Protein AF-0000000075746890 (afdb_homodimer)

Nearest PDB structures (foldseek):
  3nl6-assembly1_B-2  TM=9.144E-01  e=4.764E-14  Nakaseomyces glabratus
  3nl6-assembly1_A-2  TM=9.020E-01  e=4.017E-14  Nakaseomyces glabratus
  3nl2-assembly1_B  TM=8.938E-01  e=5.490E-13  Nakaseomyces glabratus
  3nl2-assembly1_A  TM=8.943E-01  e=8.652E-13  Nakaseomyces glabratus
  3nl2-assembly1_E  TM=8.897E-01  e=8.174E-13  Nakaseomyces glabratus

Solvent-accessible surface area (backbone atoms only — not comparable to full-atom values): 22607 Å² total; per-residue (Å²): 115,42,66,50,68,67,79,45,56,53,37,38,37,51,42,55,93,48,21,83,84,46,53,60,69,60,54,49,50,43,41,44,73,57,66,48,45,29,39,33,49,41,77,88,81,68,48,47,35,60,47,47,56,52,44,46,52,49,43,53,53,26,55,75,70,71,19,47,36,28,24,50,66,44,60,48,60,20,58,72,56,64,38,50,18,35,38,33,50,85,51,33,64,52,54,61,58,48,40,70,71,59,39,92,64,44,20,38,33,34,51,24,68,44,70,68,48,47,53,47,38,57,74,47,62,48,39,27,34,34,44,34,32,35,33,76,65,74,85,53,93,85,61,72,76,53,48,33,65,66,47,45,42,47,41,64,73,72,49,85,62,50,56,31,36,31,35,56,49,35,71,91,50,38,33,60,48,38,63,46,60,42,65,16,38,36,34,38,57,60,46,44,54,37,92,50,42,47,59,47,51,52,51,42,50,51,46,40,53,57,27,56,63,64,73,107,115,40,68,50,68,66,79,45,56,52,35,39,36,51,44,55,92,47,20,83,83,44,54,59,68,58,53,50,51,43,42,45,73,58,65,48,45,30,40,32,49,40,77,88,83,67,49,48,35,60,48,48,56,52,45,48,53,49,44,54,54,26,54,77,68,72,20,46,37,28,25,52,66,43,60,47,60,22,58,72,56,63,39,48,19,37,36,35,49,86,50,33,64,53,56,59,58,48,42,70,71,59,40,93,63,42,20,37,33,35,51,22,67,46,69,70,49,45,53,48,38,56,74,48,61,46,39,28,34,33,43,34,32,35,33,74,65,75,86,52,93,84,62,74,76,53,48,33,66,66,47,44,42,48,41,61,72,71,48,84,62,50,56,30,38,30,35,56,49,35,72,91,51,38,31,58,47,37,63,45,60,43,65,17,37,36,34,39,58,61,46,43,55,37,91,49,43,48,62,46,52,52,50,39,50,50,45,40,53,56,28,56,63,66,74,107

Structure (mmCIF, N/CA/C/O backbone):
data_AF-0000000075746890-model_v1
#
loop_
_entity.id
_entity.type
_entity.pdbx_description
1 polymer 'Thiamine-phosphate synthase'
#
loop_
_atom_site.group_PDB
_atom_site.id
_atom_site.type_symbol
_atom_site.label_atom_id
_atom_site.label_alt_id
_atom_site.label_comp_id
_atom_site.label_asym_id
_atom_site.label_entity_id
_atom_site.label_seq_id
_atom_site.pdbx_PDB_ins_code
_atom_site.Cartn_x
_atom_site.Cartn_y
_atom_site.Cartn_z
_atom_site.occupancy
_atom_site.B_iso_or_equiv
_atom_site.auth_seq_id
_atom_site.auth_comp_id
_atom_site.auth_asym_id
_atom_site.auth_atom_id
_atom_site.pdbx_PDB_model_num
ATOM 1 N N . MET A 1 1 ? -0.716 9.594 24.016 1 64.12 1 MET A N 1
ATOM 2 C CA . MET A 1 1 ? 0.389 10.094 23.203 1 64.12 1 MET A CA 1
ATOM 3 C C . MET A 1 1 ? -0.047 10.297 21.75 1 64.12 1 MET A C 1
ATOM 5 O O . MET A 1 1 ? 0.182 11.359 21.172 1 64.12 1 MET A O 1
ATOM 9 N N . ARG A 1 2 ? -0.841 9.367 21.234 1 81.56 2 ARG A N 1
ATOM 10 C CA . ARG A 1 2 ? -1.211 9.477 19.828 1 81.56 2 ARG A CA 1
ATOM 11 C C . ARG A 1 2 ? -2.238 10.586 19.625 1 81.56 2 ARG A C 1
ATOM 13 O O . ARG A 1 2 ? -2.266 11.219 18.562 1 81.56 2 ARG A O 1
ATOM 20 N N . GLN A 1 3 ? -2.838 11.047 20.703 1 78.44 3 GLN A N 1
ATOM 21 C CA . GLN A 1 3 ? -3.859 12.078 20.531 1 78.44 3 GLN A CA 1
ATOM 22 C C . GLN A 1 3 ? -3.256 13.477 20.625 1 78.44 3 GLN A C 1
ATOM 24 O O . GLN A 1 3 ? -3.947 14.469 20.406 1 78.44 3 GLN A O 1
ATOM 29 N N . ARG A 1 4 ? -1.98 13.469 20.797 1 89.12 4 ARG A N 1
ATOM 30 C CA . ARG A 1 4 ? -1.362 14.781 20.969 1 89.12 4 ARG A CA 1
ATOM 31 C C . ARG A 1 4 ? -0.523 15.156 19.75 1 89.12 4 ARG A C 1
ATOM 33 O O . ARG A 1 4 ? 0.248 16.109 19.797 1 89.12 4 ARG A O 1
ATOM 40 N N . LEU A 1 5 ? -0.763 14.445 18.734 1 94.88 5 LEU A N 1
ATOM 41 C CA . LEU A 1 5 ? 0.028 14.664 17.531 1 94.88 5 LEU A CA 1
ATOM 42 C C . LEU A 1 5 ? -0.206 16.062 16.969 1 94.88 5 LEU A C 1
ATOM 44 O O . LEU A 1 5 ? 0.708 16.672 16.406 1 94.88 5 LEU A O 1
ATOM 48 N N . LEU A 1 6 ? -1.434 16.562 17.234 1 96.25 6 LEU A N 1
ATOM 49 C CA . LEU A 1 6 ? -1.792 17.844 16.641 1 96.25 6 LEU A CA 1
ATOM 50 C C . LEU A 1 6 ? -1.6 18.969 17.656 1 96.25 6 LEU A C 1
ATOM 52 O O . LEU A 1 6 ? -2.113 20.078 17.453 1 96.25 6 LEU A O 1
ATOM 56 N N . ALA A 1 7 ? -0.921 18.688 18.781 1 95.75 7 ALA A N 1
ATOM 57 C CA . ALA A 1 7 ? -0.576 19.75 19.719 1 95.75 7 ALA A CA 1
ATOM 58 C C . ALA A 1 7 ? 0.546 20.625 19.172 1 95.75 7 ALA A C 1
ATOM 60 O O . ALA A 1 7 ? 1.596 20.781 19.797 1 95.75 7 ALA A O 1
ATOM 61 N N . THR A 1 8 ? 0.328 21.156 17.984 1 97.12 8 THR A N 1
ATOM 62 C CA . THR A 1 8 ? 1.211 22.047 17.234 1 97.12 8 THR A CA 1
ATOM 63 C C . THR A 1 8 ? 0.406 22.969 16.328 1 97.12 8 THR A C 1
ATOM 65 O O . THR A 1 8 ? -0.809 22.812 16.188 1 97.12 8 THR A O 1
ATOM 68 N N . ASP A 1 9 ? 1.068 23.953 15.797 1 97.69 9 ASP A N 1
ATOM 69 C CA . ASP A 1 9 ? 0.378 24.969 15 1 97.69 9 ASP A CA 1
ATOM 70 C C . ASP A 1 9 ? 0.407 24.609 13.516 1 97.69 9 ASP A C 1
ATOM 72 O O . ASP A 1 9 ? -0.525 24.922 12.773 1 97.69 9 ASP A O 1
ATOM 76 N N . LEU A 1 10 ? 1.546 23.984 13.102 1 98.75 10 LEU A N 1
ATOM 77 C CA . LEU A 1 10 ? 1.723 23.688 11.688 1 98.75 10 LEU A CA 1
ATOM 78 C C . LEU A 1 10 ? 1.996 22.203 11.461 1 98.75 10 LEU A C 1
ATOM 80 O O . LEU A 1 10 ? 2.754 21.594 12.219 1 98.75 10 LEU A O 1
ATOM 84 N N . TYR A 1 11 ? 1.319 21.641 10.516 1 98.88 11 TYR A N 1
ATOM 85 C CA . TYR A 1 11 ? 1.471 20.297 9.992 1 98.88 11 TYR A CA 1
ATOM 86 C C . TYR A 1 11 ? 1.948 20.328 8.547 1 98.88 11 TYR A C 1
ATOM 88 O O . TYR A 1 11 ? 1.162 20.578 7.633 1 98.88 11 TYR A O 1
ATOM 96 N N . CYS A 1 12 ? 3.227 20.031 8.344 1 98.88 12 CYS A N 1
ATOM 97 C CA . CYS A 1 12 ? 3.766 20.203 6.996 1 98.88 12 CYS A CA 1
ATOM 98 C C . CYS A 1 12 ? 3.824 18.859 6.266 1 98.88 12 CYS A C 1
ATOM 100 O O . CYS A 1 12 ? 4.223 17.844 6.84 1 98.88 12 CYS A O 1
ATOM 102 N N . LEU A 1 13 ? 3.445 18.875 5.043 1 98.62 13 LEU A N 1
ATOM 103 C CA . LEU A 1 13 ? 3.477 17.672 4.211 1 98.62 13 LEU A CA 1
ATOM 104 C C . LEU A 1 13 ? 4.52 17.797 3.105 1 98.62 13 LEU A C 1
ATOM 106 O O . LEU A 1 13 ? 4.699 18.891 2.543 1 98.62 13 LEU A O 1
ATOM 110 N N . THR A 1 14 ? 5.094 16.688 2.766 1 98.5 14 THR A N 1
ATOM 111 C CA . THR A 1 14 ? 6.004 16.656 1.625 1 98.5 14 THR A CA 1
ATOM 112 C C . THR A 1 14 ? 5.23 16.516 0.318 1 98.5 14 THR A C 1
ATOM 114 O O . THR A 1 14 ? 4.082 16.062 0.317 1 98.5 14 THR A O 1
ATOM 117 N N . ALA A 1 15 ? 5.828 16.922 -0.765 1 96.44 15 ALA A N 1
ATOM 118 C CA . ALA A 1 15 ? 5.355 16.781 -2.139 1 96.44 15 ALA A CA 1
ATOM 119 C C . ALA A 1 15 ? 6.508 16.891 -3.131 1 96.44 15 ALA A C 1
ATOM 121 O O . ALA A 1 15 ? 6.781 17.953 -3.668 1 96.44 15 ALA A O 1
ATOM 122 N N . SER A 1 16 ? 7.059 15.742 -3.434 1 95.38 16 SER A N 1
ATOM 123 C CA . SER A 1 16 ? 8.289 15.742 -4.219 1 95.38 16 SER A CA 1
ATOM 124 C C . SER A 1 16 ? 8.086 16.438 -5.562 1 95.38 16 SER A C 1
ATOM 126 O O . SER A 1 16 ? 8.945 17.203 -6.008 1 95.38 16 SER A O 1
ATOM 128 N N . ASP A 1 17 ? 6.961 16.234 -6.16 1 94.5 17 ASP A N 1
ATOM 129 C CA . ASP A 1 17 ? 6.688 16.766 -7.488 1 94.5 17 ASP A CA 1
ATOM 130 C C . ASP A 1 17 ? 6.41 18.266 -7.434 1 94.5 17 ASP A C 1
ATOM 132 O O . ASP A 1 17 ? 6.414 18.938 -8.469 1 94.5 17 ASP A O 1
ATOM 136 N N . LEU A 1 18 ? 6.234 18.828 -6.258 1 95.69 18 LEU A N 1
ATOM 137 C CA . LEU A 1 18 ? 5.914 20.25 -6.066 1 95.69 18 LEU A CA 1
ATOM 138 C C . LEU A 1 18 ? 6.941 20.922 -5.164 1 95.69 18 LEU A C 1
ATOM 140 O O . LEU A 1 18 ? 6.582 21.719 -4.293 1 95.69 18 LEU A O 1
ATOM 144 N N . SER A 1 19 ? 8.164 20.547 -5.289 1 96.88 19 SER A N 1
ATOM 145 C CA . SER A 1 19 ? 9.195 21.062 -4.395 1 96.88 19 SER A CA 1
ATOM 146 C C . SER A 1 19 ? 10.289 21.781 -5.176 1 96.88 19 SER A C 1
ATOM 148 O O . SER A 1 19 ? 11.438 21.844 -4.734 1 96.88 19 SER A O 1
ATOM 150 N N . ARG A 1 20 ? 9.977 22.188 -6.402 1 96.12 20 ARG A N 1
ATOM 151 C CA . ARG A 1 20 ? 10.883 22.984 -7.23 1 96.12 20 ARG A CA 1
ATOM 152 C C . ARG A 1 20 ? 12.188 22.234 -7.48 1 96.12 20 ARG A C 1
ATOM 154 O O . ARG A 1 20 ? 13.266 22.828 -7.434 1 96.12 20 ARG A O 1
ATOM 161 N N . GLY A 1 21 ? 12.141 20.969 -7.625 1 95.81 21 GLY A N 1
ATOM 162 C CA . GLY A 1 21 ? 13.297 20.172 -7.977 1 95.81 21 GLY A CA 1
ATOM 163 C C . GLY A 1 21 ? 14.156 19.797 -6.777 1 95.81 21 GLY A C 1
ATOM 164 O O . GLY A 1 21 ? 15.117 19.031 -6.906 1 95.81 21 GLY A O 1
ATOM 165 N N . ARG A 1 22 ? 13.789 20.25 -5.59 1 97.44 22 ARG A N 1
ATOM 166 C CA . ARG A 1 22 ? 14.547 19.922 -4.387 1 97.44 22 ARG A CA 1
ATOM 167 C C . ARG A 1 22 ? 14.227 18.5 -3.91 1 97.44 22 ARG A C 1
ATOM 169 O O . ARG A 1 22 ? 13.094 18.031 -4.062 1 97.44 22 ARG A O 1
ATOM 176 N N . GLU A 1 23 ? 15.188 17.953 -3.258 1 97 23 GLU A N 1
ATOM 177 C CA . GLU A 1 23 ? 14.977 16.625 -2.67 1 97 23 GLU A CA 1
A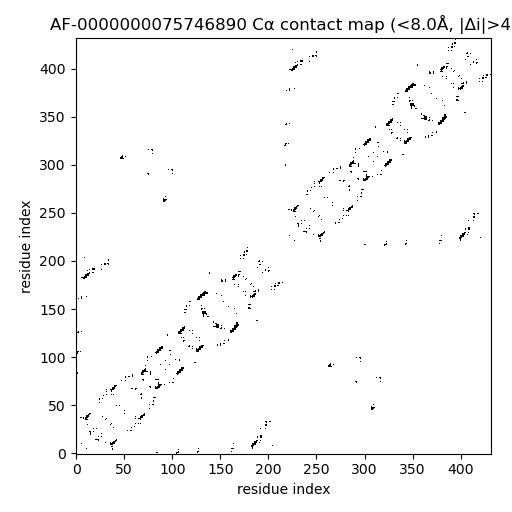TOM 178 C C . GLU A 1 23 ? 14.094 16.719 -1.428 1 97 23 GLU A C 1
ATOM 180 O O . GLU A 1 23 ? 14.195 17.656 -0.648 1 97 23 GLU A O 1
ATOM 185 N N . THR A 1 24 ? 13.344 15.719 -1.219 1 98.25 24 THR A N 1
ATOM 186 C CA . THR A 1 24 ? 12.414 15.672 -0.096 1 98.25 24 THR A CA 1
ATOM 187 C C . THR A 1 24 ? 13.156 15.828 1.228 1 98.25 24 THR A C 1
ATOM 189 O O . THR A 1 24 ? 12.711 16.547 2.115 1 98.25 24 THR A O 1
ATOM 192 N N . VAL A 1 25 ? 14.281 15.18 1.315 1 98.5 25 VAL A N 1
ATOM 193 C CA . VAL A 1 25 ? 15.062 15.195 2.547 1 98.5 25 VAL A CA 1
ATOM 194 C C . VAL A 1 25 ? 15.523 16.625 2.848 1 98.5 25 VAL A C 1
ATOM 196 O O . VAL A 1 25 ? 15.508 17.047 4 1 98.5 25 VAL A O 1
ATOM 199 N N . GLU A 1 26 ? 15.898 17.344 1.841 1 98.19 26 GLU A N 1
ATOM 200 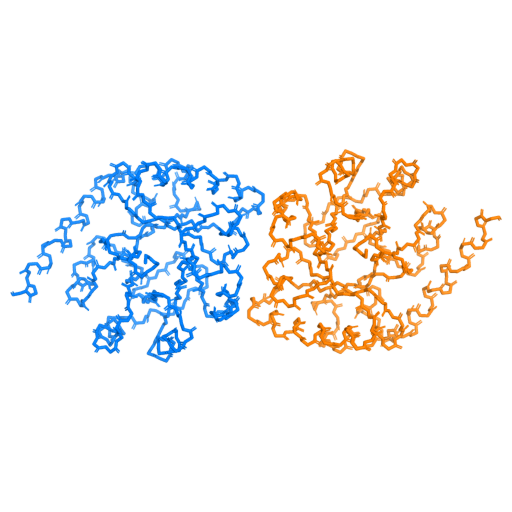C CA . GLU A 1 26 ? 16.344 18.719 1.998 1 98.19 26 GLU A CA 1
ATOM 201 C C . GLU A 1 26 ? 15.203 19.625 2.473 1 98.19 26 GLU A C 1
ATOM 203 O O . GLU A 1 26 ? 15.391 20.469 3.354 1 98.19 26 GLU A O 1
ATOM 208 N N . VAL A 1 27 ? 14.117 19.438 1.922 1 98.69 27 VAL A N 1
ATOM 209 C CA . VAL A 1 27 ? 12.938 20.234 2.26 1 98.69 27 VAL A CA 1
ATOM 210 C C . VAL A 1 27 ? 12.555 20 3.719 1 98.69 27 VAL A C 1
ATOM 212 O O . VAL A 1 27 ? 12.305 20.953 4.461 1 98.69 27 VAL A O 1
ATOM 215 N N . VAL A 1 28 ? 12.562 18.75 4.129 1 98.88 28 VAL A N 1
ATOM 216 C CA . VAL A 1 28 ? 12.188 18.406 5.492 1 98.88 28 VAL A CA 1
ATOM 217 C C . VAL A 1 28 ? 13.227 18.938 6.473 1 98.88 28 VAL A C 1
ATOM 219 O O . VAL A 1 28 ? 12.891 19.391 7.566 1 98.88 28 VAL A O 1
ATOM 222 N N . GLU A 1 29 ? 14.453 18.859 6.047 1 98.75 29 GLU A N 1
ATOM 223 C CA . GLU A 1 29 ? 15.508 19.422 6.879 1 98.75 29 GLU A CA 1
ATOM 224 C C . GLU A 1 29 ? 15.234 20.906 7.176 1 98.75 29 GLU A C 1
ATOM 226 O O . GLU A 1 29 ? 15.383 21.344 8.312 1 98.75 29 GLU A O 1
ATOM 231 N N . GLN A 1 30 ? 14.859 21.594 6.176 1 98.81 30 GLN A N 1
ATOM 232 C CA . GLN A 1 30 ? 14.562 23.016 6.324 1 98.81 30 GLN A CA 1
ATOM 233 C C . GLN A 1 30 ? 13.32 23.234 7.18 1 98.81 30 GLN A C 1
ATOM 235 O O . GLN A 1 30 ? 13.273 24.172 7.988 1 98.81 30 GLN A O 1
ATOM 240 N N . MET A 1 31 ? 12.312 22.391 7.027 1 98.88 31 MET A N 1
ATOM 241 C CA . MET A 1 31 ? 11.117 22.453 7.867 1 98.88 31 MET A CA 1
ATOM 242 C C . MET A 1 31 ? 11.484 22.312 9.344 1 98.88 31 MET A C 1
ATOM 244 O O . MET A 1 31 ? 11.062 23.109 10.172 1 98.88 31 MET A O 1
ATOM 248 N N . LEU A 1 32 ? 12.281 21.312 9.609 1 98.88 32 LEU A N 1
ATOM 249 C CA . LEU A 1 32 ? 12.633 21 10.984 1 98.88 32 LEU A CA 1
ATOM 250 C C . LEU A 1 32 ? 13.492 22.094 11.602 1 98.88 32 LEU A C 1
ATOM 252 O O . LEU A 1 32 ? 13.305 22.453 12.766 1 98.88 32 LEU A O 1
ATOM 256 N N . ALA A 1 33 ? 14.391 22.578 10.805 1 98.69 33 ALA A N 1
ATOM 257 C CA . ALA A 1 33 ? 15.242 23.672 11.266 1 98.69 33 ALA A CA 1
ATOM 258 C C . ALA A 1 33 ? 14.414 24.906 11.617 1 98.69 33 ALA A C 1
ATOM 260 O O . ALA A 1 33 ? 14.789 25.688 12.492 1 98.69 33 ALA A O 1
ATOM 261 N N . ALA A 1 34 ? 13.312 25.031 10.953 1 98.75 34 ALA A N 1
ATOM 262 C CA . ALA A 1 34 ? 12.422 26.172 11.164 1 98.75 34 ALA A CA 1
ATOM 263 C C . ALA A 1 34 ? 11.438 25.891 12.289 1 98.75 34 ALA A C 1
ATOM 265 O O . ALA A 1 34 ? 10.523 26.688 12.531 1 98.75 34 ALA A O 1
ATOM 266 N N . GLY A 1 35 ? 11.562 24.781 12.953 1 98.5 35 GLY A N 1
ATOM 267 C CA . GLY A 1 35 ? 10.805 24.516 14.172 1 98.5 35 GLY A CA 1
ATOM 268 C C . GLY A 1 35 ? 9.531 23.719 13.922 1 98.5 35 GLY A C 1
ATOM 269 O O . GLY A 1 35 ? 8.672 23.625 14.797 1 98.5 35 GLY A O 1
ATOM 270 N N . ILE A 1 36 ? 9.375 23.141 12.781 1 98.81 36 ILE A N 1
ATOM 271 C CA . ILE A 1 36 ? 8.234 22.266 12.523 1 98.81 36 ILE A CA 1
ATOM 272 C C . ILE A 1 36 ? 8.352 21 13.367 1 98.81 36 ILE A C 1
ATOM 274 O O . ILE A 1 36 ? 9.422 20.391 13.438 1 98.81 36 ILE A O 1
ATOM 278 N N . ARG A 1 37 ? 7.203 20.578 13.898 1 98.31 37 ARG A N 1
ATOM 279 C CA . ARG A 1 37 ? 7.254 19.453 14.82 1 98.31 37 ARG A CA 1
ATOM 280 C C . ARG A 1 37 ? 6.332 18.328 14.367 1 98.31 37 ARG A C 1
ATOM 282 O O . ARG A 1 37 ? 6.176 17.328 15.062 1 98.31 37 ARG A O 1
ATOM 289 N N . LEU A 1 38 ? 5.723 18.469 13.266 1 98.75 38 LEU A N 1
ATOM 290 C CA . LEU A 1 38 ? 4.863 17.453 12.664 1 98.75 38 LEU A CA 1
ATOM 291 C C . LEU A 1 38 ? 5 17.453 11.141 1 98.75 38 LEU A C 1
ATOM 293 O O . LEU A 1 38 ? 4.703 18.469 10.492 1 98.75 38 LEU A O 1
ATOM 297 N N . VAL A 1 39 ? 5.461 16.344 10.586 1 98.88 39 VAL A N 1
ATOM 298 C CA . VAL A 1 39 ? 5.711 16.219 9.156 1 98.88 39 VAL A CA 1
ATOM 299 C C . VAL A 1 39 ? 5.02 14.969 8.617 1 98.88 39 VAL A C 1
ATOM 301 O O . VAL A 1 39 ? 5.125 13.891 9.219 1 98.88 39 VAL A O 1
ATOM 304 N N . GLN A 1 40 ? 4.328 15.094 7.582 1 98.88 40 GLN A N 1
ATOM 305 C CA . GLN A 1 40 ? 3.77 13.938 6.883 1 98.88 40 GLN A CA 1
ATOM 306 C C . GLN A 1 40 ? 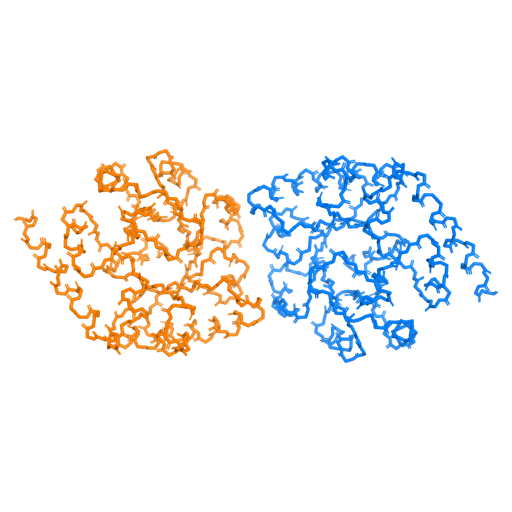4.512 13.672 5.578 1 98.88 40 GLN A C 1
ATOM 308 O O . GLN A 1 40 ? 4.703 14.586 4.77 1 98.88 40 GLN A O 1
ATOM 313 N N . TYR A 1 41 ? 4.961 12.461 5.41 1 98.88 41 TYR A N 1
ATOM 314 C CA . TYR A 1 41 ? 5.512 12 4.141 1 98.88 41 TYR A CA 1
ATOM 315 C C . TYR A 1 41 ? 4.402 11.633 3.164 1 98.88 41 TYR A C 1
ATOM 317 O O . TYR A 1 41 ? 3.65 10.688 3.395 1 98.88 41 TYR A O 1
ATOM 325 N N . ARG A 1 42 ? 4.301 12.367 2.148 1 97.56 42 ARG A N 1
ATOM 326 C CA . ARG A 1 42 ? 3.344 12.133 1.072 1 97.56 42 ARG A CA 1
ATOM 327 C C . ARG A 1 42 ? 4.047 12.047 -0.277 1 97.56 42 ARG A C 1
ATOM 329 O O . ARG A 1 42 ? 4.641 13.016 -0.741 1 97.56 42 ARG A O 1
ATOM 336 N N . GLU A 1 43 ? 4.121 10.906 -0.825 1 91.88 43 GLU A N 1
ATOM 337 C CA . GLU A 1 43 ? 4.789 10.609 -2.088 1 91.88 43 GLU A CA 1
ATOM 338 C C . GLU A 1 43 ? 3.928 9.711 -2.969 1 91.88 43 GLU A C 1
ATOM 340 O O . GLU A 1 43 ? 3.518 8.625 -2.547 1 91.88 43 GLU A O 1
ATOM 345 N N . LYS A 1 44 ? 3.684 10.125 -4.203 1 83.06 44 LYS A N 1
ATOM 346 C CA . LYS A 1 44 ? 2.766 9.359 -5.039 1 83.06 44 LYS A CA 1
ATOM 347 C C . LYS A 1 44 ? 3.473 8.812 -6.273 1 83.06 44 LYS A C 1
ATOM 349 O O . LYS A 1 44 ? 2.895 8.031 -7.035 1 83.06 44 LYS A O 1
ATOM 354 N N . SER A 1 45 ? 4.684 9.156 -6.496 1 86.69 45 SER A N 1
ATOM 355 C CA . SER A 1 45 ? 5.328 8.82 -7.762 1 86.69 45 SER A CA 1
ATOM 356 C C . SER A 1 45 ? 6.445 7.801 -7.566 1 86.69 45 SER A C 1
ATOM 358 O O . SER A 1 45 ? 6.867 7.145 -8.523 1 86.69 45 SER A O 1
ATOM 360 N N . LYS A 1 46 ? 6.961 7.633 -6.418 1 91.94 46 LYS A N 1
ATOM 361 C CA . LYS A 1 46 ? 8.07 6.723 -6.152 1 91.94 46 LYS A CA 1
ATOM 362 C C . LYS A 1 46 ? 7.566 5.32 -5.828 1 91.94 46 LYS A C 1
ATOM 364 O O . LYS A 1 46 ? 6.465 5.156 -5.305 1 91.94 46 LYS A O 1
ATOM 369 N N . LYS A 1 47 ? 8.422 4.363 -6.105 1 93.88 47 LYS A N 1
ATOM 370 C CA . LYS A 1 47 ? 8.141 2.979 -5.738 1 93.88 47 LYS A CA 1
ATOM 371 C C . LYS A 1 47 ? 8.438 2.73 -4.262 1 93.88 47 LYS A C 1
ATOM 373 O O . LYS A 1 47 ? 9.125 3.523 -3.619 1 93.88 47 LYS A O 1
ATOM 378 N N . ALA A 1 48 ? 7.98 1.655 -3.801 1 96.19 48 ALA A N 1
ATOM 379 C CA . ALA A 1 48 ? 7.961 1.389 -2.363 1 96.19 48 ALA A CA 1
ATOM 380 C C . ALA A 1 48 ? 9.375 1.321 -1.799 1 96.19 48 ALA A C 1
ATOM 382 O O . ALA A 1 48 ? 9.633 1.811 -0.697 1 96.19 48 ALA A O 1
ATOM 383 N N . ALA A 1 49 ? 10.305 0.722 -2.51 1 97 49 ALA A N 1
ATOM 384 C CA . ALA A 1 49 ? 11.672 0.61 -2.018 1 97 49 ALA A CA 1
ATOM 385 C C . ALA A 1 49 ? 12.312 1.986 -1.849 1 97 49 ALA A C 1
ATOM 387 O O . ALA A 1 49 ? 13.016 2.236 -0.865 1 97 49 ALA A O 1
ATOM 388 N N . ALA A 1 50 ? 12.094 2.83 -2.816 1 97.06 50 ALA A N 1
ATOM 389 C CA . ALA A 1 50 ? 12.617 4.195 -2.746 1 97.06 50 ALA A CA 1
ATOM 390 C C . ALA A 1 50 ? 11.945 4.98 -1.623 1 97.06 50 ALA A C 1
ATOM 392 O O . ALA A 1 50 ? 12.609 5.734 -0.906 1 97.06 50 ALA A O 1
ATOM 393 N N . GLN A 1 51 ? 10.664 4.809 -1.485 1 98.38 51 GLN A N 1
ATOM 394 C CA . GLN A 1 51 ? 9.945 5.457 -0.391 1 98.38 51 GLN A CA 1
ATOM 395 C C . GLN A 1 51 ? 10.5 5.016 0.962 1 98.38 51 GLN A C 1
ATOM 397 O O . GLN A 1 51 ? 10.672 5.836 1.865 1 98.38 51 GLN A O 1
ATOM 402 N N . TYR A 1 52 ? 10.766 3.793 1.063 1 98.69 52 TYR A N 1
ATOM 403 C CA . TYR A 1 52 ? 11.266 3.229 2.314 1 98.69 52 TYR A CA 1
ATOM 404 C C . TYR A 1 52 ? 12.594 3.857 2.707 1 98.69 52 TYR A C 1
ATOM 406 O O . TYR A 1 52 ? 12.781 4.27 3.855 1 98.69 52 TYR A O 1
ATOM 414 N N . ARG A 1 53 ? 13.477 3.951 1.757 1 98.12 53 ARG A N 1
ATOM 415 C CA . ARG A 1 53 ? 14.781 4.551 2.023 1 98.12 53 ARG A CA 1
ATOM 416 C C . ARG A 1 53 ? 14.641 6.008 2.447 1 98.12 53 ARG A C 1
ATOM 418 O O . ARG A 1 53 ? 15.273 6.445 3.406 1 98.12 53 ARG A O 1
ATOM 425 N N . GLU A 1 54 ? 13.844 6.676 1.794 1 98.06 54 GLU A N 1
ATOM 426 C CA . GLU A 1 54 ? 13.609 8.078 2.121 1 98.06 54 GLU A CA 1
ATOM 427 C C . GLU A 1 54 ? 12.961 8.219 3.496 1 98.06 54 GLU A C 1
ATOM 429 O O . GLU A 1 54 ? 13.359 9.086 4.285 1 98.06 54 GLU A O 1
ATOM 434 N N . CYS A 1 55 ? 12.031 7.379 3.766 1 98.81 55 CYS A N 1
ATOM 435 C CA . CYS A 1 55 ? 11.312 7.453 5.031 1 98.81 55 CYS A CA 1
ATOM 436 C C . CYS A 1 55 ? 12.219 7.074 6.199 1 98.81 55 CYS A C 1
ATOM 438 O O . CYS A 1 55 ? 12.07 7.605 7.301 1 98.81 55 CYS A O 1
ATOM 440 N N . GLN A 1 56 ? 13.125 6.18 5.945 1 98.75 56 GLN A N 1
ATOM 441 C CA . GLN A 1 56 ? 14.086 5.859 6.996 1 98.75 56 GLN A CA 1
ATOM 442 C C . GLN A 1 56 ? 14.906 7.086 7.387 1 98.75 56 GLN A C 1
ATOM 444 O O . GLN A 1 56 ? 15.117 7.344 8.57 1 98.75 56 GLN A O 1
ATOM 449 N N . GLN A 1 57 ? 15.297 7.773 6.395 1 98.62 57 GLN A N 1
ATOM 450 C CA . GLN A 1 57 ? 16.062 8.992 6.641 1 98.62 57 GLN A CA 1
ATOM 451 C C . GLN A 1 57 ? 15.211 10.039 7.359 1 98.62 57 GLN A C 1
ATOM 453 O O . GLN A 1 57 ? 15.656 10.641 8.344 1 98.62 57 GLN A O 1
ATOM 458 N N . LEU A 1 58 ? 14.07 10.219 6.91 1 98.88 58 LEU A N 1
ATOM 459 C CA . LEU A 1 58 ? 13.18 11.227 7.477 1 98.88 58 LEU A CA 1
ATOM 460 C C . LEU A 1 58 ? 12.789 10.859 8.906 1 98.88 58 LEU A C 1
ATOM 462 O O . LEU A 1 58 ? 12.656 11.734 9.758 1 98.88 58 LEU A O 1
ATOM 466 N N . ARG A 1 59 ? 12.57 9.602 9.148 1 98.75 59 ARG A N 1
ATOM 467 C CA . ARG A 1 59 ? 12.25 9.133 10.492 1 98.75 59 ARG A CA 1
ATOM 468 C C . ARG A 1 59 ? 13.359 9.5 11.477 1 98.75 59 ARG A C 1
ATOM 470 O O . ARG A 1 59 ? 13.086 10 12.578 1 98.75 59 ARG A O 1
ATOM 477 N N . LYS A 1 60 ? 14.539 9.234 11.07 1 98.69 60 LYS A N 1
ATOM 478 C CA . LYS A 1 60 ? 15.68 9.586 11.914 1 98.69 60 LYS A CA 1
ATOM 479 C C . LYS A 1 60 ? 15.742 11.094 12.156 1 98.69 60 LYS A C 1
ATOM 481 O O . LYS A 1 60 ? 15.914 11.539 13.289 1 98.69 60 LYS A O 1
ATOM 486 N N . MET A 1 61 ? 15.57 11.867 11.117 1 98.75 61 MET A N 1
ATOM 487 C CA . MET A 1 61 ? 15.641 13.328 11.195 1 98.75 61 MET A CA 1
ATOM 488 C C . MET A 1 61 ? 14.562 13.867 12.125 1 98.75 61 MET A C 1
ATOM 490 O O . MET A 1 61 ? 14.828 14.742 12.961 1 98.75 61 MET A O 1
ATOM 494 N N . THR A 1 62 ? 13.375 13.344 11.984 1 98.75 62 THR A N 1
ATOM 495 C CA . THR A 1 62 ? 12.266 13.844 12.789 1 98.75 62 THR A CA 1
ATOM 496 C C . THR A 1 62 ? 12.438 13.445 14.25 1 98.75 62 THR A C 1
ATOM 498 O O . THR A 1 62 ? 12.156 14.242 15.148 1 98.75 62 THR A O 1
ATOM 501 N N . ARG A 1 63 ? 12.883 12.289 14.5 1 98.19 63 ARG A N 1
ATOM 502 C CA . ARG A 1 63 ? 13.156 11.844 15.867 1 98.19 63 ARG A CA 1
ATOM 503 C C . ARG A 1 63 ? 14.203 12.727 16.531 1 98.19 63 ARG A C 1
ATOM 505 O O . ARG A 1 63 ? 14.023 13.172 17.672 1 98.19 63 ARG A O 1
ATOM 512 N N . ASP A 1 64 ? 15.266 12.977 15.828 1 98.38 64 ASP A N 1
ATOM 513 C CA . ASP A 1 64 ? 16.359 13.805 16.359 1 98.38 64 ASP A CA 1
ATOM 514 C C . ASP A 1 64 ? 15.867 15.219 16.672 1 98.38 64 ASP A C 1
ATOM 516 O O . ASP A 1 64 ? 16.359 15.852 17.609 1 98.38 64 ASP A O 1
ATOM 520 N N . ALA A 1 65 ? 14.93 15.664 15.922 1 98.38 65 ALA A N 1
ATOM 521 C CA . ALA A 1 65 ? 14.422 17.016 16.078 1 98.38 65 ALA A CA 1
ATOM 522 C C . ALA A 1 65 ? 13.273 17.062 17.078 1 98.38 65 ALA A C 1
ATOM 524 O O . ALA A 1 65 ? 12.75 18.141 17.391 1 98.38 65 ALA A O 1
ATOM 525 N N . GLY A 1 66 ? 12.828 15.898 17.547 1 97.81 66 GLY A N 1
ATOM 526 C CA . GLY A 1 66 ? 11.68 15.836 18.438 1 97.81 66 GLY A CA 1
ATOM 527 C C . GLY A 1 66 ? 10.359 16.094 17.734 1 97.81 66 GLY A C 1
ATOM 528 O O . GLY A 1 66 ? 9.422 16.609 18.328 1 97.81 66 GLY A O 1
ATOM 529 N N . ALA A 1 67 ? 10.344 15.797 16.484 1 98.38 67 ALA A N 1
ATOM 530 C CA . ALA A 1 67 ? 9.148 16 15.672 1 98.38 67 ALA A CA 1
ATOM 531 C C . ALA A 1 67 ? 8.43 14.68 15.398 1 98.38 67 ALA A C 1
ATOM 533 O O . ALA A 1 67 ? 9.07 13.625 15.32 1 98.38 67 ALA A O 1
ATOM 534 N N . ALA A 1 68 ? 7.129 14.711 15.258 1 98.56 68 ALA A N 1
ATOM 535 C CA . ALA A 1 68 ? 6.336 13.539 14.875 1 98.56 68 ALA A CA 1
ATOM 536 C C . ALA A 1 68 ? 6.387 13.32 13.367 1 98.56 68 ALA A C 1
ATOM 538 O O . ALA A 1 68 ? 6.453 14.273 12.586 1 98.56 68 ALA A O 1
ATOM 539 N N . PHE A 1 69 ? 6.391 12.094 13.047 1 98.75 69 PHE A N 1
ATOM 540 C CA . PHE A 1 69 ? 6.477 11.672 11.648 1 98.75 69 PHE A CA 1
ATOM 541 C C . PHE A 1 69 ? 5.27 10.836 11.258 1 98.75 69 PHE A C 1
ATOM 543 O O . PHE A 1 69 ? 4.996 9.805 11.883 1 98.75 69 PHE A O 1
ATOM 550 N N . VAL A 1 70 ? 4.5 11.25 10.219 1 98.88 70 VAL A N 1
ATOM 551 C CA . VAL A 1 70 ? 3.293 10.586 9.742 1 98.88 70 VAL A CA 1
ATOM 552 C C . VAL A 1 70 ? 3.49 10.141 8.289 1 98.88 70 VAL A C 1
ATOM 554 O O . VAL A 1 70 ? 4.172 10.812 7.516 1 98.88 70 VAL A O 1
ATOM 557 N N . VAL A 1 71 ? 2.973 9.016 7.914 1 98.88 71 VAL A N 1
ATOM 558 C CA . VAL A 1 71 ? 3.031 8.516 6.543 1 98.88 71 VAL A CA 1
ATOM 559 C C . VAL A 1 71 ? 1.637 8.555 5.922 1 98.88 71 VAL A C 1
ATOM 561 O O . VAL A 1 71 ? 0.663 8.117 6.539 1 98.88 71 VAL A O 1
ATOM 564 N N . ASN A 1 72 ? 1.554 9.086 4.746 1 98.12 72 ASN A N 1
ATOM 565 C CA . ASN A 1 72 ? 0.291 9.172 4.02 1 98.12 72 ASN A CA 1
ATOM 566 C C . ASN A 1 72 ? -0.07 7.848 3.355 1 98.12 72 ASN A C 1
ATOM 568 O O . ASN A 1 72 ? 0.712 7.305 2.572 1 98.12 72 ASN A O 1
ATOM 572 N N . ASP A 1 73 ? -1.265 7.285 3.693 1 96.94 73 ASP A N 1
ATOM 573 C CA . ASP A 1 73 ? -1.982 6.219 3.002 1 96.94 73 ASP A CA 1
ATOM 574 C C . ASP A 1 73 ? -1.339 4.863 3.27 1 96.94 73 ASP A C 1
ATOM 576 O O . ASP A 1 73 ? -2.037 3.875 3.516 1 96.94 73 ASP A O 1
ATOM 580 N N . ASP A 1 74 ? 0.005 4.793 3.26 1 97.94 74 ASP A N 1
ATOM 581 C CA . ASP A 1 74 ? 0.714 3.52 3.182 1 97.94 74 ASP A CA 1
ATOM 582 C C . ASP A 1 74 ? 0.973 2.947 4.574 1 97.94 74 ASP A C 1
ATOM 584 O O . ASP A 1 74 ? 2.027 3.189 5.164 1 97.94 74 ASP A O 1
ATOM 588 N N . VAL A 1 75 ? 0.107 2.043 4.977 1 98.81 75 VAL A N 1
ATOM 589 C CA . VAL A 1 75 ? 0.107 1.49 6.324 1 98.81 75 VAL A CA 1
ATOM 590 C C . VAL A 1 75 ? 1.347 0.621 6.527 1 98.81 75 VAL A C 1
ATOM 592 O O . VAL A 1 75 ? 1.98 0.67 7.586 1 98.81 75 VAL A O 1
ATOM 595 N N . ALA A 1 76 ? 1.712 -0.147 5.566 1 98.81 76 ALA A N 1
ATOM 596 C CA . ALA A 1 76 ? 2.881 -1.018 5.664 1 98.81 76 ALA A CA 1
ATOM 597 C C . ALA A 1 76 ? 4.164 -0.202 5.809 1 98.81 76 ALA A C 1
ATOM 599 O O . ALA A 1 76 ? 5.023 -0.53 6.625 1 98.81 76 ALA A O 1
ATOM 600 N N . LEU A 1 77 ? 4.289 0.84 5.023 1 98.69 77 LEU A N 1
ATOM 601 C CA . LEU A 1 77 ? 5.457 1.712 5.102 1 98.69 77 LEU A CA 1
ATOM 602 C C . LEU A 1 77 ? 5.543 2.389 6.465 1 98.69 77 LEU A C 1
ATOM 604 O O . LEU A 1 77 ? 6.625 2.477 7.051 1 98.69 77 LEU A O 1
ATOM 608 N N . ALA A 1 78 ? 4.383 2.869 6.945 1 98.81 78 ALA A N 1
ATOM 609 C CA . ALA A 1 78 ? 4.348 3.506 8.258 1 98.81 78 ALA A CA 1
ATOM 610 C C . ALA A 1 78 ? 4.875 2.564 9.344 1 98.81 78 ALA A C 1
ATOM 612 O O . ALA A 1 78 ? 5.684 2.963 10.18 1 98.81 78 ALA A O 1
ATOM 613 N N . ARG A 1 79 ? 4.43 1.34 9.266 1 98.75 79 ARG A N 1
ATOM 614 C CA . ARG A 1 79 ? 4.875 0.345 10.242 1 98.75 79 ARG A CA 1
ATOM 615 C C . ARG A 1 79 ? 6.355 0.035 10.07 1 98.75 79 ARG A C 1
ATOM 617 O O . ARG A 1 79 ? 7.09 -0.072 11.055 1 98.75 79 ARG A O 1
ATOM 624 N N . ALA A 1 80 ? 6.746 -0.096 8.867 1 98.75 80 ALA A N 1
ATOM 625 C CA . ALA A 1 80 ? 8.117 -0.507 8.562 1 98.75 80 ALA A CA 1
ATOM 626 C C . ALA A 1 80 ? 9.125 0.488 9.125 1 98.75 80 ALA A C 1
ATOM 628 O O . ALA A 1 80 ? 10.211 0.099 9.57 1 98.75 80 ALA A O 1
ATOM 629 N N . VAL A 1 81 ? 8.758 1.771 9.156 1 98.69 81 VAL A N 1
ATOM 630 C CA . VAL A 1 81 ? 9.742 2.779 9.539 1 98.69 81 VAL A CA 1
ATOM 631 C C . VAL A 1 81 ? 9.477 3.24 10.977 1 98.69 81 VAL A C 1
ATOM 633 O O . VAL A 1 81 ? 10.18 4.109 11.492 1 98.69 81 VAL A O 1
ATOM 636 N N . GLY A 1 82 ? 8.438 2.721 11.555 1 98.25 82 GLY A N 1
ATOM 637 C CA . GLY A 1 82 ? 8.102 3.129 12.906 1 98.25 82 GLY A CA 1
ATOM 638 C C . GLY A 1 82 ? 7.594 4.555 12.992 1 98.25 82 GLY A C 1
ATOM 639 O O . GLY A 1 82 ? 8.031 5.324 13.852 1 98.25 82 GLY A O 1
ATOM 640 N N . ALA A 1 83 ? 6.738 4.918 12.086 1 98.56 83 ALA A N 1
ATOM 641 C CA . ALA A 1 83 ? 6.152 6.258 12.102 1 98.56 83 ALA A CA 1
ATOM 642 C C . ALA A 1 83 ? 5.316 6.473 13.359 1 98.56 83 ALA A C 1
ATOM 644 O O . ALA A 1 83 ? 4.953 5.516 14.039 1 98.56 83 ALA A O 1
ATOM 645 N N . ASP A 1 84 ? 5.004 7.742 13.672 1 98.56 84 ASP A N 1
ATOM 646 C CA . ASP A 1 84 ? 4.168 8.086 14.812 1 98.56 84 ASP A CA 1
ATOM 647 C C . ASP A 1 84 ? 2.686 8.016 14.453 1 98.56 84 ASP A C 1
ATOM 649 O O . ASP A 1 84 ? 1.827 7.945 15.336 1 98.56 84 ASP A O 1
ATOM 653 N N . GLY A 1 85 ? 2.477 8.023 13.141 1 98.62 85 GLY A N 1
ATOM 654 C CA . GLY A 1 85 ? 1.1 7.957 12.68 1 98.62 85 GLY A CA 1
ATOM 655 C C . GLY A 1 85 ? 0.981 7.621 11.203 1 98.62 85 GLY A C 1
ATOM 656 O O . GLY A 1 85 ? 1.982 7.594 10.484 1 98.62 85 GLY A O 1
ATOM 657 N N . VAL A 1 86 ? -0.209 7.316 10.781 1 98.88 86 VAL A N 1
ATOM 658 C CA . VAL A 1 86 ? -0.608 7.156 9.391 1 98.88 86 VAL A CA 1
ATOM 659 C C . VAL A 1 86 ? -1.871 7.969 9.117 1 98.88 86 VAL A C 1
ATOM 661 O O . VAL A 1 86 ? -2.73 8.109 9.992 1 98.88 86 VAL A O 1
ATOM 664 N N . HIS A 1 87 ? -1.915 8.594 7.98 1 98.81 87 HIS A N 1
ATOM 665 C CA . HIS A 1 87 ? -3.074 9.375 7.566 1 98.81 87 HIS A CA 1
ATOM 666 C C . HIS A 1 87 ? -3.756 8.742 6.355 1 98.81 87 HIS A C 1
ATOM 668 O O . HIS A 1 87 ? -3.115 8.516 5.324 1 98.81 87 HIS A O 1
ATOM 674 N N . ILE A 1 88 ? -5.07 8.508 6.5 1 98.62 88 ILE A N 1
ATOM 675 C CA . ILE A 1 88 ? -5.758 7.785 5.434 1 98.62 88 ILE A CA 1
ATOM 676 C C . ILE A 1 88 ? -6.973 8.586 4.973 1 98.62 88 ILE A C 1
ATOM 678 O O . ILE A 1 88 ? -7.379 9.547 5.633 1 98.62 88 ILE A O 1
ATOM 682 N N . GLY A 1 89 ? -7.492 8.203 3.84 1 97.44 89 GLY A N 1
ATOM 683 C CA . GLY A 1 89 ? -8.672 8.836 3.271 1 97.44 89 GLY A CA 1
ATOM 684 C C . GLY A 1 89 ? -9.891 7.926 3.268 1 97.44 89 GLY A C 1
ATOM 685 O O . GLY A 1 89 ? -9.859 6.832 3.836 1 97.44 89 GLY A O 1
ATOM 686 N N . GLN A 1 90 ? -10.93 8.359 2.605 1 97.06 90 GLN A N 1
ATOM 687 C CA . GLN A 1 90 ? -12.242 7.715 2.635 1 97.06 90 GLN A CA 1
ATOM 688 C C . GLN A 1 90 ? -12.227 6.406 1.853 1 97.06 90 GLN A C 1
ATOM 690 O O . GLN A 1 90 ? -13.039 5.512 2.111 1 97.06 90 GLN A O 1
ATOM 695 N N . GLU A 1 91 ? -11.336 6.254 0.984 1 96.06 91 GLU A N 1
ATOM 696 C CA . GLU A 1 91 ? -11.328 5.074 0.124 1 96.06 91 GLU A CA 1
ATOM 697 C C . GLU A 1 91 ? -10.211 4.113 0.515 1 96.06 91 GLU A C 1
ATOM 699 O O . GLU A 1 91 ? -9.945 3.139 -0.192 1 96.06 91 GLU A O 1
ATOM 704 N N . ASP A 1 92 ? -9.5 4.43 1.539 1 97.56 92 ASP A N 1
ATOM 705 C CA . ASP A 1 92 ? -8.445 3.564 2.059 1 97.56 92 ASP A CA 1
ATOM 706 C C . ASP A 1 92 ? -9.016 2.496 2.988 1 97.56 92 ASP A C 1
ATOM 708 O O . ASP A 1 92 ? -10.234 2.359 3.107 1 97.56 92 ASP A O 1
ATOM 712 N N . LEU A 1 93 ? -8.148 1.645 3.59 1 98.5 93 LEU A N 1
ATOM 713 C CA . LEU A 1 93 ? -8.594 0.647 4.559 1 98.5 93 LEU A CA 1
ATOM 714 C C . LEU A 1 93 ? -9.367 1.302 5.695 1 98.5 93 LEU A C 1
ATOM 716 O O . LEU A 1 93 ? -9.008 2.385 6.156 1 98.5 93 LEU A O 1
ATOM 720 N N . PRO A 1 94 ? -10.422 0.646 6.223 1 98.44 94 PRO A N 1
ATOM 721 C CA . PRO A 1 94 ? -11.188 1.207 7.336 1 98.44 94 PRO A CA 1
ATOM 722 C C . PRO A 1 94 ? -10.352 1.392 8.594 1 98.44 94 PRO A C 1
ATOM 724 O O . PRO A 1 94 ? -9.445 0.597 8.867 1 98.44 94 PRO A O 1
ATOM 727 N N . VAL A 1 95 ? -10.711 2.346 9.398 1 98.75 95 VAL A N 1
ATOM 728 C CA . VAL A 1 95 ? -9.953 2.746 10.578 1 98.75 95 VAL A CA 1
ATOM 729 C C . VAL A 1 95 ? -9.773 1.547 11.508 1 98.75 95 VAL A C 1
ATOM 731 O O . VAL A 1 95 ? -8.664 1.291 11.984 1 98.75 95 VAL A O 1
ATOM 734 N N . PRO A 1 96 ? -10.828 0.742 11.75 1 98.75 96 PRO A N 1
ATOM 735 C CA . PRO A 1 96 ? -10.617 -0.394 12.648 1 98.75 96 PRO A CA 1
ATOM 736 C C . PRO A 1 96 ? -9.602 -1.397 12.102 1 98.75 96 PRO A C 1
ATOM 738 O O . PRO A 1 96 ? -8.844 -1.995 12.867 1 98.75 96 PRO A O 1
ATOM 741 N N . VAL A 1 97 ? -9.609 -1.567 10.797 1 98.81 97 VAL A N 1
ATOM 742 C CA . VAL A 1 97 ? -8.656 -2.469 10.156 1 98.81 97 VAL A CA 1
ATOM 743 C C . VAL A 1 97 ? -7.246 -1.904 10.273 1 98.81 97 VAL A C 1
ATOM 745 O O . VAL A 1 97 ? -6.305 -2.631 10.609 1 98.81 97 VAL A O 1
ATOM 748 N N . VAL A 1 98 ? -7.098 -0.637 10.008 1 98.88 98 VAL A N 1
ATOM 749 C CA . VAL A 1 98 ? -5.805 0.022 10.141 1 98.88 98 VAL A CA 1
ATOM 750 C C . VAL A 1 98 ? -5.32 -0.086 11.586 1 98.88 98 VAL A C 1
ATOM 752 O O . VAL A 1 98 ? -4.145 -0.375 11.836 1 98.88 98 VAL A O 1
ATOM 755 N N . ARG A 1 99 ? -6.176 0.163 12.57 1 98.81 99 ARG A N 1
ATOM 756 C CA . ARG A 1 99 ? -5.828 0.058 13.984 1 98.81 99 ARG A CA 1
ATOM 757 C C . ARG A 1 99 ? -5.266 -1.321 14.312 1 98.81 99 ARG A C 1
ATOM 759 O O . ARG A 1 99 ? -4.238 -1.437 14.984 1 98.81 99 ARG A O 1
ATOM 766 N N . ASP A 1 100 ? -5.906 -2.322 13.805 1 98.56 100 ASP A N 1
ATOM 767 C CA . ASP A 1 100 ? -5.426 -3.686 14.023 1 98.56 100 ASP A CA 1
ATOM 768 C C . ASP A 1 100 ? -4.027 -3.873 13.445 1 98.56 100 ASP A C 1
ATOM 770 O O . ASP A 1 100 ? -3.215 -4.613 14.008 1 98.56 100 ASP A O 1
ATOM 774 N N . LEU A 1 101 ? -3.787 -3.219 12.375 1 98.69 101 LEU A N 1
ATOM 775 C CA . LEU A 1 101 ? -2.523 -3.395 11.672 1 98.69 101 LEU A CA 1
ATOM 776 C C . LEU A 1 101 ? -1.399 -2.633 12.367 1 98.69 101 LEU A C 1
ATOM 778 O O . LEU A 1 101 ? -0.269 -3.119 12.438 1 98.69 101 LEU A O 1
ATOM 782 N N . VAL A 1 102 ? -1.694 -1.457 12.906 1 98.38 102 VAL A N 1
ATOM 783 C CA . VAL A 1 102 ? -0.608 -0.583 13.344 1 98.38 102 VAL A CA 1
ATOM 784 C C . VAL A 1 102 ? -0.451 -0.668 14.859 1 98.38 102 VAL A C 1
ATOM 786 O O . VAL A 1 102 ? 0.519 -0.15 15.422 1 98.38 102 VAL A O 1
ATOM 789 N N . GLY A 1 103 ? -1.431 -1.247 15.531 1 97.44 103 GLY A N 1
ATOM 790 C CA . GLY A 1 103 ? -1.354 -1.38 16.969 1 97.44 103 GLY A CA 1
ATOM 791 C C . GLY A 1 103 ? -1.946 -0.196 17.719 1 97.44 103 GLY A C 1
ATOM 792 O O . GLY A 1 103 ? -2.5 0.715 17.094 1 97.44 103 GLY A O 1
ATOM 793 N N . PRO A 1 104 ? -1.828 -0.216 19.047 1 96.75 104 PRO A N 1
ATOM 794 C CA . PRO A 1 104 ? -2.535 0.762 19.875 1 96.75 104 PRO A CA 1
ATOM 795 C C . PRO A 1 104 ? -1.814 2.105 19.938 1 96.75 104 PRO A C 1
ATOM 797 O O . PRO A 1 104 ? -2.408 3.107 20.359 1 96.75 104 PRO A O 1
ATOM 800 N N . ASP A 1 105 ? -0.577 2.158 19.5 1 97.25 105 ASP A N 1
ATOM 801 C CA . ASP A 1 105 ? 0.23 3.332 19.812 1 97.25 105 ASP A CA 1
ATOM 802 C C . ASP A 1 105 ? 0.279 4.301 18.625 1 97.25 105 ASP A C 1
ATOM 804 O O . ASP A 1 105 ? 0.364 5.516 18.812 1 97.25 105 ASP A O 1
ATOM 808 N N . MET A 1 106 ? 0.309 3.838 17.391 1 98.31 106 MET A N 1
ATOM 809 C CA . MET A 1 106 ? 0.411 4.695 16.203 1 98.31 106 MET A CA 1
ATOM 810 C C . MET A 1 106 ? -0.876 5.484 15.992 1 98.31 106 MET A C 1
ATOM 812 O O . MET A 1 106 ? -1.972 4.922 16.062 1 98.31 106 MET A O 1
ATOM 816 N N . ALA A 1 107 ? -0.776 6.773 15.734 1 98.75 107 ALA A N 1
ATOM 817 C CA . ALA A 1 107 ? -1.95 7.613 15.508 1 98.75 107 ALA A CA 1
ATOM 818 C C . ALA A 1 107 ? -2.549 7.355 14.125 1 98.75 107 ALA A C 1
ATOM 820 O O . ALA A 1 107 ? -1.82 7.113 13.164 1 98.75 107 ALA A O 1
ATOM 821 N N . ILE A 1 108 ? -3.857 7.422 14.062 1 98.88 108 ILE A N 1
ATOM 822 C CA . ILE A 1 108 ? -4.57 7.312 12.797 1 98.88 108 ILE A CA 1
ATOM 823 C C . ILE A 1 108 ? -5.352 8.594 12.523 1 98.88 108 ILE A C 1
ATOM 825 O O . ILE A 1 108 ? -6.258 8.953 13.281 1 98.88 108 ILE A O 1
ATOM 829 N N . GLY A 1 109 ? -4.949 9.297 11.5 1 98.75 109 GLY A N 1
ATOM 830 C CA . GLY A 1 109 ? -5.703 10.43 10.992 1 98.75 109 GLY A CA 1
ATOM 831 C C . GLY A 1 109 ? -6.578 10.086 9.805 1 98.75 109 GLY A C 1
ATOM 832 O O . GLY A 1 109 ? -6.215 9.234 8.992 1 98.75 109 GLY A O 1
ATOM 833 N N . VAL A 1 110 ? -7.688 10.781 9.688 1 98.81 110 VAL A N 1
ATOM 834 C CA . VAL A 1 110 ? -8.609 10.5 8.586 1 98.81 110 VAL A CA 1
ATOM 835 C C . VAL A 1 110 ? -9.016 11.797 7.902 1 98.81 110 VAL A C 1
ATOM 837 O O . VAL A 1 110 ? -9.492 12.727 8.562 1 98.81 110 VAL A O 1
ATOM 840 N N . SER A 1 111 ? -8.828 11.852 6.629 1 98.44 111 SER A N 1
ATOM 841 C CA . SER A 1 111 ? -9.344 12.984 5.867 1 98.44 111 SER A CA 1
ATOM 842 C C . SER A 1 111 ? -10.867 12.961 5.816 1 98.44 111 SER A C 1
ATOM 844 O O . SER A 1 111 ? -11.477 11.922 5.543 1 98.44 111 SER A O 1
ATOM 846 N N . THR A 1 112 ? -11.5 14.109 6.047 1 98.69 112 THR A N 1
ATOM 847 C CA . THR A 1 112 ? -12.953 14.211 6.004 1 98.69 112 THR A CA 1
ATOM 848 C C . THR A 1 112 ? -13.383 15.406 5.156 1 98.69 112 THR A C 1
ATOM 850 O O . THR A 1 112 ? -12.695 16.438 5.125 1 98.69 112 THR A O 1
ATOM 853 N N . HIS A 1 113 ? -14.586 15.266 4.551 1 98.19 113 HIS A N 1
ATOM 854 C CA . HIS A 1 113 ? -15.055 16.281 3.611 1 98.19 113 HIS A CA 1
ATOM 855 C C . HIS A 1 113 ? -16.469 16.75 3.967 1 98.19 113 HIS A C 1
ATOM 857 O O . HIS A 1 113 ? -17.109 17.438 3.176 1 98.19 113 HIS A O 1
ATOM 863 N N . GLY A 1 114 ? -16.938 16.375 5.094 1 98.31 114 GLY A N 1
ATOM 864 C CA . GLY A 1 114 ? -18.25 16.781 5.57 1 98.31 114 GLY A CA 1
ATOM 865 C C . GLY A 1 114 ? -18.625 16.172 6.906 1 98.31 114 GLY A C 1
ATOM 866 O O . GLY A 1 114 ? -17.891 15.32 7.43 1 98.31 114 GLY A O 1
ATOM 867 N N . PRO A 1 115 ? -19.734 16.594 7.43 1 98.75 115 PRO A N 1
ATOM 868 C CA . PRO A 1 115 ? -20.125 16.188 8.781 1 98.75 115 PRO A CA 1
ATOM 869 C C . PRO A 1 115 ? -20.281 14.672 8.922 1 98.75 115 PRO A C 1
ATOM 871 O O . PRO A 1 115 ? -19.828 14.102 9.922 1 98.75 115 PRO A O 1
ATOM 874 N N . ASP A 1 116 ? -20.844 14.023 7.953 1 98.62 116 ASP A N 1
ATOM 875 C CA . ASP A 1 116 ? -21.062 12.586 8.039 1 98.62 116 ASP A CA 1
ATOM 876 C C . ASP A 1 116 ? -19.75 11.836 8.148 1 98.62 116 ASP A C 1
ATOM 878 O O . ASP A 1 116 ? -19.625 10.891 8.938 1 98.62 116 ASP A O 1
ATOM 882 N N . GLN A 1 117 ? -18.797 12.25 7.395 1 98.75 117 GLN A N 1
ATOM 883 C CA . GLN A 1 117 ? -17.484 11.609 7.418 1 98.75 117 GLN A CA 1
ATOM 884 C C . GLN A 1 117 ? -16.766 11.875 8.734 1 98.75 117 GLN A C 1
ATOM 886 O O . GLN A 1 117 ? -16.078 11 9.266 1 98.75 117 GLN A O 1
ATOM 891 N N . ALA A 1 118 ? -16.938 13.102 9.242 1 98.81 118 ALA A N 1
ATOM 892 C CA . ALA A 1 118 ? -16.328 13.438 10.531 1 98.81 118 ALA A CA 1
ATOM 893 C C . ALA A 1 118 ? -16.906 12.57 11.641 1 98.81 118 ALA A C 1
ATOM 895 O O . ALA A 1 118 ? -16.156 12.008 12.445 1 98.81 118 ALA A O 1
ATOM 896 N N . LEU A 1 119 ? -18.203 12.461 11.641 1 98.81 119 LEU A N 1
ATOM 897 C CA . LEU A 1 119 ? -18.875 11.656 12.656 1 98.81 119 LEU A CA 1
ATOM 898 C C . LEU A 1 119 ? -18.469 10.188 12.531 1 98.81 119 LEU A C 1
ATOM 900 O O . LEU A 1 119 ? -18.25 9.508 13.539 1 98.81 119 LEU A O 1
ATOM 904 N N . ALA A 1 120 ? -18.344 9.703 11.328 1 98.69 120 ALA A N 1
ATOM 905 C CA . ALA A 1 120 ? -17.922 8.328 11.094 1 98.69 120 ALA A CA 1
ATOM 906 C C . ALA A 1 120 ? -16.5 8.102 11.594 1 98.69 120 ALA A C 1
ATOM 908 O O . ALA A 1 120 ? -16.203 7.047 12.164 1 98.69 120 ALA A O 1
ATOM 909 N N . ALA A 1 121 ? -15.617 9.047 11.328 1 98.62 121 ALA A N 1
ATOM 910 C CA . ALA A 1 121 ? -14.234 8.93 11.789 1 98.62 121 ALA A CA 1
ATOM 911 C C . ALA A 1 121 ? -14.164 8.82 13.305 1 98.62 121 ALA A C 1
ATOM 913 O O . ALA A 1 121 ? -13.383 8.031 13.844 1 98.62 121 ALA A O 1
ATOM 914 N N . VAL A 1 122 ? -14.961 9.633 13.984 1 98.31 122 VAL A N 1
ATOM 915 C CA . VAL A 1 122 ? -15.039 9.578 15.438 1 98.31 122 VAL A CA 1
ATOM 916 C C . VAL A 1 122 ? -15.508 8.188 15.875 1 98.31 122 VAL A C 1
ATOM 918 O O . VAL A 1 122 ? -14.875 7.551 16.719 1 98.31 122 VAL A O 1
ATOM 921 N N . ALA A 1 123 ? -16.594 7.773 15.266 1 98.5 123 ALA A N 1
ATOM 922 C CA . ALA A 1 123 ? -17.188 6.492 15.625 1 98.5 123 ALA A CA 1
ATOM 923 C C . ALA A 1 123 ? -16.219 5.34 15.359 1 98.5 123 ALA A C 1
ATOM 925 O O . ALA A 1 123 ? -16.203 4.355 16.109 1 98.5 123 ALA A O 1
ATOM 926 N N . ASP A 1 124 ? -15.414 5.469 14.383 1 98.38 124 ASP A N 1
ATOM 927 C CA . ASP A 1 124 ? -14.523 4.402 13.945 1 98.38 124 ASP A CA 1
ATOM 928 C C . ASP A 1 124 ? -13.234 4.391 14.766 1 98.38 124 ASP A C 1
ATOM 930 O O . ASP A 1 124 ? -12.43 3.463 14.656 1 98.38 124 ASP A O 1
ATOM 934 N N . GLY A 1 125 ? -12.984 5.461 15.5 1 98 125 GLY A N 1
ATOM 935 C CA . GLY A 1 125 ? -11.867 5.449 16.422 1 98 125 GLY A CA 1
ATOM 936 C C . GLY A 1 125 ? -10.641 6.168 15.891 1 98 125 GLY A C 1
ATOM 937 O O . GLY A 1 125 ? -9.516 5.871 16.297 1 98 125 GLY A O 1
ATOM 938 N N . ALA A 1 126 ? -10.797 7.078 14.992 1 98.44 126 ALA A N 1
ATOM 939 C CA . ALA A 1 126 ? -9.688 7.91 14.539 1 98.44 126 ALA A CA 1
ATOM 940 C C . ALA A 1 126 ? -9.086 8.695 15.703 1 98.44 126 ALA A C 1
ATOM 942 O O . ALA A 1 126 ? -9.766 8.984 16.688 1 98.44 126 ALA A O 1
ATOM 943 N N . ASP A 1 127 ? -7.812 9.031 15.57 1 98.69 127 ASP A N 1
ATOM 944 C CA . ASP A 1 127 ? -7.152 9.828 16.609 1 98.69 127 ASP A CA 1
ATOM 945 C C . ASP A 1 127 ? -7.238 11.32 16.281 1 98.69 127 ASP A C 1
ATOM 947 O O . ASP A 1 127 ? -7.176 12.156 17.188 1 98.69 127 ASP A O 1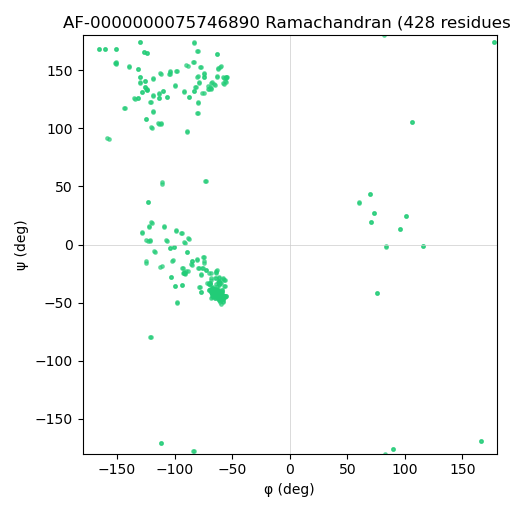
ATOM 951 N N . TYR A 1 128 ? -7.375 11.625 15.047 1 98.69 128 TYR A N 1
ATOM 952 C CA . TYR A 1 128 ? -7.629 12.984 14.594 1 98.69 128 TYR A CA 1
ATOM 953 C C . TYR A 1 128 ? -8.219 12.992 13.188 1 98.69 128 TYR A C 1
ATOM 955 O O . TYR A 1 128 ? -8.25 11.953 12.516 1 98.69 128 TYR A O 1
ATOM 963 N N . ILE A 1 129 ? -8.727 14.164 12.742 1 98.69 129 ILE A N 1
ATOM 964 C CA . ILE A 1 129 ? -9.289 14.219 11.391 1 98.69 129 ILE A CA 1
ATOM 965 C C . ILE A 1 129 ? -8.688 15.406 10.641 1 98.69 129 ILE A C 1
ATOM 967 O O . ILE A 1 129 ? -8.328 16.422 11.242 1 98.69 129 ILE A O 1
ATOM 971 N N . GLY A 1 130 ? -8.477 15.203 9.359 1 98.62 130 GLY A N 1
ATOM 972 C CA . GLY A 1 130 ? -8.25 16.312 8.453 1 98.62 130 GLY A CA 1
ATOM 973 C C . GLY A 1 130 ? -9.539 16.953 7.965 1 98.62 130 GLY A C 1
ATOM 974 O O . GLY A 1 130 ? -10.469 16.25 7.559 1 98.62 130 GLY A O 1
ATOM 975 N N . VAL A 1 131 ? -9.602 18.172 8.016 1 98.81 131 VAL A N 1
ATOM 976 C CA . VAL A 1 131 ? -10.789 18.938 7.652 1 98.81 131 VAL A CA 1
ATOM 977 C C . VAL A 1 131 ? -10.523 19.734 6.375 1 98.81 131 VAL A C 1
ATOM 979 O O . VAL A 1 131 ? -9.828 20.75 6.398 1 98.81 131 VAL A O 1
ATOM 982 N N . GLY A 1 132 ? -11.109 19.203 5.262 1 97.81 132 GLY A N 1
ATOM 983 C CA . GLY A 1 132 ? -10.875 19.891 4.004 1 97.81 132 GLY A CA 1
ATOM 984 C C . GLY A 1 132 ? -11.273 19.062 2.791 1 97.81 132 GLY A C 1
ATOM 985 O O . GLY A 1 132 ? -11.977 18.062 2.92 1 97.81 132 GLY A O 1
ATOM 986 N N . PRO A 1 133 ? -10.867 19.578 1.662 1 98.06 133 PRO A N 1
ATOM 987 C CA . PRO A 1 133 ? -10.141 20.828 1.419 1 98.06 133 PRO A CA 1
ATOM 988 C C . PRO A 1 133 ? -10.992 22.062 1.659 1 98.06 133 PRO A C 1
ATOM 990 O O . PRO A 1 133 ? -12.125 22.141 1.166 1 98.06 133 PRO A O 1
ATOM 993 N N . LEU A 1 134 ? -10.398 23.047 2.336 1 98.56 134 LEU A N 1
ATOM 994 C CA . LEU A 1 134 ? -11.172 24.234 2.668 1 98.56 134 LEU A CA 1
ATOM 995 C C . LEU A 1 134 ? -11.32 25.141 1.451 1 98.56 134 LEU A C 1
ATOM 997 O O . LEU A 1 134 ? -12.367 25.766 1.259 1 98.56 134 LEU A O 1
ATOM 1001 N N . PHE A 1 135 ? -10.273 25.281 0.689 1 98.19 135 PHE A N 1
ATOM 1002 C CA . PHE A 1 135 ? -10.219 26.109 -0.51 1 98.19 135 PHE A CA 1
ATOM 1003 C C . PHE A 1 135 ? -9.789 25.281 -1.718 1 98.19 135 PHE A C 1
ATOM 1005 O O . PHE A 1 135 ? -9.344 24.141 -1.571 1 98.19 135 PHE A O 1
ATOM 1012 N N . ALA A 1 136 ? -10.031 25.875 -2.873 1 94.94 136 ALA A N 1
ATOM 1013 C CA . ALA A 1 136 ? -9.609 25.203 -4.094 1 94.94 136 ALA A CA 1
ATOM 1014 C C . ALA A 1 136 ? -8.109 24.906 -4.07 1 94.94 136 ALA A C 1
ATOM 1016 O O . ALA A 1 136 ? -7.32 25.75 -3.617 1 94.94 136 ALA A O 1
ATOM 1017 N N . THR A 1 137 ? -7.766 23.688 -4.531 1 92.31 137 THR A N 1
ATOM 1018 C CA . THR A 1 137 ? -6.367 23.281 -4.551 1 92.31 137 THR A CA 1
ATOM 1019 C C . THR A 1 137 ? -6.109 22.281 -5.68 1 92.31 137 THR A C 1
ATOM 1021 O O . THR A 1 137 ? -7.039 21.641 -6.164 1 92.31 137 THR A O 1
ATOM 1024 N N . GLN A 1 138 ? -4.875 22.234 -6.062 1 86.5 138 GLN A N 1
ATOM 1025 C CA . GLN A 1 138 ? -4.477 21.297 -7.098 1 86.5 138 GLN A CA 1
ATOM 1026 C C . GLN A 1 138 ? -3.381 20.359 -6.594 1 86.5 138 GLN A C 1
ATOM 1028 O O . GLN A 1 138 ? -2.723 19.672 -7.383 1 86.5 138 GLN A O 1
ATOM 1033 N N . THR A 1 139 ? -3.264 20.375 -5.34 1 87.25 139 THR A N 1
ATOM 1034 C CA . THR A 1 139 ? -2.172 19.609 -4.742 1 87.25 139 THR A CA 1
ATOM 1035 C C . THR A 1 139 ? -2.387 18.109 -4.945 1 87.25 139 THR A C 1
ATOM 1037 O O . THR A 1 139 ? -1.462 17.391 -5.332 1 87.25 139 THR A O 1
ATOM 1040 N N . LYS A 1 140 ? -3.602 17.562 -4.832 1 84 140 LYS A N 1
ATOM 1041 C CA . LYS A 1 140 ? -3.885 16.141 -5.016 1 84 140 LYS A CA 1
ATOM 1042 C C . LYS A 1 140 ? -4.559 15.883 -6.359 1 84 140 LYS A C 1
ATOM 1044 O O . LYS A 1 140 ? -5.32 16.719 -6.852 1 84 140 LYS A O 1
ATOM 1049 N N . LYS A 1 141 ? -4.305 14.789 -6.965 1 76.69 141 LYS A N 1
ATOM 1050 C CA . LYS A 1 141 ? -4.879 14.453 -8.266 1 76.69 141 LYS A CA 1
ATOM 1051 C C . LYS A 1 141 ? -6.375 14.18 -8.148 1 76.69 141 LYS A C 1
ATOM 1053 O O . LYS A 1 141 ? -7.145 14.539 -9.047 1 76.69 141 LYS A O 1
ATOM 1058 N N . ASP A 1 142 ? -6.895 13.602 -7.062 1 79.12 142 ASP A N 1
ATOM 1059 C CA . ASP A 1 142 ? -8.305 13.25 -6.898 1 79.12 142 ASP A CA 1
ATOM 1060 C C . ASP A 1 142 ? -8.969 14.141 -5.852 1 79.12 142 ASP A C 1
ATOM 1062 O O . ASP A 1 142 ? -9.695 13.656 -4.984 1 79.12 142 ASP A O 1
ATOM 1066 N N . VAL A 1 143 ? -8.773 15.422 -6.145 1 77.62 143 VAL A N 1
ATOM 1067 C CA . VAL A 1 143 ? -9.289 16.359 -5.152 1 77.62 143 VAL A CA 1
ATOM 1068 C C . VAL A 1 143 ? -10.781 16.562 -5.371 1 77.62 143 VAL A C 1
ATOM 1070 O O . VAL A 1 143 ? -11.234 16.719 -6.508 1 77.62 143 VAL A O 1
ATOM 1073 N N . CYS A 1 144 ? -11.445 16.531 -4.27 1 84.75 144 CYS A N 1
ATOM 1074 C CA . CYS A 1 144 ? -12.867 16.859 -4.316 1 84.75 144 CYS A CA 1
ATOM 1075 C C . CYS A 1 144 ? -13.086 18.359 -4.281 1 84.75 144 CYS A C 1
ATOM 1077 O O . CYS A 1 144 ? -12.141 19.125 -4.098 1 84.75 144 CYS A O 1
ATOM 1079 N N . ALA A 1 145 ? -14.344 18.812 -4.449 1 92.44 145 ALA A N 1
ATOM 1080 C CA . ALA A 1 145 ? -14.695 20.219 -4.371 1 92.44 145 ALA A CA 1
ATOM 1081 C C . ALA A 1 145 ? -14.43 20.781 -2.975 1 92.44 145 ALA A C 1
ATOM 1083 O O . ALA A 1 145 ? -14.617 20.078 -1.974 1 92.44 145 ALA A O 1
ATOM 1084 N N . PRO A 1 146 ? -14.016 22.016 -2.951 1 97.06 146 PRO A N 1
ATOM 1085 C CA . PRO A 1 146 ? -13.805 22.594 -1.627 1 97.06 146 PRO A CA 1
ATOM 1086 C C . PRO A 1 146 ? -15.047 22.531 -0.744 1 97.06 146 PRO A C 1
ATOM 1088 O O . PRO A 1 146 ? -16.172 22.703 -1.232 1 97.06 146 PRO A O 1
ATOM 1091 N N . VAL A 1 147 ? -14.82 22.25 0.484 1 97.19 147 VAL A N 1
ATOM 1092 C CA . VAL A 1 147 ? -15.93 22.094 1.424 1 97.19 147 VAL A CA 1
ATOM 1093 C C . VAL A 1 147 ? -16.203 23.438 2.119 1 97.19 147 VAL A C 1
ATOM 1095 O O . VAL A 1 147 ? -17.25 23.609 2.736 1 97.19 147 VAL A O 1
ATOM 1098 N N . GLY A 1 148 ? -15.195 24.375 2.105 1 97.06 148 GLY A N 1
ATOM 1099 C CA . GLY A 1 148 ? -15.406 25.719 2.615 1 97.06 148 GLY A CA 1
ATOM 1100 C C . GLY A 1 148 ? -15.25 25.812 4.121 1 97.06 148 GLY A C 1
ATOM 1101 O O . GLY A 1 148 ? -15.008 24.812 4.793 1 97.06 148 GLY A O 1
ATOM 1102 N N . LEU A 1 149 ? -15.445 27.031 4.586 1 98.44 149 LEU A N 1
ATOM 1103 C CA . LEU A 1 149 ? -15.242 27.328 6.004 1 98.44 149 LEU A CA 1
ATOM 1104 C C . LEU A 1 149 ? -16.453 26.875 6.82 1 98.44 149 LEU A C 1
ATOM 1106 O O . LEU A 1 149 ? -16.359 26.703 8.039 1 98.44 149 LEU A O 1
ATOM 1110 N N . ALA A 1 150 ? -17.562 26.703 6.168 1 98.19 150 ALA A N 1
ATOM 1111 C CA . ALA A 1 150 ? -18.75 26.234 6.875 1 98.19 150 ALA A CA 1
ATOM 1112 C C . ALA A 1 150 ? -18.516 24.875 7.52 1 98.19 150 ALA A C 1
ATOM 1114 O O . ALA A 1 150 ? -18.969 24.625 8.641 1 98.19 150 ALA A O 1
ATOM 1115 N N . TYR A 1 151 ? -17.859 24.016 6.855 1 98.56 151 TYR A N 1
ATOM 1116 C CA . TYR A 1 151 ? -17.547 22.703 7.41 1 98.56 151 TYR A CA 1
ATOM 1117 C C . TYR A 1 151 ? -16.562 22.812 8.57 1 98.56 151 TYR A C 1
ATOM 1119 O O . TYR A 1 151 ? -16.703 22.109 9.57 1 98.56 151 TYR A O 1
ATOM 1127 N N . LEU A 1 152 ? -15.625 23.672 8.422 1 98.75 152 LEU A N 1
ATOM 1128 C CA . LEU A 1 152 ? -14.688 23.922 9.516 1 98.75 152 LEU A CA 1
ATOM 1129 C C . LEU A 1 152 ? -15.422 24.391 10.766 1 98.75 152 LEU A C 1
ATOM 1131 O O . LEU A 1 152 ? -15.156 23.906 11.867 1 98.75 152 LEU A O 1
ATOM 1135 N N . ASP A 1 153 ? -16.312 25.312 10.539 1 98.62 153 ASP A N 1
ATOM 1136 C CA . ASP A 1 153 ? -17.109 25.812 11.648 1 98.62 153 ASP A CA 1
ATOM 1137 C C . ASP A 1 153 ? -17.875 24.672 12.328 1 98.62 153 ASP A C 1
ATOM 1139 O O . ASP A 1 153 ? -17.938 24.609 13.555 1 98.62 153 ASP A O 1
ATOM 1143 N N . TRP A 1 154 ? -18.438 23.875 11.477 1 98.75 154 TRP A N 1
ATOM 1144 C CA . TRP A 1 154 ? -19.219 22.766 12.008 1 98.75 154 TRP A CA 1
ATOM 1145 C C . TRP A 1 154 ? -18.344 21.828 12.836 1 98.75 154 TRP A C 1
ATOM 1147 O O . TRP A 1 154 ? -18.719 21.422 13.938 1 98.75 154 TRP A O 1
ATOM 1157 N N . VAL A 1 155 ? -17.219 21.5 12.375 1 98.81 155 VAL A N 1
ATOM 1158 C CA . VAL A 1 155 ? -16.297 20.609 13.062 1 98.81 155 VAL A CA 1
ATOM 1159 C C . VAL A 1 155 ? -15.883 21.219 14.398 1 98.81 155 VAL A C 1
ATOM 1161 O O . VAL A 1 155 ? -15.898 20.531 15.43 1 98.81 155 VAL A O 1
ATOM 1164 N N . ALA A 1 156 ? -15.516 22.484 14.352 1 98.19 156 ALA A N 1
ATOM 1165 C CA . ALA A 1 156 ? -15.07 23.172 15.562 1 98.19 156 ALA A CA 1
ATOM 1166 C C . ALA A 1 156 ? -16.156 23.125 16.641 1 98.19 156 ALA A C 1
ATOM 1168 O O . ALA A 1 156 ? -15.852 23.078 17.828 1 98.19 156 ALA A O 1
ATOM 1169 N N . ALA A 1 157 ? -17.344 23.078 16.188 1 98.12 157 ALA A N 1
ATOM 1170 C CA . ALA A 1 157 ? -18.469 23.172 17.125 1 98.12 157 ALA A CA 1
ATOM 1171 C C . ALA A 1 157 ? -18.906 21.781 17.578 1 98.12 157 ALA A C 1
ATOM 1173 O O . ALA A 1 157 ? -19.484 21.625 18.656 1 98.12 157 ALA A O 1
ATOM 1174 N N . HIS A 1 158 ? -18.641 20.734 16.797 1 98.25 158 HIS A N 1
ATOM 1175 C CA . HIS A 1 158 ? -19.375 19.5 17.031 1 98.25 158 HIS A CA 1
ATOM 1176 C C . HIS A 1 158 ? -18.438 18.328 17.266 1 98.25 158 HIS A C 1
ATOM 1178 O O . HIS A 1 158 ? -18.859 17.266 17.719 1 98.25 158 HIS A O 1
ATOM 1184 N N . ILE A 1 159 ? -17.188 18.453 16.938 1 98 159 ILE A N 1
ATOM 1185 C CA . ILE A 1 159 ? -16.266 17.328 17 1 98 159 ILE A CA 1
ATOM 1186 C C . ILE A 1 159 ? -15.219 17.578 18.094 1 98 159 ILE A C 1
ATOM 1188 O O . ILE A 1 159 ? -14.531 18.609 18.078 1 98 159 ILE A O 1
ATOM 1192 N N . ASP A 1 160 ? -15.008 16.672 18.938 1 95.94 160 ASP A N 1
ATOM 1193 C CA . ASP A 1 160 ? -14.062 16.812 20.047 1 95.94 160 ASP A CA 1
ATOM 1194 C C . ASP A 1 160 ? -12.672 16.328 19.656 1 95.94 160 ASP A C 1
ATOM 1196 O O . ASP A 1 160 ? -11.68 16.719 20.266 1 95.94 160 ASP A O 1
ATOM 1200 N N . LEU A 1 161 ? -12.602 15.414 18.656 1 96.56 161 LEU A N 1
ATOM 1201 C CA . LEU A 1 161 ? -11.297 14.945 18.203 1 96.56 161 LEU A CA 1
ATOM 1202 C C . LEU A 1 161 ? -10.438 16.109 17.734 1 96.56 161 LEU A C 1
ATOM 1204 O O . LEU A 1 161 ? -10.938 17.047 17.109 1 96.56 161 LEU A O 1
ATOM 1208 N N . PRO A 1 162 ? -9.133 15.953 18.031 1 98.19 162 PRO A N 1
ATOM 1209 C CA . PRO A 1 162 ? -8.25 16.922 17.391 1 98.19 162 PRO A CA 1
ATOM 1210 C C . PRO A 1 162 ? -8.422 16.938 15.867 1 98.19 162 PRO A C 1
ATOM 1212 O O . PRO A 1 162 ? -8.688 15.906 15.25 1 98.19 162 PRO A O 1
ATOM 1215 N N . PHE A 1 163 ? -8.297 18.156 15.289 1 98.5 163 PHE A N 1
ATOM 1216 C CA . PHE A 1 163 ? -8.414 18.234 13.836 1 98.5 163 PHE A CA 1
ATOM 1217 C C . PHE A 1 163 ? -7.395 19.203 13.258 1 98.5 163 PHE A C 1
ATOM 1219 O O . PHE A 1 163 ? -6.91 20.094 13.961 1 98.5 163 PHE A O 1
ATOM 1226 N N . VAL A 1 164 ? -7.047 18.938 12.055 1 98.88 164 VAL A N 1
ATOM 1227 C CA . VAL A 1 164 ? -6.168 19.812 11.289 1 98.88 164 VAL A CA 1
ATOM 1228 C C . VAL A 1 164 ? -6.902 20.328 10.055 1 98.88 164 VAL A C 1
ATOM 1230 O O . VAL A 1 164 ? -7.562 19.562 9.352 1 98.88 164 VAL A O 1
ATOM 1233 N N . ALA A 1 165 ? -6.871 21.641 9.883 1 98.81 165 ALA A N 1
ATOM 1234 C CA . ALA A 1 165 ? -7.441 22.234 8.68 1 98.81 165 ALA A CA 1
ATOM 1235 C C . ALA A 1 165 ? -6.488 22.094 7.496 1 98.81 165 ALA A C 1
ATOM 1237 O O . ALA A 1 165 ? -5.273 22.266 7.641 1 98.81 165 ALA A O 1
ATOM 1238 N N . ILE A 1 166 ? -7.043 21.797 6.363 1 98.44 166 ILE A N 1
ATOM 1239 C CA . ILE A 1 166 ? -6.16 21.531 5.234 1 98.44 166 ILE A CA 1
ATOM 1240 C C . ILE A 1 166 ? -6.859 21.906 3.93 1 98.44 166 ILE A C 1
ATOM 1242 O O . ILE A 1 166 ? -8.094 21.938 3.867 1 98.44 166 ILE A O 1
ATOM 1246 N N . GLY A 1 167 ? -6.066 22.172 2.965 1 98 167 GLY A N 1
ATOM 1247 C CA . GLY A 1 167 ? -6.559 22.312 1.604 1 98 167 GLY A CA 1
ATOM 1248 C C . GLY A 1 167 ? -6.582 23.766 1.141 1 98 167 GLY A C 1
ATOM 1249 O O . GLY A 1 167 ? -7.473 24.531 1.521 1 98 167 GLY A O 1
ATOM 1250 N N . GLY A 1 168 ? -5.668 24.078 0.328 1 97.69 168 GLY A N 1
ATOM 1251 C CA . GLY A 1 168 ? -5.621 25.391 -0.298 1 97.69 168 GLY A CA 1
ATOM 1252 C C . GLY A 1 168 ? -5.258 26.5 0.67 1 97.69 168 GLY A C 1
ATOM 1253 O O . GLY A 1 168 ? -5.559 27.672 0.423 1 97.69 168 GLY A O 1
ATOM 1254 N N . ILE A 1 169 ? -4.691 26.219 1.734 1 98.44 169 ILE A N 1
ATOM 1255 C CA . ILE A 1 169 ? -4.344 27.203 2.754 1 98.44 169 ILE A CA 1
ATOM 1256 C C . ILE A 1 169 ? -2.973 27.797 2.449 1 98.44 169 ILE A C 1
ATOM 1258 O O . ILE A 1 169 ? -2.012 27.062 2.199 1 98.44 169 ILE A O 1
ATOM 1262 N N . LYS A 1 170 ? -2.936 29.062 2.408 1 97.94 170 LYS A N 1
ATOM 1263 C CA . LYS A 1 170 ? -1.746 29.875 2.164 1 97.94 170 LYS A CA 1
ATOM 1264 C C . LYS A 1 170 ? -1.61 30.969 3.211 1 97.94 170 LYS A C 1
ATOM 1266 O O . LYS A 1 170 ? -2.477 31.125 4.074 1 97.94 170 LYS A O 1
ATOM 1271 N N . GLU A 1 171 ? -0.518 31.625 3.088 1 97.62 171 GLU A N 1
ATOM 1272 C CA . GLU A 1 171 ? -0.293 32.719 4.031 1 97.62 171 GLU A CA 1
ATOM 1273 C C . GLU A 1 171 ? -1.435 33.75 3.986 1 97.62 171 GLU A C 1
ATOM 1275 O O . GLU A 1 171 ? -1.876 34.219 5.027 1 97.62 171 GLU A O 1
ATOM 1280 N N . HIS A 1 172 ? -1.98 34 2.842 1 97.62 172 HIS A N 1
ATOM 1281 C CA . HIS A 1 172 ? -2.932 35.094 2.67 1 97.62 172 HIS A CA 1
ATOM 1282 C C . HIS A 1 172 ? -4.293 34.719 3.256 1 97.62 172 HIS A C 1
ATOM 1284 O O . HIS A 1 172 ? -5.113 35.594 3.52 1 97.62 172 HIS A O 1
ATOM 1290 N N . ASN A 1 173 ? -4.578 33.406 3.438 1 98.31 173 ASN A N 1
ATOM 1291 C CA . ASN A 1 173 ? -5.91 33.062 3.912 1 98.31 173 ASN A CA 1
ATOM 1292 C C . ASN A 1 173 ? -5.852 32.281 5.23 1 98.31 173 ASN A C 1
ATOM 1294 O O . ASN A 1 173 ? -6.887 31.906 5.785 1 98.31 173 ASN A O 1
ATOM 1298 N N . VAL A 1 174 ? -4.668 32.094 5.793 1 98.69 174 VAL A N 1
ATOM 1299 C CA . VAL A 1 174 ? -4.492 31.266 6.98 1 98.69 174 VAL A CA 1
ATOM 1300 C C . VAL A 1 174 ? -5.129 31.953 8.188 1 98.69 174 VAL A C 1
ATOM 1302 O O . VAL A 1 174 ? -5.66 31.281 9.078 1 98.69 174 VAL A O 1
ATOM 1305 N N . ALA A 1 175 ? -5.098 33.25 8.227 1 98.38 175 ALA A N 1
ATOM 1306 C CA . ALA A 1 175 ? -5.699 34 9.336 1 98.38 175 ALA A CA 1
ATOM 1307 C C . ALA A 1 175 ? -7.188 33.656 9.461 1 98.38 175 ALA A C 1
ATOM 1309 O O . ALA A 1 175 ? -7.703 33.5 10.57 1 98.38 175 ALA A O 1
ATOM 1310 N N . GLU A 1 176 ? -7.82 33.625 8.336 1 97.94 176 GLU A N 1
ATOM 1311 C CA . GLU A 1 176 ? -9.242 33.312 8.312 1 97.94 176 GLU A CA 1
ATOM 1312 C C . GLU A 1 176 ? -9.492 31.906 8.852 1 97.94 176 GLU A C 1
ATOM 1314 O O . GLU A 1 176 ? -10.445 31.688 9.609 1 97.94 176 GLU A O 1
ATOM 1319 N N . VAL A 1 177 ? -8.695 31 8.492 1 98.62 177 VAL A N 1
ATOM 1320 C CA . VAL A 1 177 ? -8.812 29.609 8.922 1 98.62 177 VAL A CA 1
ATOM 1321 C C . VAL A 1 177 ? -8.695 29.516 10.445 1 98.62 177 VAL A C 1
ATOM 1323 O O . VAL A 1 177 ? -9.477 28.828 11.094 1 98.62 177 VAL A O 1
ATOM 1326 N N . VAL A 1 178 ? -7.77 30.281 10.992 1 98.19 178 VAL A N 1
ATOM 1327 C CA . VAL A 1 178 ? -7.551 30.312 12.43 1 98.19 178 VAL A CA 1
ATOM 1328 C C . VAL A 1 178 ? -8.758 30.938 13.125 1 98.19 178 VAL A C 1
ATOM 1330 O O . VAL A 1 178 ? -9.227 30.438 14.148 1 98.19 178 VAL A O 1
ATOM 1333 N N . ARG A 1 179 ? -9.273 31.969 12.555 1 97.44 179 ARG A N 1
ATOM 1334 C CA . ARG A 1 179 ? -10.422 32.656 13.141 1 97.44 179 ARG A CA 1
ATOM 1335 C C . ARG A 1 179 ? -11.648 31.75 13.18 1 97.44 179 ARG A C 1
ATOM 1337 O O . ARG A 1 179 ? -12.523 31.922 14.031 1 97.44 179 ARG A O 1
ATOM 1344 N N . HIS A 1 180 ? -11.602 30.797 12.305 1 97.19 180 HIS A N 1
ATOM 1345 C CA . HIS A 1 180 ? -12.727 29.875 12.242 1 97.19 180 HIS A CA 1
ATOM 1346 C C . HIS A 1 180 ? -12.469 28.625 13.086 1 97.19 180 HIS A C 1
ATOM 1348 O O . HIS A 1 180 ? -13.164 27.625 12.945 1 97.19 180 HIS A O 1
ATOM 1354 N N . GLY A 1 181 ? -11.453 28.641 13.844 1 96 181 GLY A N 1
ATOM 1355 C CA . GLY A 1 181 ? -11.359 27.656 14.914 1 96 181 GLY A CA 1
ATOM 1356 C C . GLY A 1 181 ? -10.203 26.703 14.734 1 96 181 GLY A C 1
ATOM 1357 O O . GLY A 1 181 ? -9.945 25.859 15.602 1 96 181 GLY A O 1
ATOM 1358 N N . ALA A 1 182 ? -9.469 26.812 13.703 1 97.75 182 ALA A N 1
ATOM 1359 C CA . ALA A 1 182 ? -8.352 25.906 13.492 1 97.75 182 ALA A CA 1
ATOM 1360 C C . ALA A 1 182 ? -7.18 26.234 14.406 1 97.75 182 ALA A C 1
ATOM 1362 O O . ALA A 1 182 ? -6.766 27.406 14.492 1 97.75 182 ALA A O 1
ATOM 1363 N N . ARG A 1 183 ? -6.695 25.266 15.055 1 96.38 183 ARG A N 1
ATOM 1364 C CA . ARG A 1 183 ? -5.516 25.438 15.898 1 96.38 183 ARG A CA 1
ATOM 1365 C C . ARG A 1 183 ? -4.27 24.891 15.227 1 96.38 183 ARG A C 1
ATOM 1367 O O . ARG A 1 183 ? -3.148 25.297 15.547 1 96.38 183 ARG A O 1
ATOM 1374 N N . CYS A 1 184 ? -4.43 23.938 14.391 1 98.44 184 CYS A N 1
ATOM 1375 C CA . CYS A 1 184 ? -3.393 23.344 13.547 1 98.44 184 CYS A CA 1
ATOM 1376 C C . CYS A 1 184 ? -3.781 23.406 12.078 1 98.44 184 CYS A C 1
ATOM 1378 O O . CYS A 1 184 ? -4.926 23.125 11.719 1 98.44 184 CYS A O 1
ATOM 1380 N N . VAL A 1 185 ? -2.84 23.844 11.25 1 98.81 185 VAL A N 1
ATOM 1381 C CA . VAL A 1 185 ? -3.111 23.969 9.82 1 98.81 185 VAL A CA 1
ATOM 1382 C C . VAL A 1 185 ? -2.062 23.188 9.031 1 98.81 185 VAL A C 1
ATOM 1384 O O . VAL A 1 185 ? -0.876 23.219 9.367 1 98.81 185 VAL A O 1
ATOM 1387 N N . ALA A 1 186 ? -2.523 22.438 8.039 1 98.81 186 ALA A N 1
ATOM 1388 C CA . ALA A 1 186 ? -1.631 21.672 7.172 1 98.81 186 ALA A CA 1
ATOM 1389 C C . ALA A 1 186 ? -1.235 22.484 5.941 1 98.81 186 ALA A C 1
ATOM 1391 O O . ALA A 1 186 ? -2.09 23.078 5.285 1 98.81 186 ALA A O 1
ATOM 1392 N N . LEU A 1 187 ? 0.005 22.5 5.672 1 98.69 187 LEU A N 1
ATOM 1393 C CA . LEU A 1 187 ? 0.532 23.203 4.512 1 98.69 187 LEU A CA 1
ATOM 1394 C C . LEU A 1 187 ? 1.376 22.281 3.643 1 98.69 187 LEU A C 1
ATOM 1396 O O . LEU A 1 187 ? 2.123 21.438 4.16 1 98.69 187 LEU A O 1
ATOM 1400 N N . VAL A 1 188 ? 1.25 22.422 2.34 1 98.12 188 VAL A N 1
ATOM 1401 C CA . VAL A 1 188 ? 2.025 21.641 1.386 1 98.12 188 VAL A CA 1
ATOM 1402 C C . VAL A 1 188 ? 2.85 22.562 0.497 1 98.12 188 VAL A C 1
ATOM 1404 O O . VAL A 1 188 ? 3.955 22.969 0.867 1 98.12 188 VAL A O 1
ATOM 1407 N N . THR A 1 189 ? 2.197 23.156 -0.52 1 97.56 189 THR A N 1
ATOM 1408 C CA . THR A 1 189 ? 2.953 23.891 -1.534 1 97.56 189 THR A CA 1
ATOM 1409 C C . THR A 1 189 ? 3.387 25.25 -1.011 1 97.56 189 THR A C 1
ATOM 1411 O O . THR A 1 189 ? 4.371 25.828 -1.486 1 97.56 189 THR A O 1
ATOM 1414 N N . GLU A 1 190 ? 2.611 25.781 -0.024 1 98.06 190 GLU A N 1
ATOM 1415 C CA . GLU A 1 190 ? 3.049 27.031 0.586 1 98.06 190 GLU A CA 1
ATOM 1416 C C . GLU A 1 190 ? 4.461 26.906 1.153 1 98.06 190 GLU A C 1
ATOM 1418 O O . GLU A 1 190 ? 5.227 27.875 1.148 1 98.06 190 GLU A O 1
ATOM 1423 N N . ILE A 1 191 ? 4.781 25.719 1.58 1 98.56 191 ILE A N 1
ATOM 1424 C CA . ILE A 1 191 ? 6.082 25.469 2.189 1 98.56 191 ILE A CA 1
ATOM 1425 C C . ILE A 1 191 ? 7.031 24.875 1.152 1 98.56 191 ILE A C 1
ATOM 1427 O O . ILE A 1 191 ? 8.133 25.391 0.94 1 98.56 191 ILE A O 1
ATOM 1431 N N . THR A 1 192 ? 6.66 23.859 0.405 1 98.12 192 THR A N 1
ATOM 1432 C CA . THR A 1 192 ? 7.551 23.109 -0.472 1 98.12 192 THR A CA 1
ATOM 1433 C C . THR A 1 192 ? 7.977 23.953 -1.666 1 98.12 192 THR A C 1
ATOM 1435 O O . THR A 1 192 ? 9.055 23.734 -2.232 1 98.12 192 THR A O 1
ATOM 1438 N N . GLN A 1 193 ? 7.172 24.938 -2.004 1 97.69 193 GLN A N 1
ATOM 1439 C CA . GLN A 1 193 ? 7.504 25.766 -3.156 1 97.69 193 GLN A CA 1
ATOM 1440 C C . GLN A 1 193 ? 8.125 27.094 -2.723 1 97.69 193 GLN A C 1
ATOM 1442 O O . GLN A 1 193 ? 8.5 27.906 -3.561 1 97.69 193 GLN A O 1
ATOM 1447 N N . ALA A 1 194 ? 8.227 27.297 -1.46 1 98.19 194 ALA A N 1
ATOM 1448 C CA . ALA A 1 194 ? 8.812 28.531 -0.958 1 98.19 194 ALA A CA 1
ATOM 1449 C C . ALA A 1 194 ? 10.289 28.625 -1.333 1 98.19 194 ALA A C 1
ATOM 1451 O O . ALA A 1 194 ? 11.016 27.641 -1.271 1 98.19 194 ALA A O 1
ATOM 1452 N N . GLU A 1 195 ? 10.688 29.781 -1.735 1 97.12 195 GLU A N 1
ATOM 1453 C CA . GLU A 1 195 ? 12.117 30.016 -1.946 1 97.12 195 GLU A CA 1
ATOM 1454 C C . GLU A 1 195 ? 12.891 29.922 -0.634 1 97.12 195 GLU A C 1
ATOM 1456 O O . GLU A 1 195 ? 13.961 29.312 -0.577 1 97.12 195 GLU A O 1
ATOM 1461 N N . ASP A 1 196 ? 12.328 30.516 0.337 1 98.38 196 ASP A N 1
ATOM 1462 C CA . ASP A 1 196 ? 12.867 30.469 1.694 1 98.38 196 ASP A CA 1
ATOM 1463 C C . ASP A 1 196 ? 11.859 29.859 2.666 1 98.38 196 ASP A C 1
ATOM 1465 O O . ASP A 1 196 ? 11.008 30.562 3.215 1 98.38 196 ASP A O 1
ATOM 1469 N N . ILE A 1 197 ? 12.062 28.609 2.986 1 98.75 197 ILE A N 1
ATOM 1470 C CA . ILE A 1 197 ? 11.117 27.844 3.787 1 98.75 197 ILE A CA 1
ATOM 1471 C C . ILE A 1 197 ? 11.055 28.406 5.203 1 98.75 197 ILE A C 1
ATOM 1473 O O . ILE A 1 197 ? 9.969 28.625 5.75 1 98.75 197 ILE A O 1
ATOM 1477 N N . ALA A 1 198 ? 12.172 28.688 5.754 1 98.62 198 ALA A N 1
ATOM 1478 C CA . ALA A 1 198 ? 12.227 29.219 7.117 1 98.62 198 ALA A CA 1
ATOM 1479 C C . ALA A 1 198 ? 11.469 30.531 7.23 1 98.62 198 ALA A C 1
ATOM 1481 O O . ALA A 1 198 ? 10.695 30.734 8.172 1 98.62 198 ALA A O 1
ATOM 1482 N N . ALA A 1 199 ? 11.703 31.406 6.277 1 98.69 199 ALA A N 1
ATOM 1483 C CA . ALA A 1 199 ? 11.031 32.688 6.289 1 98.69 199 ALA A CA 1
ATOM 1484 C C . ALA A 1 199 ? 9.523 32.531 6.113 1 98.69 199 ALA A C 1
ATOM 1486 O O . ALA A 1 199 ? 8.742 33.25 6.742 1 98.69 199 ALA A O 1
ATOM 1487 N N . THR A 1 200 ? 9.141 31.672 5.23 1 98.75 200 THR A N 1
ATOM 1488 C CA . THR A 1 200 ? 7.723 31.438 4.98 1 98.75 200 THR A CA 1
ATOM 1489 C C . THR A 1 200 ? 7.039 30.891 6.23 1 98.75 200 THR A C 1
ATOM 1491 O O . THR A 1 200 ? 5.953 31.344 6.598 1 98.75 200 THR A O 1
ATOM 1494 N N . ILE A 1 201 ? 7.641 29.953 6.914 1 98.81 201 ILE A N 1
ATOM 1495 C CA . ILE A 1 201 ? 7.094 29.375 8.133 1 98.81 201 ILE A CA 1
ATOM 1496 C C . ILE A 1 201 ? 6.941 30.453 9.195 1 98.81 201 ILE A C 1
ATOM 1498 O O . ILE A 1 201 ? 5.902 30.547 9.852 1 98.81 201 ILE A O 1
ATOM 1502 N N . ALA A 1 202 ? 7.938 31.266 9.328 1 98.69 202 ALA A N 1
ATOM 1503 C CA . ALA A 1 202 ? 7.887 32.344 10.305 1 98.69 202 ALA A CA 1
ATOM 1504 C C . ALA A 1 202 ? 6.746 33.312 10 1 98.69 202 ALA A C 1
ATOM 1506 O O . ALA A 1 202 ? 6.031 33.75 10.906 1 98.69 202 ALA A O 1
ATOM 1507 N N . SER A 1 203 ? 6.629 33.625 8.734 1 98.62 203 SER A N 1
ATOM 1508 C CA . SER A 1 203 ? 5.59 34.562 8.312 1 98.62 203 SER A CA 1
ATOM 1509 C C . SER A 1 203 ? 4.199 34 8.562 1 98.62 203 SER A C 1
ATOM 1511 O O . SER A 1 203 ? 3.318 34.688 9.07 1 98.62 203 SER A O 1
ATOM 1513 N N . VAL A 1 204 ? 3.984 32.781 8.242 1 98.75 204 VAL A N 1
ATOM 1514 C CA . VAL A 1 204 ? 2.699 32.094 8.445 1 98.75 204 VAL A CA 1
ATOM 1515 C C . VAL A 1 204 ? 2.371 32.062 9.93 1 98.75 204 VAL A C 1
ATOM 1517 O O . VAL A 1 204 ? 1.24 32.344 10.336 1 98.75 204 VAL A O 1
ATOM 1520 N N . ARG A 1 205 ? 3.33 31.75 10.781 1 98.5 205 ARG A N 1
ATOM 1521 C CA . ARG A 1 205 ? 3.127 31.672 12.227 1 98.5 205 ARG A CA 1
ATOM 1522 C C . ARG A 1 205 ? 2.74 33.031 12.789 1 98.5 205 ARG A C 1
ATOM 1524 O O . ARG A 1 205 ? 1.893 33.125 13.68 1 98.5 205 ARG A O 1
ATOM 1531 N N . GLN A 1 206 ? 3.422 34 12.25 1 98 206 GLN A N 1
ATOM 1532 C CA . GLN A 1 206 ? 3.098 35.344 12.695 1 98 206 GLN A CA 1
ATOM 1533 C C . GLN A 1 206 ? 1.656 35.719 12.352 1 98 206 GLN A C 1
ATOM 1535 O O . GLN A 1 206 ? 0.944 36.312 13.172 1 98 206 GLN A O 1
ATOM 1540 N N . THR A 1 207 ? 1.31 35.375 11.125 1 98.06 207 THR A N 1
ATOM 1541 C CA . THR A 1 207 ? -0.055 35.656 10.688 1 98.06 207 THR A CA 1
ATOM 1542 C C . THR A 1 207 ? -1.062 34.875 11.547 1 98.06 207 THR A C 1
ATOM 1544 O O . THR A 1 207 ? -2.096 35.438 11.93 1 98.06 207 THR A O 1
ATOM 1547 N N . MET A 1 208 ? -0.751 33.688 11.891 1 98.12 208 MET A N 1
ATOM 1548 C CA . MET A 1 208 ? -1.63 32.844 12.727 1 98.12 208 MET A CA 1
ATOM 1549 C C . MET A 1 208 ? -1.729 33.438 14.133 1 98.12 208 MET A C 1
ATOM 1551 O O . MET A 1 208 ? -2.816 33.469 14.711 1 98.12 208 MET A O 1
ATOM 1555 N N . ALA A 1 209 ? -0.61 33.844 14.68 1 96.19 209 ALA A N 1
ATOM 1556 C CA . ALA A 1 209 ? -0.575 34.375 16.031 1 96.19 209 ALA A CA 1
ATOM 1557 C C . ALA A 1 209 ? -1.41 35.656 16.125 1 96.19 209 ALA A C 1
ATOM 1559 O O . ALA A 1 209 ? -2.117 35.875 17.109 1 96.19 209 ALA A O 1
ATOM 1560 N N . ALA A 1 210 ? -1.306 36.406 15.133 1 95.19 210 ALA A N 1
ATOM 1561 C CA . ALA A 1 210 ? -2.064 37.656 15.109 1 95.19 210 ALA A CA 1
ATOM 1562 C C . ALA A 1 210 ? -3.564 37.406 15.039 1 95.19 210 ALA A C 1
ATOM 1564 O O . ALA A 1 210 ? -4.363 38.156 15.609 1 95.19 210 ALA A O 1
ATOM 1565 N N . ALA A 1 211 ? -3.914 36.406 14.32 1 94.88 211 ALA A N 1
ATOM 1566 C CA . ALA A 1 211 ? -5.32 36.062 14.148 1 94.88 211 ALA A CA 1
ATOM 1567 C C . ALA A 1 211 ? -5.906 35.469 15.438 1 94.88 211 ALA A C 1
ATOM 1569 O O . ALA A 1 211 ? -7.09 35.688 15.727 1 94.88 211 ALA A O 1
ATOM 1570 N N . LYS A 1 212 ? -5.184 34.75 16.234 1 88.56 212 LYS A N 1
ATOM 1571 C CA . LYS A 1 212 ? -5.625 34.188 17.5 1 88.56 212 LYS A CA 1
ATOM 1572 C C . LYS A 1 212 ? -5.941 35.281 18.531 1 88.56 212 LYS A C 1
ATOM 1574 O O . LYS A 1 212 ? -6.855 35.125 19.344 1 88.56 212 LYS A O 1
ATOM 1579 N N . GLY A 1 213 ? -5.098 36.281 18.562 1 78.44 213 GLY A N 1
ATOM 1580 C CA . GLY A 1 213 ? -5.289 37.375 19.484 1 78.44 213 GLY A CA 1
ATOM 1581 C C . GLY A 1 213 ? -6.57 38.156 19.219 1 78.44 213 GLY A C 1
ATOM 1582 O O . GLY A 1 213 ? -7.121 38.781 20.141 1 78.44 213 GLY A O 1
ATOM 1583 N N . GLN A 1 214 ? -7.043 38.094 18.125 1 70.19 214 GLN A N 1
ATOM 1584 C CA . GLN A 1 214 ? -8.25 38.844 17.781 1 70.19 214 GLN A CA 1
ATOM 1585 C C . GLN A 1 214 ? -9.5 38.031 18.109 1 70.19 214 GLN A C 1
ATOM 1587 O O . GLN A 1 214 ? -10.609 38.562 18.141 1 70.19 214 GLN A O 1
ATOM 1592 N N . ARG A 1 215 ? -9.531 36.75 18.219 1 62.44 215 ARG A N 1
ATOM 1593 C CA . ARG A 1 215 ? -10.672 35.906 18.578 1 62.44 215 ARG A CA 1
ATOM 1594 C C . ARG A 1 215 ? -11.055 36.125 20.047 1 62.44 215 ARG A C 1
ATOM 1596 O O . ARG A 1 215 ? -12.203 35.906 20.422 1 62.44 215 ARG A O 1
ATOM 1603 N N . GLY A 1 216 ? -10.141 36.469 21.031 1 45.44 216 GLY A N 1
ATOM 1604 C CA . GLY A 1 216 ? -10.445 36.719 22.438 1 45.44 216 GLY A CA 1
ATOM 1605 C C . GLY A 1 216 ? -10.922 38.156 22.688 1 45.44 216 GLY A C 1
ATOM 1606 O O . GLY A 1 216 ? -10.688 39.031 21.891 1 45.44 216 GLY A O 1
ATOM 1607 N N . MET B 1 1 ? 5.105 -24.703 6.453 1 62.34 1 MET B N 1
ATOM 1608 C CA . MET B 1 1 ? 3.826 -24.469 5.793 1 62.34 1 MET B CA 1
ATOM 1609 C C . MET B 1 1 ? 3.971 -23.438 4.68 1 62.34 1 MET B C 1
ATOM 1611 O O . MET B 1 1 ? 3.531 -23.672 3.551 1 62.34 1 MET B O 1
ATOM 1615 N N . ARG B 1 2 ? 4.746 -22.406 4.945 1 79.94 2 ARG B N 1
ATOM 1616 C CA . ARG B 1 2 ? 4.832 -21.359 3.947 1 79.94 2 ARG B CA 1
ATOM 1617 C C . ARG B 1 2 ? 5.676 -21.797 2.756 1 79.94 2 ARG B C 1
ATOM 1619 O O . ARG B 1 2 ? 5.43 -21.375 1.624 1 79.94 2 ARG B O 1
ATOM 1626 N N . GLN B 1 3 ? 6.426 -22.844 2.93 1 77.25 3 GLN B N 1
ATOM 1627 C CA . GLN B 1 3 ? 7.285 -23.25 1.825 1 77.25 3 GLN B CA 1
ATOM 1628 C C . GLN B 1 3 ? 6.574 -24.25 0.919 1 77.25 3 GLN B C 1
ATOM 1630 O O . GLN B 1 3 ? 7.098 -24.641 -0.13 1 77.25 3 GLN B O 1
ATOM 1635 N N . ARG B 1 4 ? 5.375 -24.516 1.283 1 88.5 4 ARG B N 1
ATOM 1636 C CA . ARG B 1 4 ? 4.672 -25.516 0.488 1 88.5 4 ARG B CA 1
ATOM 1637 C C . ARG B 1 4 ? 3.564 -24.875 -0.342 1 88.5 4 ARG B C 1
ATOM 1639 O O . ARG B 1 4 ? 2.715 -25.578 -0.897 1 88.5 4 ARG B O 1
ATOM 1646 N N . LEU B 1 5 ? 3.668 -23.641 -0.441 1 94.62 5 LEU B N 1
ATOM 1647 C CA . LEU B 1 5 ? 2.623 -22.906 -1.147 1 94.62 5 LEU B CA 1
ATOM 1648 C C . LEU B 1 5 ? 2.58 -23.297 -2.619 1 94.62 5 LEU B C 1
ATOM 1650 O O . LEU B 1 5 ? 1.508 -23.328 -3.227 1 94.62 5 LEU B O 1
ATOM 1654 N N . LEU B 1 6 ? 3.771 -23.688 -3.119 1 96 6 LEU B N 1
ATOM 1655 C CA . LEU B 1 6 ? 3.854 -23.984 -4.543 1 96 6 LEU B CA 1
ATOM 1656 C C . LEU B 1 6 ? 3.766 -25.484 -4.793 1 96 6 LEU B C 1
ATOM 1658 O O . LEU B 1 6 ? 4.098 -25.969 -5.879 1 96 6 LEU B O 1
ATOM 1662 N N . ALA B 1 7 ? 3.387 -26.281 -3.76 1 95.56 7 ALA B N 1
ATOM 1663 C CA . ALA B 1 7 ? 3.146 -27.703 -3.959 1 95.56 7 ALA B CA 1
ATOM 1664 C C . ALA B 1 7 ? 1.845 -27.938 -4.719 1 95.56 7 ALA B C 1
ATOM 1666 O O . ALA B 1 7 ? 0.95 -28.625 -4.234 1 95.56 7 ALA B O 1
ATOM 1667 N N . THR B 1 8 ? 1.745 -27.312 -5.875 1 97 8 THR B N 1
ATOM 1668 C CA . THR B 1 8 ? 0.634 -27.375 -6.82 1 97 8 THR B CA 1
ATOM 1669 C C . THR B 1 8 ? 1.122 -27.156 -8.25 1 97 8 THR B C 1
ATOM 1671 O O . THR B 1 8 ? 2.291 -26.828 -8.461 1 97 8 THR B O 1
ATOM 1674 N N . ASP B 1 9 ? 0.26 -27.422 -9.188 1 97.69 9 ASP B N 1
ATOM 1675 C CA . ASP B 1 9 ? 0.653 -27.344 -10.594 1 97.69 9 ASP B CA 1
ATOM 1676 C C . ASP B 1 9 ? 0.341 -25.969 -11.18 1 97.69 9 ASP B C 1
ATOM 1678 O O . ASP B 1 9 ? 1.053 -25.484 -12.07 1 97.69 9 ASP B O 1
ATOM 1682 N N . LEU B 1 10 ? -0.794 -25.391 -10.695 1 98.75 10 LEU B N 1
ATOM 1683 C CA . LEU B 1 10 ? -1.242 -24.125 -11.273 1 98.75 10 LEU B CA 1
ATOM 1684 C C . LEU B 1 10 ? -1.396 -23.062 -10.195 1 98.75 10 LEU B C 1
ATOM 1686 O O . LEU B 1 10 ? -1.904 -23.344 -9.102 1 98.75 10 LEU B O 1
ATOM 1690 N N . TYR B 1 11 ? -0.884 -21.906 -10.453 1 98.88 11 TYR B N 1
ATOM 1691 C CA . TYR B 1 11 ? -1.003 -20.672 -9.688 1 98.88 11 TYR B CA 1
ATOM 1692 C C . TYR B 1 11 ? -1.783 -19.625 -10.461 1 98.88 11 TYR B C 1
ATOM 1694 O O . TYR B 1 11 ? -1.246 -18.984 -11.375 1 98.88 11 TYR B O 1
ATOM 1702 N N . CYS B 1 12 ? -3.035 -19.406 -10.086 1 98.81 12 CYS B N 1
ATOM 1703 C CA . CYS B 1 12 ? -3.867 -18.531 -10.891 1 98.81 12 CYS B CA 1
ATOM 1704 C C . CYS B 1 12 ? -3.941 -17.141 -10.281 1 98.81 12 CYS B C 1
ATOM 1706 O O . CYS B 1 12 ? -4.109 -17 -9.07 1 98.81 12 CYS B O 1
ATOM 1708 N N . LEU B 1 13 ? -3.832 -16.156 -11.086 1 98.62 13 LEU B N 1
ATOM 1709 C CA . LEU B 1 13 ? -3.918 -14.773 -10.648 1 98.62 13 LEU B CA 1
ATOM 1710 C C . LEU B 1 13 ? -5.184 -14.109 -11.18 1 98.62 13 LEU B C 1
ATOM 1712 O O . LEU B 1 13 ? -5.594 -14.359 -12.312 1 98.62 13 LEU B O 1
ATOM 1716 N N . THR B 1 14 ? -5.703 -13.211 -10.391 1 98.5 14 THR B N 1
ATOM 1717 C CA . THR B 1 14 ? -6.828 -12.406 -10.852 1 98.5 14 THR B CA 1
ATOM 1718 C C . THR B 1 14 ? -6.344 -11.211 -11.672 1 98.5 14 THR B C 1
ATOM 1720 O O . THR B 1 14 ? -5.184 -10.812 -11.57 1 98.5 14 THR B O 1
ATOM 1723 N N . ALA B 1 15 ? -7.199 -10.703 -12.508 1 96.38 15 ALA B N 1
ATOM 1724 C CA . ALA B 1 15 ? -7.02 -9.5 -13.312 1 96.38 15 ALA B CA 1
ATOM 1725 C C . ALA B 1 15 ? -8.367 -8.906 -13.727 1 96.38 15 ALA B C 1
ATOM 1727 O O . ALA B 1 15 ? -8.859 -9.18 -14.828 1 96.38 15 ALA B O 1
ATOM 1728 N N . SER B 1 16 ? -8.844 -8.023 -12.898 1 95.31 16 SER B N 1
ATOM 1729 C CA . SER B 1 16 ? -10.203 -7.539 -13.102 1 95.31 16 SER B CA 1
ATOM 1730 C C . SER B 1 16 ? -10.375 -6.902 -14.477 1 95.31 16 SER B C 1
ATOM 1732 O O . SER B 1 16 ? -11.383 -7.129 -15.148 1 95.31 16 SER B O 1
ATOM 1734 N N . ASP B 1 17 ? -9.391 -6.188 -14.906 1 94.38 17 ASP B N 1
ATOM 1735 C CA . ASP B 1 17 ? -9.477 -5.457 -16.172 1 94.38 17 ASP B CA 1
ATOM 1736 C C . ASP B 1 17 ? -9.352 -6.402 -17.359 1 94.38 17 ASP B C 1
ATOM 1738 O O . ASP B 1 17 ? -9.656 -6.02 -18.5 1 94.38 17 ASP B O 1
ATOM 1742 N N . LEU B 1 18 ? -8.984 -7.648 -17.141 1 95.62 18 LEU B N 1
ATOM 1743 C CA . LEU B 1 18 ? -8.773 -8.633 -18.203 1 95.62 18 LEU B CA 1
ATOM 1744 C C . LEU B 1 18 ? -9.656 -9.859 -17.969 1 95.62 18 LEU B C 1
ATOM 1746 O O . LEU B 1 18 ? -9.211 -10.992 -18.172 1 95.62 18 LEU B O 1
ATOM 1750 N N . SER B 1 19 ? -10.812 -9.664 -17.484 1 96.88 19 SER B N 1
ATOM 1751 C CA . SER B 1 19 ? -11.68 -10.789 -17.125 1 96.88 19 SER B CA 1
ATOM 1752 C C . SER B 1 19 ? -12.984 -10.742 -17.922 1 96.88 19 SER B C 1
ATOM 1754 O O . SER B 1 19 ? -14.016 -11.234 -17.453 1 96.88 19 SER B O 1
ATOM 1756 N N . ARG B 1 20 ? -12.992 -10.008 -19.016 1 96.12 20 ARG B N 1
ATOM 1757 C CA . ARG B 1 20 ? -14.133 -9.945 -19.922 1 96.12 20 ARG B CA 1
ATOM 1758 C C . ARG B 1 20 ? -15.367 -9.422 -19.219 1 96.12 20 ARG B C 1
ATOM 1760 O O . ARG B 1 20 ? -16.469 -9.938 -19.406 1 96.12 20 ARG B O 1
ATOM 1767 N N . GLY B 1 21 ? -15.219 -8.516 -18.344 1 95.88 21 GLY B N 1
ATOM 1768 C CA . GLY B 1 21 ? -16.328 -7.859 -17.672 1 95.88 21 GLY B CA 1
ATOM 1769 C C . GLY B 1 21 ? -16.859 -8.648 -16.484 1 95.88 21 GLY B C 1
ATOM 1770 O O . GLY B 1 21 ? -17.75 -8.18 -15.766 1 95.88 21 GLY B O 1
ATOM 1771 N N . ARG B 1 22 ? -16.312 -9.828 -16.203 1 97.44 22 ARG B N 1
ATOM 1772 C CA . ARG B 1 22 ? -16.75 -10.633 -15.078 1 97.44 22 ARG B CA 1
ATOM 1773 C C . ARG B 1 22 ? -16.188 -10.094 -13.766 1 97.44 22 ARG B C 1
ATOM 1775 O O . ARG B 1 22 ? -15.078 -9.562 -13.734 1 97.44 22 ARG B O 1
ATOM 1782 N N . GLU B 1 23 ? -16.922 -10.359 -12.742 1 97 23 GLU B N 1
ATOM 1783 C CA . GLU B 1 23 ? -16.453 -9.984 -11.414 1 97 23 GLU B CA 1
ATOM 1784 C C . GLU B 1 23 ? -15.336 -10.906 -10.938 1 97 23 GLU B C 1
ATOM 1786 O O . GLU B 1 23 ? -15.375 -12.117 -11.195 1 97 23 GLU B O 1
ATOM 1791 N N . THR B 1 24 ? -14.461 -10.383 -10.211 1 98.19 24 THR B N 1
ATOM 1792 C CA . THR B 1 24 ? -13.312 -11.133 -9.711 1 98.19 24 THR B CA 1
ATOM 1793 C C . THR B 1 24 ? -13.773 -12.336 -8.883 1 98.19 24 THR B C 1
ATOM 1795 O O . THR B 1 24 ? -13.227 -13.43 -9.023 1 98.19 24 THR B O 1
ATOM 1798 N N . VAL B 1 25 ? -14.773 -12.125 -8.086 1 98.5 25 VAL B N 1
ATOM 1799 C CA . VAL B 1 25 ? -15.273 -13.172 -7.199 1 98.5 25 VAL B CA 1
ATOM 1800 C C . VAL B 1 25 ? -15.805 -14.336 -8.031 1 98.5 25 VAL B C 1
ATOM 1802 O O . VAL B 1 25 ? -15.586 -15.5 -7.691 1 98.5 25 VAL B O 1
ATOM 1805 N N . GLU B 1 26 ? -16.469 -14.031 -9.102 1 98.19 26 GLU B N 1
ATOM 1806 C CA . GLU B 1 26 ? -17 -15.055 -9.992 1 98.19 26 GLU B CA 1
ATOM 1807 C C . GLU B 1 26 ? -15.891 -15.859 -10.648 1 98.19 26 GLU B C 1
ATOM 1809 O O . GLU B 1 26 ? -15.969 -17.094 -10.742 1 98.19 26 GLU B O 1
ATOM 1814 N N . VAL B 1 27 ? -14.938 -15.203 -11.07 1 98.69 27 VAL B N 1
ATOM 1815 C CA . VAL B 1 27 ? -13.805 -15.844 -11.75 1 98.69 27 VAL B CA 1
ATOM 1816 C C . VAL B 1 27 ? -13.094 -16.781 -10.781 1 98.69 27 VAL B C 1
ATOM 1818 O O . VAL B 1 27 ? -12.789 -17.922 -11.141 1 98.69 27 VAL B O 1
ATOM 1821 N N . VAL B 1 28 ? -12.875 -16.328 -9.57 1 98.88 28 VAL B N 1
ATOM 1822 C CA . VAL B 1 28 ? -12.172 -17.141 -8.578 1 98.88 28 VAL B CA 1
ATOM 1823 C C . VAL B 1 28 ? -13.031 -18.344 -8.188 1 98.88 28 VAL B C 1
ATOM 1825 O O . VAL B 1 28 ? -12.516 -19.438 -7.973 1 98.88 28 VAL B O 1
ATOM 1828 N N . GLU B 1 29 ? -14.305 -18.094 -8.117 1 98.75 29 GLU B N 1
ATOM 1829 C CA . GLU B 1 29 ? -15.211 -19.203 -7.84 1 98.75 29 GLU B CA 1
ATOM 1830 C C . GLU B 1 29 ? -15.039 -20.312 -8.867 1 98.75 29 GLU B C 1
ATOM 1832 O O . GLU B 1 29 ? -14.977 -21.5 -8.508 1 98.75 29 GLU B O 1
ATOM 1837 N N . GLN B 1 30 ? -14.969 -19.938 -10.078 1 98.81 30 GLN B N 1
ATOM 1838 C CA . GLN B 1 30 ? -14.797 -20.906 -11.156 1 98.81 30 GLN B CA 1
ATOM 1839 C C . GLN B 1 30 ? -13.43 -21.578 -11.094 1 98.81 30 GLN B C 1
ATOM 1841 O O . GLN B 1 30 ? -13.305 -22.781 -11.352 1 98.81 30 GLN B O 1
ATOM 1846 N N . MET B 1 31 ? -12.391 -20.828 -10.742 1 98.88 31 MET B N 1
ATOM 1847 C CA . MET B 1 31 ? -11.055 -21.391 -10.547 1 98.88 31 MET B CA 1
ATOM 1848 C C . MET B 1 31 ? -11.078 -22.484 -9.492 1 98.88 31 MET B C 1
ATOM 1850 O O . MET B 1 31 ? -10.57 -23.578 -9.719 1 98.88 31 MET B O 1
ATOM 1854 N N . LEU B 1 32 ? -11.68 -22.156 -8.391 1 98.88 32 LEU B N 1
ATOM 1855 C CA . LEU B 1 32 ? -11.695 -23.062 -7.25 1 98.88 32 LEU B CA 1
ATOM 1856 C C . LEU B 1 32 ? -12.508 -24.312 -7.555 1 98.88 32 LEU B C 1
ATOM 1858 O O . LEU B 1 32 ? -12.109 -25.422 -7.195 1 98.88 32 LEU B O 1
ATOM 1862 N N . ALA B 1 33 ? -13.609 -24.078 -8.203 1 98.62 33 ALA B N 1
ATOM 1863 C CA . ALA B 1 33 ? -14.445 -25.219 -8.594 1 98.62 33 ALA B CA 1
ATOM 1864 C C . ALA B 1 33 ? -13.703 -26.156 -9.531 1 98.62 33 ALA B C 1
ATOM 1866 O O . ALA B 1 33 ? -13.961 -27.375 -9.539 1 98.62 33 ALA B O 1
ATOM 1867 N N . ALA B 1 34 ? -12.789 -25.609 -10.25 1 98.75 34 ALA B N 1
ATOM 1868 C CA . ALA B 1 34 ? -12.008 -26.406 -11.203 1 98.75 34 ALA B CA 1
ATOM 1869 C C . ALA B 1 34 ? -10.773 -27 -10.539 1 98.75 34 ALA B C 1
ATOM 1871 O O . ALA B 1 34 ? -9.922 -27.594 -11.203 1 98.75 34 ALA B O 1
ATOM 1872 N N . GLY B 1 35 ? -10.633 -26.828 -9.25 1 98.5 35 GLY B N 1
ATOM 1873 C CA . GLY B 1 35 ? -9.609 -27.531 -8.492 1 98.5 35 GLY B CA 1
ATOM 1874 C C . GLY B 1 35 ? -8.352 -26.703 -8.297 1 98.5 35 GLY B C 1
ATOM 1875 O O . GLY B 1 35 ? -7.316 -27.25 -7.883 1 98.5 35 GLY B O 1
ATOM 1876 N N . ILE B 1 36 ? -8.375 -25.438 -8.547 1 98.81 36 ILE B N 1
ATOM 1877 C CA . ILE B 1 36 ? -7.234 -24.578 -8.273 1 98.81 36 ILE B CA 1
ATOM 1878 C C . ILE B 1 36 ? -7.031 -24.453 -6.762 1 98.81 36 ILE B C 1
ATOM 1880 O O . ILE B 1 36 ? -7.992 -24.25 -6.016 1 98.81 36 ILE B O 1
ATOM 1884 N N . ARG B 1 37 ? -5.762 -24.5 -6.379 1 98.31 37 ARG B N 1
ATOM 1885 C CA . ARG B 1 37 ? -5.492 -24.531 -4.945 1 98.31 37 ARG B CA 1
ATOM 1886 C C . ARG B 1 37 ? -4.578 -23.375 -4.539 1 98.31 37 ARG B C 1
ATOM 1888 O O . ARG B 1 37 ? -4.172 -23.281 -3.379 1 98.31 37 ARG B O 1
ATOM 1895 N N . LEU B 1 38 ? -4.23 -22.547 -5.426 1 98.75 38 LEU B N 1
ATOM 1896 C CA . LEU B 1 38 ? -3.418 -21.359 -5.18 1 98.75 38 LEU B CA 1
ATOM 1897 C C . LEU B 1 38 ? -3.879 -20.188 -6.051 1 98.75 38 LEU B C 1
ATOM 1899 O O . LEU B 1 38 ? -3.832 -20.281 -7.281 1 98.75 38 LEU B O 1
ATOM 1903 N N . VAL B 1 39 ? -4.336 -19.109 -5.414 1 98.88 39 VAL B N 1
ATOM 1904 C CA . VAL B 1 39 ? -4.875 -17.953 -6.105 1 98.88 39 VAL B CA 1
ATOM 1905 C C . VAL B 1 39 ? -4.188 -16.688 -5.598 1 98.88 39 VAL B C 1
ATOM 1907 O O . VAL B 1 39 ? -4.051 -16.484 -4.387 1 98.88 39 VAL B O 1
ATOM 1910 N N . GLN B 1 40 ? -3.752 -15.883 -6.457 1 98.88 40 GLN B N 1
ATOM 1911 C CA . GLN B 1 40 ? -3.238 -14.562 -6.098 1 98.88 40 GLN B CA 1
ATOM 1912 C C . GLN B 1 40 ? -4.215 -13.461 -6.504 1 98.88 40 GLN B C 1
ATOM 1914 O O . GLN B 1 40 ? -4.668 -13.422 -7.648 1 98.88 40 GLN B O 1
ATOM 1919 N N . TYR B 1 41 ? -4.559 -12.625 -5.562 1 98.88 41 TYR B N 1
ATOM 1920 C CA . TYR B 1 41 ? -5.32 -11.414 -5.832 1 98.88 41 TYR B CA 1
ATOM 1921 C C . TYR B 1 41 ? -4.414 -10.305 -6.363 1 98.88 41 TYR B C 1
ATOM 1923 O O . TYR B 1 41 ? -3.533 -9.82 -5.648 1 98.88 41 TYR B O 1
ATOM 1931 N N . ARG B 1 42 ? -4.613 -9.961 -7.555 1 97.5 42 ARG B N 1
ATOM 1932 C CA . ARG B 1 42 ? -3.891 -8.883 -8.211 1 97.5 42 ARG B CA 1
ATOM 1933 C C . ARG B 1 42 ? -4.855 -7.852 -8.789 1 97.5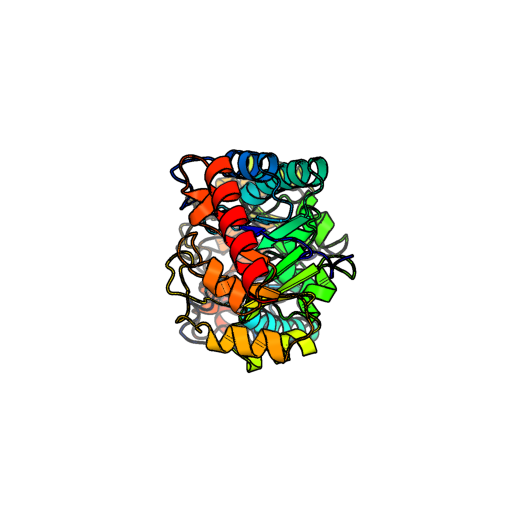 42 ARG B C 1
ATOM 1935 O O . ARG B 1 42 ? -5.637 -8.164 -9.695 1 97.5 42 ARG B O 1
ATOM 1942 N N . GLU B 1 43 ? -4.941 -6.723 -8.211 1 91.75 43 GLU B N 1
ATOM 1943 C CA . GLU B 1 43 ? -5.836 -5.629 -8.578 1 91.75 43 GLU B CA 1
ATOM 1944 C C . GLU B 1 43 ? -5.102 -4.293 -8.586 1 91.75 43 GLU B C 1
ATOM 1946 O O . GLU B 1 43 ? -4.516 -3.898 -7.57 1 91.75 43 GLU B O 1
ATOM 1951 N N . LYS B 1 44 ? -5.156 -3.576 -9.695 1 82.69 44 LYS B N 1
ATOM 1952 C CA . LYS B 1 44 ? -4.371 -2.348 -9.781 1 82.69 44 LYS B CA 1
ATOM 1953 C C . LYS B 1 44 ? -5.273 -1.128 -9.93 1 82.69 44 LYS B C 1
ATOM 1955 O O . LYS B 1 44 ? -4.801 0.01 -9.883 1 82.69 44 LYS B O 1
ATOM 1960 N N . SER B 1 45 ? -6.527 -1.309 -10.086 1 86.5 45 SER B N 1
ATOM 1961 C CA . SER B 1 45 ? -7.395 -0.191 -10.445 1 86.5 45 SER B CA 1
ATOM 1962 C C . SER B 1 45 ? -8.328 0.172 -9.297 1 86.5 45 SER B C 1
ATOM 1964 O O . SER B 1 45 ? -8.891 1.271 -9.266 1 86.5 45 SER B O 1
ATOM 1966 N N . LYS B 1 46 ? -8.547 -0.661 -8.359 1 91.88 46 LYS B N 1
ATOM 1967 C CA . LYS B 1 46 ? -9.477 -0.416 -7.258 1 91.88 46 LYS B CA 1
ATOM 1968 C C . LYS B 1 46 ? -8.766 0.259 -6.086 1 91.88 46 LYS B C 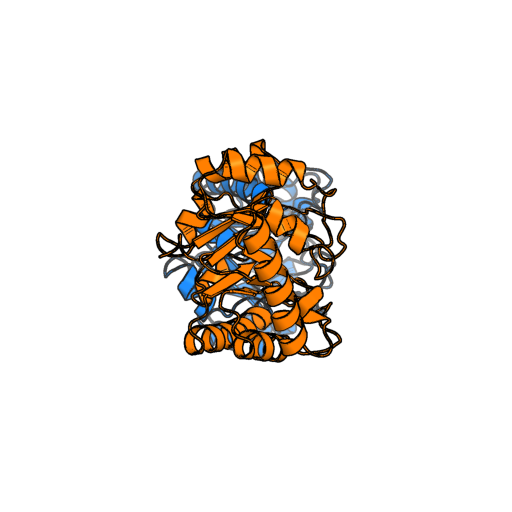1
ATOM 1970 O O . LYS B 1 46 ? -7.562 0.076 -5.891 1 91.88 46 LYS B O 1
ATOM 1975 N N . LYS B 1 47 ? -9.562 0.978 -5.316 1 93.88 47 LYS B N 1
ATOM 1976 C CA . LYS B 1 47 ? -9.055 1.58 -4.086 1 93.88 47 LYS B CA 1
ATOM 1977 C C . LYS B 1 47 ? -9 0.557 -2.955 1 93.88 47 LYS B C 1
ATOM 1979 O O . LYS B 1 47 ? -9.617 -0.508 -3.045 1 93.88 47 LYS B O 1
ATOM 1984 N N . ALA B 1 48 ? -8.336 0.911 -1.952 1 96.19 48 ALA B N 1
ATOM 1985 C CA . ALA B 1 48 ? -7.984 -0.038 -0.899 1 96.19 48 ALA B CA 1
ATOM 1986 C C . ALA B 1 48 ? -9.234 -0.586 -0.212 1 96.19 48 ALA B C 1
ATOM 1988 O O . ALA B 1 48 ? -9.297 -1.774 0.11 1 96.19 48 ALA B O 1
ATOM 1989 N N . ALA B 1 49 ? -10.227 0.237 0.037 1 96.94 49 ALA B N 1
ATOM 1990 C CA . ALA B 1 49 ? -11.438 -0.22 0.71 1 96.94 49 ALA B CA 1
ATOM 1991 C C . ALA B 1 49 ? -12.164 -1.271 -0.124 1 96.94 49 ALA B C 1
ATOM 1993 O O . ALA B 1 49 ? -12.656 -2.266 0.413 1 96.94 49 ALA B O 1
ATOM 1994 N N . ALA B 1 50 ? -12.25 -1.014 -1.396 1 97 50 ALA B N 1
ATOM 1995 C CA . ALA B 1 50 ? -12.883 -1.968 -2.303 1 97 50 ALA B CA 1
ATOM 1996 C C . ALA B 1 50 ? -12.078 -3.258 -2.396 1 97 50 ALA B C 1
ATOM 1998 O O . ALA B 1 50 ? -12.641 -4.352 -2.42 1 97 50 ALA B O 1
ATOM 1999 N N . GLN B 1 51 ? -10.781 -3.125 -2.463 1 98.31 51 GLN B N 1
ATOM 2000 C CA . GLN B 1 51 ? -9.922 -4.301 -2.473 1 98.31 51 GLN B CA 1
ATOM 2001 C C . GLN B 1 51 ? -10.117 -5.141 -1.212 1 98.31 51 GLN B C 1
ATOM 2003 O O . GLN B 1 51 ? -10.18 -6.367 -1.279 1 98.31 51 GLN B O 1
ATOM 2008 N N . TYR B 1 52 ? -10.227 -4.488 -0.138 1 98.69 52 TYR B N 1
ATOM 2009 C CA . TYR B 1 52 ? -10.375 -5.164 1.146 1 98.69 52 TYR B CA 1
ATOM 2010 C C . TYR B 1 52 ? -11.648 -6 1.177 1 98.69 52 TYR B C 1
ATOM 2012 O O . TYR B 1 52 ? -11.625 -7.168 1.58 1 98.69 52 TYR B O 1
ATOM 2020 N N . ARG B 1 53 ? -12.727 -5.41 0.729 1 98.06 53 ARG B N 1
ATOM 2021 C CA . ARG B 1 53 ? -14 -6.129 0.702 1 98.06 53 ARG B CA 1
ATOM 2022 C C . ARG B 1 53 ? -13.922 -7.344 -0.214 1 98.06 53 ARG B C 1
ATOM 2024 O O . ARG B 1 53 ? -14.375 -8.43 0.148 1 98.06 53 ARG B O 1
ATOM 2031 N N . GLU B 1 54 ? -13.359 -7.168 -1.292 1 98.06 54 GLU B N 1
ATOM 2032 C CA . GLU B 1 54 ? -13.211 -8.266 -2.244 1 98.06 54 GLU B CA 1
ATOM 2033 C C . GLU B 1 54 ? -12.297 -9.359 -1.686 1 98.06 54 GLU B C 1
ATOM 2035 O O . GLU B 1 54 ? -12.602 -10.547 -1.806 1 98.06 54 GLU B O 1
ATOM 2040 N N . CYS B 1 55 ? -11.25 -8.945 -1.066 1 98.81 55 CYS B N 1
ATOM 2041 C CA . CYS B 1 55 ? -10.281 -9.898 -0.531 1 98.81 55 CYS B CA 1
ATOM 2042 C C . CYS B 1 55 ? -10.875 -10.672 0.646 1 98.81 55 CYS B C 1
ATOM 2044 O O . CYS B 1 55 ? -10.547 -11.844 0.854 1 98.81 55 CYS B O 1
ATOM 2046 N N . GLN B 1 56 ? -11.711 -10.016 1.396 1 98.75 56 GLN B N 1
ATOM 2047 C CA . GLN B 1 56 ? -12.383 -10.734 2.473 1 98.75 56 GLN B CA 1
ATOM 2048 C C . GLN B 1 56 ? -13.219 -11.883 1.926 1 98.75 56 GLN B C 1
ATOM 2050 O O . GLN B 1 56 ? -13.203 -12.984 2.473 1 98.75 56 GLN B O 1
ATOM 2055 N N . GLN B 1 57 ? -13.891 -11.578 0.884 1 98.62 57 GLN B N 1
ATOM 2056 C CA . GLN B 1 57 ? -14.703 -12.609 0.246 1 98.62 57 GLN B CA 1
ATOM 2057 C C . GLN B 1 57 ? -13.836 -13.727 -0.324 1 98.62 57 GLN B C 1
ATOM 2059 O O . GLN B 1 57 ? -14.117 -14.906 -0.114 1 98.62 57 GLN B O 1
ATOM 2064 N N . LEU B 1 58 ? -12.844 -13.367 -0.975 1 98.88 58 LEU B N 1
ATOM 2065 C CA . LEU B 1 58 ? -11.961 -14.336 -1.61 1 98.88 58 LEU B CA 1
ATOM 2066 C C . LEU B 1 58 ? -11.242 -15.18 -0.566 1 98.88 58 LEU B C 1
ATOM 2068 O O . LEU B 1 58 ? -11.016 -16.375 -0.772 1 98.88 58 LEU B O 1
ATOM 2072 N N . ARG B 1 59 ? -10.836 -14.57 0.51 1 98.75 59 ARG B N 1
ATOM 2073 C CA . ARG B 1 59 ? -10.188 -15.297 1.598 1 98.75 59 ARG B CA 1
ATOM 2074 C C . ARG B 1 59 ? -11.086 -16.406 2.137 1 98.75 59 ARG B C 1
ATOM 2076 O O . ARG B 1 59 ? -10.641 -17.531 2.342 1 98.75 59 ARG B O 1
ATOM 2083 N N . LYS B 1 60 ? -12.305 -16.031 2.355 1 98.69 60 LYS B N 1
ATOM 2084 C CA . LYS B 1 60 ? -13.273 -17.031 2.822 1 98.69 60 LYS B CA 1
ATOM 2085 C C . LYS B 1 60 ? -13.43 -18.156 1.807 1 98.69 60 LYS B C 1
ATOM 2087 O O . LYS B 1 60 ? -13.406 -19.344 2.172 1 98.69 60 LYS B O 1
ATOM 2092 N N . MET B 1 61 ? -13.578 -17.828 0.555 1 98.75 61 MET B N 1
ATOM 2093 C CA . MET B 1 61 ? -13.781 -18.797 -0.513 1 98.75 61 MET B CA 1
ATOM 2094 C C . MET B 1 61 ? -12.586 -19.75 -0.62 1 98.75 61 MET B C 1
ATOM 2096 O O . MET B 1 61 ? -12.766 -20.953 -0.743 1 98.75 61 MET B O 1
ATOM 2100 N N . THR B 1 62 ? -11.406 -19.172 -0.553 1 98.75 62 THR B N 1
ATOM 2101 C CA . THR B 1 62 ? -10.203 -20 -0.706 1 98.75 62 THR B CA 1
ATOM 2102 C C . THR B 1 62 ? -10.016 -20.906 0.503 1 98.75 62 THR B C 1
ATOM 2104 O O . THR B 1 62 ? -9.633 -22.078 0.356 1 98.75 62 THR B O 1
ATOM 2107 N N . ARG B 1 63 ? -10.273 -20.422 1.657 1 98.19 63 ARG B N 1
ATOM 2108 C CA . ARG B 1 63 ? -10.195 -21.25 2.863 1 98.19 63 ARG B CA 1
ATOM 2109 C C . ARG B 1 63 ? -11.164 -22.422 2.795 1 98.19 63 ARG B C 1
ATOM 2111 O O . ARG B 1 63 ? -10.789 -23.562 3.082 1 98.19 63 ARG B O 1
ATOM 2118 N N . ASP B 1 64 ? -12.375 -22.141 2.41 1 98.38 64 ASP B N 1
ATOM 2119 C CA . ASP B 1 64 ? -13.406 -23.172 2.312 1 98.38 64 ASP B CA 1
ATOM 2120 C C . ASP B 1 64 ? -13.016 -24.234 1.294 1 98.38 64 ASP B C 1
ATOM 2122 O O . ASP B 1 64 ? -13.352 -25.422 1.457 1 98.38 64 ASP B O 1
ATOM 2126 N N . ALA B 1 65 ? -12.312 -23.844 0.308 1 98.38 65 ALA B N 1
ATOM 2127 C CA . ALA B 1 65 ? -11.922 -24.75 -0.766 1 98.38 65 ALA B CA 1
ATOM 2128 C C . ALA B 1 65 ? -10.594 -25.438 -0.452 1 98.38 65 ALA B C 1
ATOM 2130 O O . ALA B 1 65 ? -10.125 -26.281 -1.218 1 98.38 65 ALA B O 1
ATOM 2131 N N . GLY B 1 66 ? -9.938 -25.031 0.636 1 97.81 66 GLY B N 1
ATOM 2132 C CA . GLY B 1 66 ? -8.625 -25.562 0.962 1 97.81 66 GLY B CA 1
ATOM 2133 C C . GLY B 1 66 ? -7.523 -25.031 0.058 1 97.81 66 GLY B C 1
ATOM 2134 O O . GLY B 1 66 ? -6.531 -25.734 -0.191 1 97.81 66 GLY B O 1
ATOM 2135 N N . ALA B 1 67 ? -7.75 -23.875 -0.451 1 98.38 67 ALA B N 1
ATOM 2136 C CA . ALA B 1 67 ? -6.781 -23.25 -1.349 1 98.38 67 ALA B CA 1
ATOM 2137 C C . ALA B 1 67 ? -6.008 -22.141 -0.637 1 98.38 67 ALA B C 1
ATOM 2139 O O . ALA B 1 67 ? -6.531 -21.5 0.279 1 98.38 67 ALA B O 1
ATOM 2140 N N . ALA B 1 68 ? -4.773 -21.922 -1.017 1 98.56 68 ALA B N 1
ATOM 2141 C CA . ALA B 1 68 ? -3.965 -20.812 -0.508 1 98.56 68 ALA B CA 1
ATOM 2142 C C . ALA B 1 68 ? -4.316 -19.5 -1.215 1 98.56 68 ALA B C 1
ATOM 2144 O O . ALA B 1 68 ? -4.652 -19.5 -2.402 1 98.56 68 ALA B O 1
ATOM 2145 N N . PHE B 1 69 ? -4.254 -18.484 -0.457 1 98.75 69 PHE B N 1
ATOM 2146 C CA . PHE B 1 69 ? -4.598 -17.156 -0.936 1 98.75 69 PHE B CA 1
ATOM 2147 C C . PHE B 1 69 ? -3.422 -16.203 -0.775 1 98.75 69 PHE B C 1
ATOM 2149 O O . PHE B 1 69 ? -2.912 -16.016 0.333 1 98.75 69 PHE B O 1
ATOM 2156 N N . VAL B 1 70 ? -2.943 -15.57 -1.883 1 98.88 70 VAL B N 1
ATOM 2157 C CA . VAL B 1 70 ? -1.807 -14.656 -1.91 1 98.88 70 VAL B CA 1
ATOM 2158 C C . VAL B 1 70 ? -2.266 -13.273 -2.375 1 98.88 70 VAL B C 1
ATOM 2160 O O . VAL B 1 70 ? -3.166 -13.164 -3.209 1 98.88 70 VAL B O 1
ATOM 2163 N N . VAL B 1 71 ? -1.735 -12.234 -1.83 1 98.88 71 VAL B N 1
ATOM 2164 C CA . VAL B 1 71 ? -2.037 -10.867 -2.244 1 98.88 71 VAL B CA 1
ATOM 2165 C C . VAL B 1 71 ? -0.821 -10.258 -2.939 1 98.88 71 VAL B C 1
ATOM 2167 O O . VAL B 1 71 ? 0.304 -10.367 -2.447 1 98.88 71 VAL B O 1
ATOM 2170 N N . ASN B 1 72 ? -1.048 -9.664 -4.062 1 98.12 72 ASN B N 1
ATOM 2171 C CA . ASN B 1 72 ? 0.011 -9.023 -4.832 1 98.12 72 ASN B CA 1
ATOM 2172 C C . ASN B 1 72 ? 0.358 -7.645 -4.273 1 98.12 72 ASN B C 1
ATOM 2174 O O . ASN B 1 72 ? -0.512 -6.781 -4.152 1 98.12 72 ASN B O 1
ATOM 2178 N N . ASP B 1 73 ? 1.648 -7.434 -3.889 1 96.94 73 ASP B N 1
ATOM 2179 C CA . ASP B 1 73 ? 2.309 -6.156 -3.623 1 96.94 73 ASP B CA 1
ATOM 2180 C C . ASP B 1 73 ? 1.884 -5.59 -2.271 1 96.94 73 ASP B C 1
ATOM 2182 O O . ASP B 1 73 ? 2.717 -5.09 -1.513 1 96.94 73 ASP B O 1
ATOM 2186 N N . ASP B 1 74 ? 0.583 -5.688 -1.933 1 97.94 74 ASP B N 1
ATOM 2187 C CA . ASP B 1 74 ? 0.011 -4.91 -0.837 1 97.94 74 ASP B CA 1
ATOM 2188 C C . ASP B 1 74 ? 0.121 -5.66 0.487 1 97.94 74 ASP B C 1
ATOM 2190 O O . ASP B 1 74 ? -0.801 -6.383 0.876 1 97.94 74 ASP B O 1
ATOM 2194 N N . VAL B 1 75 ? 1.147 -5.32 1.23 1 98.81 75 VAL B N 1
ATOM 2195 C CA . VAL B 1 75 ? 1.498 -6.027 2.457 1 98.81 75 VAL B CA 1
ATOM 2196 C C . VAL B 1 75 ? 0.431 -5.777 3.521 1 98.81 75 VAL B C 1
ATOM 2198 O O . VAL B 1 75 ? 0.038 -6.699 4.242 1 98.81 75 VAL B O 1
ATOM 2201 N N . ALA B 1 76 ? -0.052 -4.586 3.633 1 98.81 76 ALA B N 1
ATOM 2202 C CA . ALA B 1 76 ? -1.073 -4.246 4.621 1 98.81 76 ALA B CA 1
ATOM 2203 C C . ALA B 1 76 ? -2.373 -5 4.348 1 98.81 76 ALA B C 1
ATOM 2205 O O . ALA B 1 76 ? -2.998 -5.527 5.27 1 98.81 76 ALA B O 1
ATOM 2206 N N . LEU B 1 77 ? -2.773 -5.051 3.104 1 98.69 77 LEU B N 1
ATOM 2207 C CA . LEU B 1 77 ? -3.982 -5.77 2.723 1 98.69 77 LEU B CA 1
ATOM 2208 C C . LEU B 1 77 ? -3.844 -7.262 3.02 1 98.69 77 LEU B C 1
ATOM 2210 O O . LEU B 1 77 ? -4.773 -7.887 3.533 1 98.69 77 LEU B O 1
ATOM 2214 N N . ALA B 1 78 ? -2.664 -7.82 2.68 1 98.81 78 ALA B N 1
ATOM 2215 C CA . ALA B 1 78 ? -2.414 -9.234 2.953 1 98.81 78 ALA B CA 1
ATOM 2216 C C . ALA B 1 78 ? -2.588 -9.539 4.438 1 98.81 78 ALA B C 1
ATOM 2218 O O . ALA B 1 78 ? -3.236 -10.523 4.801 1 98.81 78 ALA B O 1
ATOM 2219 N N . ARG B 1 79 ? -2.043 -8.688 5.254 1 98.75 79 ARG B N 1
ATOM 2220 C CA . ARG B 1 79 ? -2.156 -8.867 6.695 1 98.75 79 ARG B CA 1
ATOM 2221 C C . ARG B 1 79 ? -3.602 -8.703 7.156 1 98.75 79 ARG B C 1
ATOM 2223 O O . ARG B 1 79 ? -4.09 -9.477 7.98 1 98.75 79 ARG B O 1
ATOM 2230 N N . ALA B 1 80 ? -4.227 -7.723 6.633 1 98.75 80 ALA B N 1
ATOM 2231 C CA . ALA B 1 80 ? -5.578 -7.375 7.066 1 98.75 80 ALA B CA 1
ATOM 2232 C C . ALA B 1 80 ? -6.543 -8.539 6.844 1 98.75 80 ALA B C 1
ATOM 2234 O O . ALA B 1 80 ? -7.457 -8.758 7.641 1 98.75 80 ALA B O 1
ATOM 2235 N N . VAL B 1 81 ? -6.312 -9.32 5.781 1 98.69 81 VAL B N 1
ATOM 2236 C CA . VAL B 1 81 ? -7.285 -10.352 5.438 1 98.69 81 VAL B CA 1
ATOM 2237 C C . VAL B 1 81 ? -6.766 -11.719 5.867 1 98.69 81 VAL B C 1
ATOM 2239 O O . VAL B 1 81 ? -7.426 -12.734 5.652 1 98.69 81 VAL B O 1
ATOM 2242 N N . GLY B 1 82 ? -5.582 -11.727 6.387 1 98.25 82 GLY B N 1
ATOM 2243 C CA . GLY B 1 82 ? -5.008 -13 6.797 1 98.25 82 GLY B CA 1
ATOM 2244 C C . GLY B 1 82 ? -4.648 -13.898 5.629 1 98.25 82 GLY B C 1
ATOM 2245 O O . GLY B 1 82 ? -4.98 -15.086 5.625 1 98.25 82 GLY B O 1
ATOM 2246 N N . ALA B 1 83 ? -4.051 -13.328 4.625 1 98.5 83 ALA B N 1
ATOM 2247 C CA . ALA B 1 83 ? -3.621 -14.109 3.467 1 98.5 83 ALA B CA 1
ATOM 2248 C C . ALA B 1 83 ? -2.561 -15.133 3.859 1 98.5 83 ALA B C 1
ATOM 2250 O O . ALA B 1 83 ? -1.959 -15.039 4.93 1 98.5 83 ALA B O 1
ATOM 2251 N N . ASP B 1 84 ? -2.32 -16.125 2.99 1 98.56 84 ASP B N 1
ATOM 2252 C CA . ASP B 1 84 ? -1.296 -17.141 3.221 1 98.56 84 ASP B CA 1
ATOM 2253 C C . ASP B 1 84 ? 0.071 -16.656 2.74 1 98.56 84 ASP B C 1
ATOM 2255 O O . ASP B 1 84 ? 1.102 -17.219 3.125 1 98.56 84 ASP B O 1
ATOM 2259 N N . GLY B 1 85 ? -0.01 -15.625 1.918 1 98.62 85 GLY B N 1
ATOM 2260 C CA . GLY B 1 85 ? 1.234 -15.078 1.398 1 98.62 85 GLY B CA 1
ATOM 2261 C C . GLY B 1 85 ? 1.067 -13.711 0.764 1 98.62 85 GLY B C 1
ATOM 2262 O O . GLY B 1 85 ? -0.057 -13.242 0.577 1 98.62 85 GLY B O 1
ATOM 2263 N N . VAL B 1 86 ? 2.162 -13.078 0.498 1 98.81 86 VAL B N 1
ATOM 2264 C CA . VAL B 1 86 ? 2.266 -11.852 -0.288 1 98.81 86 VAL B CA 1
ATOM 2265 C C . VAL B 1 86 ? 3.346 -12.008 -1.354 1 98.81 86 VAL B C 1
ATOM 2267 O O . VAL B 1 86 ? 4.355 -12.68 -1.128 1 98.81 86 VAL B O 1
ATOM 2270 N N . HIS B 1 87 ? 3.074 -11.516 -2.521 1 98.81 87 HIS B N 1
ATOM 2271 C CA . HIS B 1 87 ? 4.027 -11.555 -3.625 1 98.81 87 HIS B CA 1
ATOM 2272 C C . HIS B 1 87 ? 4.492 -10.148 -3.996 1 98.81 87 HIS B C 1
ATOM 2274 O O . HIS B 1 87 ? 3.672 -9.273 -4.277 1 98.81 87 HIS B O 1
ATOM 2280 N N . ILE B 1 88 ? 5.824 -9.969 -4.008 1 98.62 88 ILE B N 1
ATOM 2281 C CA . ILE B 1 88 ? 6.336 -8.625 -4.227 1 98.62 88 ILE B CA 1
ATOM 2282 C C . ILE B 1 88 ? 7.332 -8.633 -5.383 1 98.62 88 ILE B C 1
ATOM 2284 O O . ILE B 1 88 ? 7.77 -9.695 -5.828 1 98.62 88 ILE B O 1
ATOM 2288 N N . GLY B 1 89 ? 7.637 -7.457 -5.867 1 97.44 89 GLY B N 1
ATOM 2289 C CA . GLY B 1 89 ? 8.594 -7.281 -6.945 1 97.44 89 GLY B CA 1
ATOM 2290 C C . GLY B 1 89 ? 9.875 -6.59 -6.504 1 97.44 89 GLY B C 1
ATOM 2291 O O . GLY B 1 89 ? 10.078 -6.367 -5.309 1 97.44 89 GLY B O 1
ATOM 2292 N N . GLN B 1 90 ? 10.695 -6.23 -7.465 1 97.12 90 GLN B N 1
ATOM 2293 C CA . GLN B 1 90 ? 12.039 -5.715 -7.227 1 97.12 90 GLN B CA 1
ATOM 2294 C C . GLN B 1 90 ? 11.992 -4.297 -6.668 1 97.12 90 GLN B C 1
ATOM 2296 O O . GLN B 1 90 ? 12.93 -3.859 -5.992 1 97.12 90 GLN B O 1
ATOM 2301 N N . GLU B 1 91 ? 10.953 -3.623 -6.867 1 96.12 91 GLU B N 1
ATOM 2302 C CA . GLU B 1 91 ? 10.891 -2.223 -6.457 1 96.12 91 GLU B CA 1
ATOM 2303 C C . GLU B 1 91 ? 9.984 -2.047 -5.242 1 96.12 91 GLU B C 1
ATOM 2305 O O . GLU B 1 91 ? 9.68 -0.92 -4.844 1 96.12 91 GLU B O 1
ATOM 2310 N N . ASP B 1 92 ? 9.484 -3.119 -4.73 1 97.56 92 ASP B N 1
ATOM 2311 C CA . ASP B 1 92 ? 8.664 -3.098 -3.523 1 97.56 92 ASP B CA 1
ATOM 2312 C C . ASP B 1 92 ? 9.539 -3.098 -2.268 1 97.56 92 ASP B C 1
ATOM 2314 O O . ASP B 1 92 ? 10.758 -2.98 -2.355 1 97.56 92 ASP B O 1
ATOM 2318 N N . LEU B 1 93 ? 8.906 -3.127 -1.062 1 98.5 93 LEU B N 1
ATOM 2319 C CA . LEU B 1 93 ? 9.656 -3.213 0.189 1 98.5 93 LEU B CA 1
ATOM 2320 C C . LEU B 1 93 ? 10.586 -4.418 0.182 1 98.5 93 LEU B C 1
ATOM 2322 O O . LEU B 1 93 ? 10.227 -5.488 -0.31 1 98.5 93 LEU B O 1
ATOM 2326 N N . PRO B 1 94 ? 11.797 -4.312 0.782 1 98.5 94 PRO B N 1
ATOM 2327 C CA . PRO B 1 94 ? 12.727 -5.441 0.839 1 98.5 94 PRO B CA 1
ATOM 2328 C C . PRO B 1 94 ? 12.164 -6.629 1.62 1 98.5 94 PRO B C 1
ATOM 2330 O O . PRO B 1 94 ? 11.422 -6.438 2.59 1 98.5 94 PRO B O 1
ATOM 2333 N N . VAL B 1 95 ? 12.586 -7.805 1.276 1 98.75 95 VAL B N 1
ATOM 2334 C CA . VAL B 1 95 ? 12.062 -9.047 1.825 1 98.75 95 VAL B CA 1
ATOM 2335 C C . VAL B 1 95 ? 12.211 -9.047 3.346 1 98.75 95 VAL B C 1
ATOM 2337 O O . VAL B 1 95 ? 11.266 -9.375 4.066 1 98.75 95 VAL B O 1
ATOM 2340 N N . PRO B 1 96 ? 13.375 -8.617 3.889 1 98.75 96 PRO B N 1
ATOM 2341 C CA . PRO B 1 96 ? 13.477 -8.641 5.348 1 98.75 96 PRO B CA 1
ATOM 2342 C C . PRO B 1 96 ? 12.484 -7.695 6.023 1 98.75 96 PRO B C 1
ATOM 2344 O O . PRO B 1 96 ? 11.977 -8 7.105 1 98.75 96 PRO B O 1
ATOM 2347 N N . VAL B 1 97 ? 12.219 -6.582 5.383 1 98.81 97 VAL B N 1
ATOM 2348 C CA . VAL B 1 97 ? 11.25 -5.621 5.91 1 98.81 97 VAL B CA 1
ATOM 2349 C C . VAL B 1 97 ? 9.844 -6.215 5.848 1 98.81 97 VAL B C 1
ATOM 2351 O O . VAL B 1 97 ? 9.078 -6.125 6.809 1 98.81 97 VAL B O 1
ATOM 2354 N N . VAL B 1 98 ? 9.516 -6.801 4.73 1 98.88 98 VAL B N 1
ATOM 2355 C CA . VAL B 1 98 ? 8.219 -7.453 4.578 1 98.88 98 VAL B CA 1
ATOM 2356 C C . VAL B 1 98 ? 8.07 -8.555 5.621 1 98.88 98 VAL B C 1
ATOM 2358 O O . VAL B 1 98 ? 7.016 -8.695 6.246 1 98.88 98 VAL B O 1
ATOM 2361 N N . ARG B 1 99 ? 9.086 -9.391 5.832 1 98.81 99 ARG B N 1
ATOM 2362 C CA . ARG B 1 99 ? 9.062 -10.461 6.824 1 98.81 99 ARG B CA 1
ATOM 2363 C C . ARG B 1 99 ? 8.734 -9.922 8.211 1 98.81 99 ARG B C 1
ATOM 2365 O O . ARG B 1 99 ? 7.891 -10.477 8.914 1 98.81 99 ARG B O 1
ATOM 2372 N N . ASP B 1 100 ? 9.352 -8.836 8.547 1 98.56 100 ASP B N 1
ATOM 2373 C CA . ASP B 1 100 ? 9.078 -8.211 9.836 1 98.56 100 ASP B CA 1
ATOM 2374 C C . ASP B 1 100 ? 7.617 -7.793 9.945 1 98.56 100 ASP B C 1
ATOM 2376 O O . ASP B 1 100 ? 7.027 -7.848 11.031 1 98.56 100 ASP B O 1
ATOM 2380 N N . LEU B 1 101 ? 7.078 -7.406 8.859 1 98.69 101 LEU B N 1
ATOM 2381 C CA . LEU B 1 101 ? 5.715 -6.883 8.852 1 98.69 101 LEU B CA 1
ATOM 2382 C C . LEU B 1 101 ? 4.699 -8.016 8.914 1 98.69 101 LEU B C 1
ATOM 2384 O O . LEU B 1 101 ? 3.67 -7.898 9.586 1 98.69 101 LEU B O 1
ATOM 2388 N N . VAL B 1 102 ? 4.98 -9.133 8.258 1 98.38 102 VAL B N 1
ATOM 2389 C CA . VAL B 1 102 ? 3.928 -10.125 8.062 1 98.38 102 VAL B CA 1
ATOM 2390 C C . VAL B 1 102 ? 4.109 -11.273 9.062 1 98.38 102 VAL B C 1
ATOM 2392 O O . VAL B 1 102 ? 3.23 -12.125 9.203 1 98.38 102 VAL B O 1
ATOM 2395 N N . GLY B 1 103 ? 5.27 -11.328 9.688 1 97.44 103 GLY B N 1
ATOM 2396 C CA . GLY B 1 103 ? 5.52 -12.383 10.664 1 97.44 103 GLY B CA 1
ATOM 2397 C C . GLY B 1 103 ? 6.125 -13.633 10.047 1 97.44 103 GLY B C 1
ATOM 2398 O O . GLY B 1 103 ? 6.422 -13.656 8.852 1 97.44 103 GLY B O 1
ATOM 2399 N N . PRO B 1 104 ? 6.305 -14.656 10.875 1 96.75 104 PRO B N 1
ATOM 2400 C CA . PRO B 1 104 ? 7.059 -15.836 10.445 1 96.75 104 PRO B CA 1
ATOM 2401 C C . PRO B 1 104 ? 6.227 -16.797 9.602 1 96.75 104 PRO B C 1
ATOM 2403 O O . PRO B 1 104 ? 6.777 -17.672 8.93 1 96.75 104 PRO B O 1
ATOM 2406 N N . ASP B 1 105 ? 4.926 -16.609 9.57 1 97.25 105 ASP B N 1
ATOM 2407 C CA . ASP B 1 105 ? 4.078 -17.672 9.023 1 97.25 105 ASP B CA 1
ATOM 2408 C C . ASP B 1 105 ? 3.676 -17.359 7.586 1 97.25 105 ASP B C 1
ATOM 2410 O O . ASP B 1 105 ? 3.492 -18.266 6.777 1 97.25 105 ASP B O 1
ATOM 2414 N N . MET B 1 106 ? 3.441 -16.109 7.215 1 98.31 106 MET B N 1
ATOM 2415 C CA . MET B 1 106 ? 2.998 -15.734 5.875 1 98.31 106 MET B CA 1
ATOM 2416 C C . MET B 1 106 ? 4.121 -15.922 4.859 1 98.31 106 MET B C 1
ATOM 2418 O O . MET B 1 106 ? 5.258 -15.508 5.102 1 98.31 106 MET B O 1
ATOM 2422 N N . ALA B 1 107 ? 3.838 -16.531 3.725 1 98.75 107 ALA B N 1
ATOM 2423 C CA . ALA B 1 107 ? 4.84 -16.75 2.686 1 98.75 107 ALA B CA 1
ATOM 2424 C C . ALA B 1 107 ? 5.152 -15.453 1.938 1 98.75 107 ALA B C 1
ATOM 2426 O O . ALA B 1 107 ? 4.258 -14.633 1.704 1 98.75 107 ALA B O 1
ATOM 2427 N N . ILE B 1 108 ? 6.398 -15.305 1.571 1 98.88 108 ILE B N 1
ATOM 2428 C CA . ILE B 1 108 ? 6.828 -14.172 0.755 1 98.88 108 ILE B CA 1
ATOM 2429 C C . ILE B 1 108 ? 7.395 -14.68 -0.57 1 98.88 108 ILE B C 1
ATOM 2431 O O . ILE B 1 108 ? 8.398 -15.391 -0.592 1 98.88 108 ILE B O 1
ATOM 2435 N N . GLY B 1 109 ? 6.715 -14.352 -1.634 1 98.75 109 GLY B N 1
ATOM 2436 C CA . GLY B 1 109 ? 7.219 -14.586 -2.979 1 98.75 109 GLY B CA 1
ATOM 2437 C C . GLY B 1 109 ? 7.844 -13.352 -3.605 1 98.75 109 GLY B C 1
ATOM 2438 O O . GLY B 1 109 ? 7.406 -12.227 -3.348 1 98.75 109 GLY B O 1
ATOM 2439 N N . VAL B 1 110 ? 8.828 -13.578 -4.453 1 98.81 110 VAL B N 1
ATOM 2440 C CA . VAL B 1 110 ? 9.508 -12.453 -5.078 1 98.81 110 VAL B CA 1
ATOM 2441 C C . VAL B 1 110 ? 9.625 -12.688 -6.582 1 98.81 110 VAL B C 1
ATOM 2443 O O . VAL B 1 110 ? 10.133 -13.719 -7.02 1 98.81 110 VAL B O 1
ATOM 2446 N N . SER B 1 111 ? 9.164 -11.742 -7.34 1 98.44 111 SER B N 1
ATOM 2447 C CA . SER B 1 111 ? 9.383 -11.797 -8.781 1 98.44 111 SER B CA 1
ATOM 2448 C C . SER B 1 111 ? 10.859 -11.594 -9.125 1 98.44 111 SER B C 1
ATOM 2450 O O . SER B 1 111 ? 11.5 -10.672 -8.602 1 98.44 111 SER B O 1
ATOM 2452 N N . THR B 1 112 ? 11.391 -12.422 -10.008 1 98.62 112 THR B N 1
ATOM 2453 C CA . THR B 1 112 ? 12.781 -12.297 -10.43 1 98.62 112 THR B CA 1
ATOM 2454 C C . THR B 1 112 ? 12.891 -12.344 -11.945 1 98.62 112 THR B C 1
ATOM 2456 O O . THR B 1 112 ? 12.109 -13.023 -12.617 1 98.62 112 THR B O 1
ATOM 2459 N N . HIS B 1 113 ? 13.945 -11.656 -12.461 1 98.25 113 HIS B N 1
ATOM 2460 C CA . HIS B 1 113 ? 14.094 -11.5 -13.898 1 98.25 113 HIS B CA 1
ATOM 2461 C C . HIS B 1 113 ? 15.484 -11.922 -14.359 1 98.25 113 HIS B C 1
ATOM 2463 O O . HIS B 1 113 ? 15.875 -11.672 -15.5 1 98.25 113 HIS B O 1
ATOM 2469 N N . GLY B 1 114 ? 16.234 -12.516 -13.508 1 98.31 114 GLY B N 1
ATOM 2470 C CA . GLY B 1 114 ? 17.562 -13 -13.82 1 98.31 114 GLY B CA 1
ATOM 2471 C C . GLY B 1 114 ? 18.266 -13.617 -12.625 1 98.31 114 GLY B C 1
ATOM 2472 O O . GLY B 1 114 ? 17.766 -13.578 -11.508 1 98.31 114 GLY B O 1
ATOM 2473 N N . PRO B 1 115 ? 19.422 -14.172 -12.891 1 98.75 115 PRO B N 1
ATOM 2474 C CA . PRO B 1 115 ? 20.141 -14.922 -11.859 1 98.75 115 PRO B CA 1
ATOM 2475 C C . PRO B 1 115 ? 20.469 -14.078 -10.633 1 98.75 115 PRO B C 1
ATOM 2477 O O . PRO B 1 115 ? 20.297 -14.539 -9.5 1 98.75 115 PRO B O 1
ATOM 2480 N N . ASP B 1 116 ? 20.891 -12.859 -10.828 1 98.62 116 ASP B N 1
ATOM 2481 C CA . ASP B 1 116 ? 21.266 -12 -9.703 1 98.62 116 ASP B CA 1
ATOM 2482 C C . ASP B 1 116 ? 20.078 -11.766 -8.773 1 98.62 116 ASP B C 1
ATOM 2484 O O . ASP B 1 116 ? 20.234 -11.797 -7.547 1 98.62 116 ASP B O 1
ATOM 2488 N N . GLN B 1 117 ? 18.969 -11.539 -9.344 1 98.75 117 GLN B N 1
ATOM 2489 C CA . GLN B 1 117 ? 17.766 -11.297 -8.547 1 98.75 117 GLN B CA 1
ATOM 2490 C C . GLN B 1 117 ? 17.328 -12.562 -7.82 1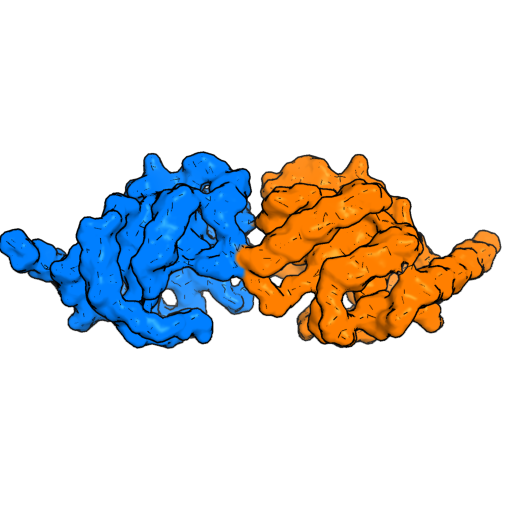 98.75 117 GLN B C 1
ATOM 2492 O O . GLN B 1 117 ? 16.859 -12.5 -6.68 1 98.75 117 GLN B O 1
ATOM 2497 N N . ALA B 1 118 ? 17.453 -13.695 -8.5 1 98.81 118 ALA B N 1
ATOM 2498 C CA . ALA B 1 118 ? 17.125 -14.969 -7.871 1 98.81 118 ALA B CA 1
ATOM 2499 C C . ALA B 1 118 ? 18 -15.234 -6.656 1 98.81 118 ALA B C 1
ATOM 2501 O O . ALA B 1 118 ? 17.516 -15.586 -5.586 1 98.81 118 ALA B O 1
ATOM 2502 N N . LEU B 1 119 ? 19.281 -15.031 -6.867 1 98.81 119 LEU B N 1
ATOM 2503 C CA . LEU B 1 119 ? 20.219 -15.25 -5.777 1 98.81 119 LEU B CA 1
ATOM 2504 C C . LEU B 1 119 ? 19.969 -14.281 -4.629 1 98.81 119 LEU B C 1
ATOM 2506 O O . LEU B 1 119 ? 20.047 -14.664 -3.459 1 98.81 119 LEU B O 1
ATOM 2510 N N . ALA B 1 120 ? 19.641 -13.062 -4.938 1 98.69 120 ALA B N 1
ATOM 2511 C CA . ALA B 1 120 ? 19.328 -12.07 -3.916 1 98.69 120 ALA B CA 1
ATOM 2512 C C . ALA B 1 120 ? 18.078 -12.469 -3.133 1 98.69 120 ALA B C 1
ATOM 2514 O O . ALA B 1 120 ? 18.016 -12.289 -1.914 1 98.69 120 ALA B O 1
ATOM 2515 N N . ALA B 1 121 ? 17.062 -12.945 -3.842 1 98.62 121 ALA B N 1
ATOM 2516 C CA . ALA B 1 121 ? 15.836 -13.367 -3.188 1 98.62 121 ALA B CA 1
ATOM 2517 C C . ALA B 1 121 ? 16.109 -14.492 -2.186 1 98.62 121 ALA B C 1
ATOM 2519 O O . ALA B 1 121 ? 15.539 -14.5 -1.088 1 98.62 121 ALA B O 1
ATOM 2520 N N . VAL B 1 122 ? 16.938 -15.438 -2.582 1 98.31 122 VAL B N 1
ATOM 2521 C CA . VAL B 1 122 ? 17.328 -16.516 -1.69 1 98.31 122 VAL B CA 1
ATOM 2522 C C . VAL B 1 122 ? 18.031 -15.953 -0.458 1 98.31 122 VAL B C 1
ATOM 2524 O O . VAL B 1 122 ? 17.656 -16.266 0.675 1 98.31 122 VAL B O 1
ATOM 2527 N N . ALA B 1 123 ? 18.984 -15.102 -0.724 1 98.56 123 ALA B N 1
ATOM 2528 C CA . ALA B 1 123 ? 19.781 -14.523 0.357 1 98.56 123 ALA B CA 1
ATOM 2529 C C . ALA B 1 123 ? 18.906 -13.703 1.304 1 98.56 123 ALA B C 1
ATOM 2531 O O . ALA B 1 123 ? 19.156 -13.672 2.512 1 98.56 123 ALA B O 1
ATOM 2532 N N . ASP B 1 124 ? 17.891 -13.109 0.792 1 98.38 124 ASP B N 1
ATOM 2533 C CA . ASP B 1 124 ? 17.047 -12.203 1.552 1 98.38 124 ASP B CA 1
ATOM 2534 C C . ASP B 1 124 ? 15.977 -12.969 2.326 1 98.38 124 ASP B C 1
ATOM 2536 O O . ASP B 1 124 ? 15.266 -12.391 3.152 1 98.38 124 ASP B O 1
ATOM 2540 N N . GLY B 1 125 ? 15.789 -14.219 1.979 1 98 125 GLY B N 1
ATOM 2541 C CA . GLY B 1 125 ? 14.898 -15.047 2.779 1 98 125 GLY B CA 1
ATOM 2542 C C . GLY B 1 125 ? 13.523 -15.219 2.164 1 98 125 GLY B C 1
ATOM 2543 O O . GLY B 1 125 ? 12.547 -15.461 2.875 1 98 125 GLY B O 1
ATOM 2544 N N . ALA B 1 126 ? 13.383 -15.086 0.899 1 98.38 126 ALA B N 1
ATOM 2545 C CA . ALA B 1 126 ? 12.117 -15.367 0.223 1 98.38 126 ALA B CA 1
ATOM 2546 C C . ALA B 1 126 ? 11.703 -16.812 0.428 1 98.38 126 ALA B C 1
ATOM 2548 O O . ALA B 1 126 ? 12.547 -17.688 0.635 1 98.38 126 ALA B O 1
ATOM 2549 N N . ASP B 1 127 ? 10.398 -17.047 0.369 1 98.62 127 ASP B N 1
ATOM 2550 C CA . ASP B 1 127 ? 9.898 -18.406 0.502 1 98.62 127 ASP B CA 1
ATOM 2551 C C . ASP B 1 127 ? 9.758 -19.078 -0.864 1 98.62 127 ASP B C 1
ATOM 2553 O O . ASP B 1 127 ? 9.805 -20.312 -0.967 1 98.62 127 ASP B O 1
ATOM 2557 N N . TYR B 1 128 ? 9.602 -18.297 -1.86 1 98.69 128 TYR B N 1
ATOM 2558 C CA . TYR B 1 128 ? 9.602 -18.766 -3.244 1 98.69 128 TYR B CA 1
ATOM 2559 C C . TYR B 1 128 ? 9.875 -17.609 -4.203 1 98.69 128 TYR B C 1
ATOM 2561 O O . TYR B 1 128 ? 9.867 -16.438 -3.801 1 98.69 128 TYR B O 1
ATOM 2569 N N . ILE B 1 129 ? 10.148 -17.938 -5.492 1 98.69 129 ILE B N 1
ATOM 2570 C CA . ILE B 1 129 ? 10.391 -16.859 -6.457 1 98.69 129 ILE B CA 1
ATOM 2571 C C . ILE B 1 129 ? 9.523 -17.078 -7.695 1 98.69 129 ILE B C 1
ATOM 2573 O O . ILE B 1 129 ? 9.195 -18.219 -8.039 1 98.69 129 ILE B O 1
ATOM 2577 N N . GLY B 1 130 ? 9.07 -15.984 -8.242 1 98.62 130 GLY B N 1
ATOM 2578 C CA . GLY B 1 130 ? 8.539 -15.992 -9.594 1 98.62 130 GLY B CA 1
ATOM 2579 C C . GLY B 1 130 ? 9.609 -15.875 -10.656 1 98.62 130 GLY B C 1
ATOM 2580 O O . GLY B 1 130 ? 10.5 -15.031 -10.562 1 98.62 130 GLY B O 1
ATOM 2581 N N . VAL B 1 131 ? 9.547 -16.672 -11.594 1 98.81 131 VAL B N 1
ATOM 2582 C CA . VAL B 1 131 ? 10.539 -16.734 -12.664 1 98.81 131 VAL B CA 1
ATOM 2583 C C . VAL B 1 131 ? 9.922 -16.266 -13.977 1 98.81 131 VAL B C 1
ATOM 2585 O O . VAL B 1 131 ? 9.148 -16.984 -14.602 1 98.81 131 VAL B O 1
ATOM 2588 N N . GLY B 1 132 ? 10.305 -15 -14.344 1 97.81 132 GLY B N 1
ATOM 2589 C CA . GLY B 1 132 ? 9.734 -14.477 -15.57 1 97.81 132 GLY B CA 1
ATOM 2590 C C . GLY B 1 132 ? 9.938 -12.977 -15.734 1 97.81 132 GLY B C 1
ATOM 2591 O O . GLY B 1 132 ? 10.758 -12.383 -15.039 1 97.81 132 GLY B O 1
ATOM 2592 N N . PRO B 1 133 ? 9.242 -12.469 -16.703 1 98.06 133 PRO B N 1
ATOM 2593 C CA . PRO B 1 133 ? 8.352 -13.133 -17.672 1 98.06 133 PRO B CA 1
ATOM 2594 C C . PRO B 1 133 ? 9.109 -14 -18.672 1 98.06 133 PRO B C 1
ATOM 2596 O O . PRO B 1 133 ? 10.094 -13.547 -19.266 1 98.06 133 PRO B O 1
ATOM 2599 N N . LEU B 1 134 ? 8.578 -15.188 -18.906 1 98.56 134 LEU B N 1
ATOM 2600 C CA . LEU B 1 134 ? 9.273 -16.109 -19.812 1 98.56 134 LEU B CA 1
ATOM 2601 C C . LEU B 1 134 ? 9.062 -15.703 -21.266 1 98.56 134 LEU B C 1
ATOM 2603 O O . LEU B 1 134 ? 9.977 -15.836 -22.078 1 98.56 134 LEU B O 1
ATOM 2607 N N . PHE B 1 135 ? 7.879 -15.305 -21.594 1 98.19 135 PHE B N 1
ATOM 2608 C CA . PHE B 1 135 ? 7.484 -14.898 -22.938 1 98.19 135 PHE B CA 1
ATOM 2609 C C . PHE B 1 135 ? 6.898 -13.492 -22.922 1 98.19 135 PHE B C 1
ATOM 2611 O O . PHE B 1 135 ? 6.613 -12.938 -21.844 1 98.19 135 PHE B O 1
ATOM 2618 N N . ALA B 1 136 ? 6.824 -12.945 -24.125 1 94.88 136 ALA B N 1
ATOM 2619 C CA . ALA B 1 136 ? 6.223 -11.617 -24.219 1 94.88 136 ALA B CA 1
ATOM 2620 C C . ALA B 1 136 ? 4.801 -11.617 -23.672 1 94.88 136 ALA B C 1
ATOM 2622 O O . ALA B 1 136 ? 4.043 -12.562 -23.875 1 94.88 136 ALA B O 1
ATOM 2623 N N . THR B 1 137 ? 4.5 -10.523 -22.922 1 92.19 137 THR B N 1
ATOM 2624 C CA . THR B 1 137 ? 3.182 -10.398 -22.312 1 92.19 137 THR B CA 1
ATOM 2625 C C . THR B 1 137 ? 2.799 -8.93 -22.141 1 92.19 137 THR B C 1
ATOM 2627 O O . THR B 1 137 ? 3.666 -8.055 -22.125 1 92.19 137 THR B O 1
ATOM 2630 N N . GLN B 1 138 ? 1.523 -8.727 -22.078 1 86.31 138 GLN B N 1
ATOM 2631 C CA . GLN B 1 138 ? 1.015 -7.371 -21.859 1 86.31 138 GLN B CA 1
ATOM 2632 C C . GLN B 1 138 ? 0.147 -7.305 -20.609 1 86.31 138 GLN B C 1
ATOM 2634 O O . GLN B 1 138 ? -0.598 -6.34 -20.422 1 86.31 138 GLN B O 1
ATOM 2639 N N . THR B 1 139 ? 0.295 -8.312 -19.859 1 87.06 139 THR B N 1
ATOM 2640 C CA . THR B 1 139 ? -0.566 -8.414 -18.688 1 87.06 139 THR B CA 1
ATOM 2641 C C . THR B 1 139 ? -0.253 -7.309 -17.688 1 87.06 139 THR B C 1
ATOM 2643 O O . THR B 1 139 ? -1.163 -6.656 -17.172 1 87.06 139 THR B O 1
ATOM 2646 N N . LYS B 1 140 ? 1.012 -6.93 -17.438 1 84.06 140 LYS B N 1
ATOM 2647 C CA . LYS B 1 140 ? 1.389 -5.875 -16.5 1 84.06 140 LYS B CA 1
ATOM 2648 C C . LYS B 1 140 ? 1.79 -4.602 -17.234 1 84.06 140 LYS B C 1
ATOM 2650 O O . LYS B 1 140 ? 2.346 -4.66 -18.328 1 84.06 140 LYS B O 1
ATOM 2655 N N . LYS B 1 141 ? 1.526 -3.484 -16.672 1 76.56 141 LYS B N 1
ATOM 2656 C CA . LYS B 1 141 ? 1.844 -2.205 -17.312 1 76.56 141 LYS B CA 1
ATOM 2657 C C . LYS B 1 141 ? 3.35 -1.967 -17.344 1 76.56 141 LYS B C 1
ATOM 2659 O O . LYS B 1 141 ? 3.877 -1.406 -18.297 1 76.56 141 LYS B O 1
ATOM 2664 N N . ASP B 1 142 ? 4.129 -2.408 -16.359 1 79 142 ASP B N 1
ATOM 2665 C CA . ASP B 1 142 ? 5.566 -2.172 -16.266 1 79 142 ASP B CA 1
ATOM 2666 C C . ASP B 1 142 ? 6.352 -3.465 -16.484 1 79 142 ASP B C 1
ATOM 2668 O O . ASP B 1 142 ? 7.293 -3.758 -15.75 1 79 142 ASP B O 1
ATOM 2672 N N . VAL B 1 143 ? 5.965 -4.051 -17.609 1 77.5 143 VAL B N 1
ATOM 2673 C CA . VAL B 1 143 ? 6.586 -5.348 -17.859 1 77.5 143 VAL B CA 1
ATOM 2674 C C . VAL B 1 143 ? 7.965 -5.145 -18.484 1 77.5 143 VAL B C 1
ATOM 2676 O O . VAL B 1 143 ? 8.148 -4.293 -19.359 1 77.5 143 VAL B O 1
ATOM 2679 N N . CYS B 1 144 ? 8.852 -5.918 -17.938 1 85 144 CYS B N 1
ATOM 2680 C CA . CYS B 1 144 ? 10.188 -5.922 -18.531 1 85 144 CYS B CA 1
ATOM 2681 C C . CYS B 1 144 ? 10.25 -6.855 -19.734 1 85 144 CYS B C 1
ATOM 2683 O O . CYS B 1 144 ? 9.297 -7.578 -20.016 1 85 144 CYS B O 1
ATOM 2685 N N . ALA B 1 145 ? 11.398 -6.875 -20.453 1 92.38 145 ALA B N 1
ATOM 2686 C CA . ALA B 1 145 ? 11.617 -7.77 -21.578 1 92.38 145 ALA B CA 1
ATOM 2687 C C . ALA B 1 145 ? 11.594 -9.234 -21.141 1 92.38 145 ALA B C 1
ATOM 2689 O O . ALA B 1 145 ? 12.055 -9.562 -20.047 1 92.38 145 ALA B O 1
ATOM 2690 N N . PRO B 1 146 ? 11.078 -10.055 -21.984 1 97.06 146 PRO B N 1
ATOM 2691 C CA . PRO B 1 146 ? 11.086 -11.477 -21.625 1 97.06 146 PRO B CA 1
ATOM 2692 C C . PRO B 1 146 ? 12.492 -11.992 -21.312 1 97.06 146 PRO B C 1
ATOM 2694 O O . PRO B 1 146 ? 13.461 -11.602 -21.969 1 97.06 146 PRO B O 1
ATOM 2697 N N . VAL B 1 147 ? 12.547 -12.797 -20.328 1 97.19 147 VAL B N 1
ATOM 2698 C CA . VAL B 1 147 ? 13.844 -13.312 -19.875 1 97.19 147 VAL B CA 1
ATOM 2699 C C . VAL B 1 147 ? 14.125 -14.648 -20.562 1 97.19 147 VAL B C 1
ATOM 2701 O O . VAL B 1 147 ? 15.266 -15.125 -20.562 1 97.19 147 VAL B O 1
ATOM 2704 N N . GLY B 1 148 ? 13.055 -15.328 -21.094 1 97 148 GLY B N 1
ATOM 2705 C CA . GLY B 1 148 ? 13.227 -16.531 -21.875 1 97 148 GLY B CA 1
ATOM 2706 C C . GLY B 1 148 ? 13.398 -17.781 -21.031 1 97 148 GLY B C 1
ATOM 2707 O O . GLY B 1 148 ? 13.422 -17.703 -19.797 1 97 148 GLY B O 1
ATOM 2708 N N . LEU B 1 149 ? 13.555 -18.891 -21.75 1 98.44 149 LEU B N 1
ATOM 2709 C CA . LEU B 1 149 ? 13.641 -20.188 -21.109 1 98.44 149 LEU B CA 1
ATOM 2710 C C . LEU B 1 149 ? 15.039 -20.422 -20.531 1 98.44 149 LEU B C 1
ATOM 2712 O O . LEU B 1 149 ? 15.219 -21.266 -19.656 1 98.44 149 LEU B O 1
ATOM 2716 N N . ALA B 1 150 ? 15.984 -19.688 -21.016 1 98.19 150 ALA B N 1
ATOM 2717 C CA . ALA B 1 150 ? 17.344 -19.828 -20.5 1 98.19 150 ALA B CA 1
ATOM 2718 C C . ALA B 1 150 ? 17.391 -19.5 -19.016 1 98.19 150 ALA B C 1
ATOM 2720 O O . ALA B 1 150 ? 18.109 -20.172 -18.25 1 98.19 150 ALA B O 1
ATOM 2721 N N . TYR B 1 151 ? 16.703 -18.516 -18.594 1 98.56 151 TYR B N 1
ATOM 2722 C CA . TYR B 1 151 ? 16.656 -18.172 -17.188 1 98.56 151 TYR B CA 1
ATOM 2723 C C . TYR B 1 151 ? 15.945 -19.234 -16.375 1 98.56 151 TYR B C 1
ATOM 2725 O O . TYR B 1 151 ? 16.359 -19.578 -15.258 1 98.56 151 TYR B O 1
ATOM 2733 N N . LEU B 1 152 ? 14.922 -19.766 -16.922 1 98.75 152 LEU B N 1
ATOM 2734 C CA . LEU B 1 152 ? 14.211 -20.859 -16.266 1 98.75 152 LEU B CA 1
ATOM 2735 C C . LEU B 1 152 ? 15.141 -22.047 -16.047 1 98.75 152 LEU B C 1
ATOM 2737 O O . LEU B 1 152 ? 15.18 -22.625 -14.961 1 98.75 152 LEU B O 1
ATOM 2741 N N . ASP B 1 153 ? 15.844 -22.344 -17.094 1 98.62 153 ASP B N 1
ATOM 2742 C CA . ASP B 1 153 ? 16.812 -23.438 -17 1 98.62 153 ASP B CA 1
ATOM 2743 C C . ASP B 1 153 ? 17.828 -23.172 -15.875 1 98.62 153 ASP B C 1
ATOM 2745 O O . ASP B 1 153 ? 18.156 -24.078 -15.109 1 98.62 153 ASP B O 1
ATOM 2749 N N . TRP B 1 154 ? 18.266 -21.969 -15.875 1 98.75 154 TRP B N 1
ATOM 2750 C CA . TRP B 1 154 ? 19.25 -21.609 -14.867 1 98.75 154 TRP B CA 1
ATOM 2751 C C . TRP B 1 154 ? 18.688 -21.766 -13.461 1 98.75 154 TRP B C 1
ATOM 2753 O O . TRP B 1 154 ? 19.328 -22.328 -12.578 1 98.75 154 TRP B O 1
ATOM 2763 N N . VAL B 1 155 ? 17.531 -21.312 -13.25 1 98.81 155 VAL B N 1
ATOM 2764 C CA . VAL B 1 155 ? 16.875 -21.391 -11.945 1 98.81 155 VAL B CA 1
ATOM 2765 C C . VAL B 1 155 ? 16.703 -22.844 -11.531 1 98.81 155 VAL B C 1
ATOM 2767 O O . VAL B 1 155 ? 17.016 -23.234 -10.406 1 98.81 155 VAL B O 1
ATOM 2770 N N . ALA B 1 156 ? 16.203 -23.625 -12.461 1 98.19 156 ALA B N 1
ATOM 2771 C CA . ALA B 1 156 ? 15.961 -25.047 -12.188 1 98.19 156 ALA B CA 1
ATOM 2772 C C . ALA B 1 156 ? 17.25 -25.75 -11.758 1 98.19 156 ALA B C 1
ATOM 2774 O O . ALA B 1 156 ? 17.203 -26.672 -10.945 1 98.19 156 ALA B O 1
ATOM 2775 N N . ALA B 1 157 ? 18.297 -25.25 -12.234 1 98.12 157 ALA B N 1
ATOM 2776 C CA . ALA B 1 157 ? 19.578 -25.906 -11.992 1 98.12 157 ALA B CA 1
ATOM 2777 C C . ALA B 1 157 ? 20.266 -25.359 -10.742 1 98.12 157 ALA B C 1
ATOM 2779 O O . ALA B 1 157 ? 21.047 -26.047 -10.102 1 98.12 157 ALA B O 1
ATOM 2780 N N . HIS B 1 158 ? 19.938 -24.125 -10.336 1 98.25 158 HIS B N 1
ATOM 2781 C CA . HIS B 1 158 ? 20.844 -23.469 -9.398 1 98.25 158 HIS B CA 1
ATOM 2782 C C . HIS B 1 158 ? 20.094 -23.016 -8.141 1 98.25 158 HIS B C 1
ATOM 2784 O O . HIS B 1 158 ? 20.719 -22.672 -7.141 1 98.25 158 HIS B O 1
ATOM 2790 N N . ILE B 1 159 ? 18.797 -22.984 -8.164 1 98 159 ILE B N 1
ATOM 2791 C CA . ILE B 1 159 ? 18.031 -22.422 -7.055 1 98 159 ILE B CA 1
ATOM 2792 C C . ILE B 1 159 ? 17.234 -23.531 -6.375 1 98 159 ILE B C 1
ATOM 2794 O O . ILE B 1 159 ? 16.453 -24.234 -7.023 1 98 159 ILE B O 1
ATOM 2798 N N . ASP B 1 160 ? 17.312 -23.641 -5.125 1 95.88 160 ASP B N 1
ATOM 2799 C CA . ASP B 1 160 ? 16.625 -24.672 -4.375 1 95.88 160 ASP B CA 1
ATOM 2800 C C . ASP B 1 160 ? 15.242 -24.219 -3.922 1 95.88 160 ASP B C 1
ATOM 2802 O O . ASP B 1 160 ? 14.367 -25.031 -3.643 1 95.88 160 ASP B O 1
ATOM 2806 N N . LEU B 1 161 ? 15.039 -22.891 -3.793 1 96.62 161 LEU B N 1
ATOM 2807 C CA . LEU B 1 161 ? 13.727 -22.375 -3.422 1 96.62 161 LEU B CA 1
ATOM 2808 C C . LEU B 1 161 ? 12.664 -22.844 -4.418 1 96.62 161 LEU B C 1
ATOM 2810 O O . LEU B 1 161 ? 12.922 -22.891 -5.621 1 96.62 161 LEU B O 1
ATOM 2814 N N . PRO B 1 162 ? 11.492 -23.109 -3.84 1 98.19 162 PRO B N 1
ATOM 2815 C CA . PRO B 1 162 ? 10.391 -23.297 -4.789 1 98.19 162 PRO B CA 1
ATOM 2816 C C . PRO B 1 162 ? 10.227 -22.109 -5.742 1 98.19 162 PRO B C 1
ATOM 2818 O O . PRO B 1 162 ? 10.461 -20.969 -5.355 1 98.19 162 PRO B O 1
ATOM 2821 N N . PHE B 1 163 ? 9.852 -22.438 -6.996 1 98.5 163 PHE B N 1
ATOM 2822 C CA . PHE B 1 163 ? 9.641 -21.344 -7.934 1 98.5 163 PHE B CA 1
ATOM 2823 C C . PHE B 1 163 ? 8.422 -21.609 -8.812 1 98.5 163 PHE B C 1
ATOM 2825 O O . PHE B 1 163 ? 8.016 -22.75 -8.984 1 98.5 163 PHE B O 1
ATOM 2832 N N . VAL B 1 164 ? 7.855 -20.547 -9.25 1 98.88 164 VAL B N 1
ATOM 2833 C CA . VAL B 1 164 ? 6.742 -20.578 -10.195 1 98.88 164 VAL B CA 1
ATOM 2834 C C . VAL B 1 164 ? 7.137 -19.859 -11.484 1 98.88 164 VAL B C 1
ATOM 2836 O O . VAL B 1 164 ? 7.707 -18.766 -11.453 1 98.88 164 VAL B O 1
ATOM 2839 N N . ALA B 1 165 ? 6.934 -20.562 -12.602 1 98.81 165 ALA B N 1
ATOM 2840 C CA . ALA B 1 165 ? 7.168 -19.938 -13.898 1 98.81 165 ALA B CA 1
ATOM 2841 C C . ALA B 1 165 ? 6 -19.031 -14.281 1 98.81 165 ALA B C 1
ATOM 2843 O O . ALA B 1 165 ? 4.836 -19.375 -14.07 1 98.81 165 ALA B O 1
ATOM 2844 N N . ILE B 1 166 ? 6.32 -17.906 -14.836 1 98.44 166 ILE B N 1
ATOM 2845 C CA . ILE B 1 166 ? 5.25 -16.953 -15.109 1 98.44 166 ILE B CA 1
ATOM 2846 C C . ILE B 1 166 ? 5.609 -16.094 -16.328 1 98.44 166 ILE B C 1
ATOM 2848 O O . ILE B 1 166 ? 6.785 -15.938 -16.656 1 98.44 166 ILE B O 1
ATOM 2852 N N . GLY B 1 167 ? 4.609 -15.602 -16.938 1 98 167 GLY B N 1
ATOM 2853 C CA . GLY B 1 167 ? 4.773 -14.586 -17.969 1 98 167 GLY B CA 1
ATOM 2854 C C . GLY B 1 167 ? 4.551 -15.117 -19.359 1 98 167 GLY B C 1
ATOM 2855 O O . GLY B 1 167 ? 5.418 -15.797 -19.922 1 98 167 GLY B O 1
ATOM 2856 N N . GLY B 1 168 ? 3.449 -14.773 -19.891 1 97.69 168 GLY B N 1
ATOM 2857 C CA . GLY B 1 168 ? 3.133 -15.109 -21.281 1 97.69 168 GLY B CA 1
ATOM 2858 C C . GLY B 1 168 ? 2.871 -16.594 -21.484 1 97.69 168 GLY B C 1
ATOM 2859 O O . GLY B 1 168 ? 2.99 -17.094 -22.609 1 97.69 168 GLY B O 1
ATOM 2860 N N . ILE B 1 169 ? 2.584 -17.297 -20.516 1 98.44 169 ILE B N 1
ATOM 2861 C CA . ILE B 1 169 ? 2.363 -18.734 -20.609 1 98.44 169 ILE B CA 1
ATOM 2862 C C . ILE B 1 169 ? 0.902 -19.016 -20.953 1 98.44 169 ILE B C 1
ATOM 2864 O O . ILE B 1 169 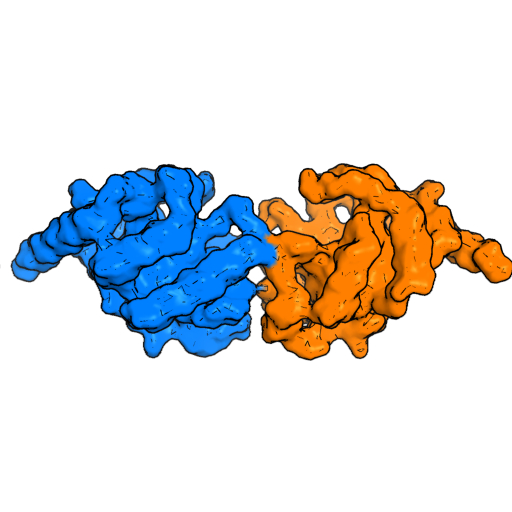? -0.007 -18.453 -20.328 1 98.44 169 ILE B O 1
ATOM 2868 N N . LYS B 1 170 ? 0.729 -19.766 -21.953 1 97.88 170 LYS B N 1
ATOM 2869 C CA . LYS B 1 170 ? -0.561 -20.219 -22.469 1 97.88 170 LYS B CA 1
ATOM 2870 C C . LYS B 1 170 ? -0.581 -21.719 -22.672 1 97.88 170 LYS B C 1
ATOM 2872 O O . LYS B 1 170 ? 0.431 -22.406 -22.469 1 97.88 170 LYS B O 1
ATOM 2877 N N . GLU B 1 171 ? -1.738 -22.156 -23.016 1 97.56 171 GLU B N 1
ATOM 2878 C CA . GLU B 1 171 ? -1.865 -23.578 -23.25 1 97.56 171 GLU B CA 1
ATOM 2879 C C . GLU B 1 171 ? -0.872 -24.062 -24.312 1 97.56 171 GLU B C 1
ATOM 2881 O O . GLU B 1 171 ? -0.27 -25.125 -24.172 1 97.56 171 GLU B O 1
ATOM 2886 N N . HIS B 1 172 ? -0.609 -23.266 -25.297 1 97.62 172 HIS B N 1
ATOM 2887 C CA . HIS B 1 172 ? 0.166 -23.719 -26.453 1 97.62 172 HIS B CA 1
ATOM 2888 C C . HIS B 1 172 ? 1.651 -23.797 -26.109 1 97.62 172 HIS B C 1
ATOM 2890 O O . HIS B 1 172 ? 2.41 -24.469 -26.812 1 97.62 172 HIS B O 1
ATOM 2896 N N . ASN B 1 173 ? 2.102 -23.094 -25.047 1 98.31 173 ASN B N 1
ATOM 2897 C CA . ASN B 1 173 ? 3.535 -23.094 -24.781 1 98.31 173 ASN B CA 1
ATOM 2898 C C . ASN B 1 173 ? 3.836 -23.641 -23.391 1 98.31 173 ASN B C 1
ATOM 2900 O O . ASN B 1 173 ? 5 -23.734 -22.984 1 98.31 173 ASN B O 1
ATOM 2904 N N . VAL B 1 174 ? 2.828 -24.094 -22.656 1 98.69 174 VAL B N 1
ATOM 2905 C CA . VAL B 1 174 ? 2.998 -24.516 -21.266 1 98.69 174 VAL B CA 1
ATOM 2906 C C . VAL B 1 174 ? 3.803 -25.812 -21.219 1 98.69 174 VAL B C 1
ATOM 2908 O O . VAL B 1 174 ? 4.578 -26.047 -20.281 1 98.69 174 VAL B O 1
ATOM 2911 N N . ALA B 1 175 ? 3.643 -26.672 -22.203 1 98.38 175 ALA B N 1
ATOM 2912 C CA . ALA B 1 175 ? 4.391 -27.922 -22.234 1 98.38 175 ALA B CA 1
ATOM 2913 C C . ALA B 1 175 ? 5.895 -27.672 -22.234 1 98.38 175 ALA B C 1
ATOM 2915 O O . ALA B 1 175 ? 6.652 -28.359 -21.562 1 98.38 175 ALA B O 1
ATOM 2916 N N . GLU B 1 176 ? 6.273 -26.703 -23.031 1 97.94 176 GLU B N 1
ATOM 2917 C CA . GLU B 1 176 ? 7.684 -26.344 -23.094 1 97.94 176 GLU B CA 1
ATOM 2918 C C . GLU B 1 176 ? 8.188 -25.859 -21.734 1 97.94 176 GLU B C 1
ATOM 2920 O O . GLU B 1 176 ? 9.297 -26.203 -21.312 1 97.94 176 GLU B O 1
ATOM 2925 N N . VAL B 1 177 ? 7.434 -25.094 -21.062 1 98.62 177 VAL B N 1
ATOM 2926 C CA . VAL B 1 177 ? 7.785 -24.547 -19.766 1 98.62 177 VAL B CA 1
ATOM 2927 C C . VAL B 1 177 ? 8.008 -25.688 -18.766 1 98.62 177 VAL B C 1
ATOM 2929 O O . VAL B 1 177 ? 8.984 -25.688 -18.016 1 98.62 177 VAL B O 1
ATOM 2932 N N . VAL B 1 178 ? 7.148 -26.688 -18.828 1 98.25 178 VAL B N 1
ATOM 2933 C CA . VAL B 1 178 ? 7.242 -27.844 -17.953 1 98.25 178 VAL B CA 1
ATOM 2934 C C . VAL B 1 178 ? 8.5 -28.641 -18.297 1 98.25 178 VAL B C 1
ATOM 2936 O O . VAL B 1 178 ? 9.227 -29.078 -17.406 1 98.25 178 VAL B O 1
ATOM 2939 N N . ARG B 1 179 ? 8.766 -28.781 -19.547 1 97.44 179 ARG B N 1
ATOM 2940 C CA . ARG B 1 179 ? 9.93 -29.547 -19.984 1 97.44 179 ARG B CA 1
ATOM 2941 C C . ARG B 1 179 ? 11.227 -28.891 -19.516 1 97.44 179 ARG B C 1
ATOM 2943 O O . ARG B 1 179 ? 12.242 -29.562 -19.328 1 97.44 179 ARG B O 1
ATOM 2950 N N . HIS B 1 180 ? 11.102 -27.609 -19.297 1 97.19 180 HIS B N 1
ATOM 2951 C CA . HIS B 1 180 ? 12.281 -26.875 -18.859 1 97.19 180 HIS B CA 1
ATOM 2952 C C . HIS B 1 180 ? 12.344 -26.781 -17.328 1 97.19 180 HIS B C 1
ATOM 2954 O O . HIS B 1 180 ? 13.094 -25.969 -16.781 1 97.19 180 HIS B O 1
ATOM 2960 N N . GLY B 1 181 ? 11.516 -27.484 -16.672 1 96.06 181 GLY B N 1
ATOM 2961 C CA . GLY B 1 181 ? 11.758 -27.703 -15.266 1 96.06 181 GLY B CA 1
ATOM 2962 C C . GLY B 1 181 ? 10.695 -27.094 -14.367 1 96.06 181 GLY B C 1
ATOM 2963 O O . GLY B 1 181 ? 10.719 -27.281 -13.148 1 96.06 181 GLY B O 1
ATOM 2964 N N . ALA B 1 182 ? 9.742 -26.453 -14.906 1 97.81 182 ALA B N 1
ATOM 2965 C CA . ALA B 1 182 ? 8.703 -25.844 -14.078 1 97.81 182 ALA B CA 1
ATOM 2966 C C . ALA B 1 182 ? 7.73 -26.891 -13.555 1 97.81 182 ALA B C 1
ATOM 2968 O O . ALA B 1 182 ? 7.227 -27.719 -14.312 1 97.81 182 ALA B O 1
ATOM 2969 N N . ARG B 1 183 ? 7.5 -26.828 -12.297 1 96.38 183 ARG B N 1
ATOM 2970 C CA . ARG B 1 183 ? 6.52 -27.719 -11.688 1 96.38 183 ARG B CA 1
ATOM 2971 C C . ARG B 1 183 ? 5.219 -26.984 -11.391 1 96.38 183 ARG B C 1
ATOM 2973 O O . ARG B 1 183 ? 4.16 -27.609 -11.281 1 96.38 183 ARG B O 1
ATOM 2980 N N . CYS B 1 184 ? 5.297 -25.734 -11.172 1 98.44 184 CYS B N 1
ATOM 2981 C CA . CYS B 1 184 ? 4.168 -24.828 -10.992 1 98.44 184 CYS B CA 1
ATOM 2982 C C . CYS B 1 184 ? 4.227 -23.688 -11.992 1 98.44 184 CYS B C 1
ATOM 2984 O O . CYS B 1 184 ? 5.289 -23.094 -12.219 1 98.44 184 CYS B O 1
ATOM 2986 N N . VAL B 1 185 ? 3.09 -23.406 -12.617 1 98.81 185 VAL B N 1
ATOM 2987 C CA . VAL B 1 185 ? 3.033 -22.344 -13.617 1 98.81 185 VAL B CA 1
ATOM 2988 C C . VAL B 1 185 ? 1.926 -21.359 -13.258 1 98.81 185 VAL B C 1
ATOM 2990 O O . VAL B 1 185 ? 0.843 -21.75 -12.828 1 98.81 185 VAL B O 1
ATOM 2993 N N . ALA B 1 186 ? 2.238 -20.078 -13.367 1 98.81 186 ALA B N 1
ATOM 2994 C CA . ALA B 1 186 ? 1.264 -19.016 -13.094 1 98.81 186 ALA B CA 1
ATOM 2995 C C . ALA B 1 186 ? 0.53 -18.609 -14.367 1 98.81 186 ALA B C 1
ATOM 2997 O O . ALA B 1 186 ? 1.155 -18.375 -15.406 1 98.81 186 ALA B O 1
ATOM 2998 N N . LEU B 1 187 ? -0.734 -18.547 -14.273 1 98.69 187 LEU B N 1
ATOM 2999 C CA . LEU B 1 187 ? -1.569 -18.141 -15.398 1 98.69 187 LEU B CA 1
ATOM 3000 C C . LEU B 1 187 ? -2.48 -16.984 -15.008 1 98.69 187 LEU B C 1
ATOM 3002 O O . LEU B 1 187 ? -3.006 -16.938 -13.898 1 98.69 187 LEU B O 1
ATOM 3006 N N . VAL B 1 188 ? -2.658 -16.047 -15.922 1 98.12 188 VAL B N 1
ATOM 3007 C CA . VAL B 1 188 ? -3.531 -14.898 -15.711 1 98.12 188 VAL B CA 1
ATOM 3008 C C . VAL B 1 188 ? -4.621 -14.867 -16.781 1 98.12 188 VAL B C 1
ATOM 3010 O O . VAL B 1 188 ? -5.66 -15.516 -16.641 1 98.12 188 VAL B O 1
ATOM 3013 N N . THR B 1 189 ? -4.277 -14.375 -17.984 1 97.56 189 THR B N 1
ATOM 3014 C CA . THR B 1 189 ? -5.301 -14.117 -18.984 1 97.56 189 THR B CA 1
ATOM 3015 C C . THR B 1 189 ? -5.754 -15.414 -19.641 1 97.56 189 THR B C 1
ATOM 3017 O O . THR B 1 189 ? -6.871 -15.5 -20.156 1 97.56 189 THR B O 1
ATOM 3020 N N . GLU B 1 190 ? -4.844 -16.422 -19.625 1 98.06 190 GLU B N 1
ATOM 3021 C CA . GLU B 1 190 ? -5.27 -17.719 -20.141 1 98.06 190 GLU B CA 1
ATOM 3022 C C . GLU B 1 190 ? -6.504 -18.234 -19.406 1 98.06 190 GLU B C 1
ATOM 3024 O O . GLU B 1 190 ? -7.355 -18.906 -19.984 1 98.06 190 GLU B O 1
ATOM 3029 N N . ILE B 1 191 ? -6.602 -17.859 -18.172 1 98.56 191 ILE B N 1
ATOM 3030 C CA . ILE B 1 191 ? -7.707 -18.312 -17.328 1 98.56 191 ILE B CA 1
ATOM 3031 C C . ILE B 1 191 ? -8.789 -17.234 -17.281 1 98.56 191 ILE B C 1
ATOM 3033 O O . ILE B 1 191 ? -9.953 -17.516 -17.562 1 98.56 191 ILE B O 1
ATOM 3037 N N . THR B 1 192 ? -8.477 -15.992 -17 1 98.12 192 THR B N 1
ATOM 3038 C CA . THR B 1 192 ? -9.453 -14.93 -16.75 1 98.12 192 THR B CA 1
ATOM 3039 C C . THR B 1 192 ? -10.211 -14.578 -18.016 1 98.12 192 THR B C 1
ATOM 3041 O O . THR B 1 192 ? -11.352 -14.117 -17.953 1 98.12 192 THR B O 1
ATOM 3044 N N . GLN B 1 193 ? -9.602 -14.844 -19.156 1 97.69 193 GLN B N 1
ATOM 3045 C CA . GLN B 1 193 ? -10.266 -14.5 -20.422 1 97.69 193 GLN B CA 1
ATOM 3046 C C . GLN B 1 193 ? -10.914 -15.727 -21.047 1 97.69 193 GLN B C 1
ATOM 3048 O O . GLN B 1 193 ? -11.555 -15.617 -22.094 1 97.69 193 GLN B O 1
ATOM 3053 N N . ALA B 1 194 ? -10.758 -16.844 -20.438 1 98.19 194 ALA B N 1
ATOM 3054 C CA . ALA B 1 194 ? -11.359 -18.062 -20.969 1 98.19 194 ALA B CA 1
ATOM 3055 C C . ALA B 1 194 ? -12.883 -17.984 -20.938 1 98.19 194 ALA B C 1
ATOM 3057 O O . ALA B 1 194 ? -13.469 -17.5 -19.969 1 98.19 194 ALA B O 1
ATOM 3058 N N . GLU B 1 195 ? -13.484 -18.422 -22 1 97.12 195 GLU B N 1
ATOM 3059 C CA . GLU B 1 195 ? -14.938 -18.547 -21.984 1 97.12 195 GLU B CA 1
ATOM 3060 C C . GLU B 1 195 ? -15.398 -19.609 -20.969 1 97.12 195 GLU B C 1
ATOM 3062 O O . GLU B 1 195 ? -16.344 -19.375 -20.234 1 97.12 195 GLU B O 1
ATOM 3067 N N . ASP B 1 196 ? -14.711 -20.656 -21 1 98.31 196 ASP B N 1
ATOM 3068 C CA . ASP B 1 196 ? -14.938 -21.75 -20.047 1 98.31 196 ASP B CA 1
ATOM 3069 C C . ASP B 1 196 ? -13.688 -22.016 -19.219 1 98.31 196 ASP B C 1
ATOM 3071 O O . ASP B 1 196 ? -12.812 -22.781 -19.625 1 98.31 196 ASP B O 1
ATOM 3075 N N . ILE B 1 197 ? -13.68 -21.516 -18.016 1 98.75 197 ILE B N 1
ATOM 3076 C CA . ILE B 1 197 ? -12.5 -21.562 -17.156 1 98.75 197 ILE B CA 1
ATOM 3077 C C . ILE B 1 197 ? -12.195 -23.016 -16.766 1 98.75 197 ILE B C 1
ATOM 3079 O O . ILE B 1 197 ? -11.047 -23.453 -16.844 1 98.75 197 ILE B O 1
ATOM 3083 N N . ALA B 1 198 ? -13.195 -23.734 -16.422 1 98.62 198 ALA B N 1
ATOM 3084 C CA . ALA B 1 198 ? -13.008 -25.125 -16 1 98.62 198 ALA B CA 1
ATOM 3085 C C . ALA B 1 198 ? -12.383 -25.953 -17.125 1 98.62 198 ALA B C 1
ATOM 3087 O O . ALA B 1 198 ? -11.453 -26.719 -16.891 1 98.62 198 ALA B O 1
ATOM 3088 N N . ALA B 1 199 ? -12.898 -25.781 -18.312 1 98.69 199 ALA B N 1
ATOM 3089 C CA . ALA B 1 199 ? -12.383 -26.516 -19.469 1 98.69 199 ALA B CA 1
ATOM 3090 C C . ALA B 1 199 ? -10.945 -26.125 -19.766 1 98.69 199 ALA B C 1
ATOM 3092 O O . ALA B 1 199 ? -10.125 -26.969 -20.125 1 98.69 199 ALA B O 1
ATOM 3093 N N . THR B 1 200 ? -10.68 -24.859 -19.688 1 98.75 200 THR B N 1
ATOM 3094 C CA . THR B 1 200 ? -9.328 -24.359 -19.953 1 98.75 200 THR B CA 1
ATOM 3095 C C . THR B 1 200 ? -8.336 -24.922 -18.938 1 98.75 200 THR B C 1
ATOM 3097 O O . THR B 1 200 ? -7.25 -25.375 -19.312 1 98.75 200 THR B O 1
ATOM 3100 N N . ILE B 1 201 ? -8.68 -24.938 -17.688 1 98.81 201 ILE B N 1
ATOM 3101 C CA . ILE B 1 201 ? -7.82 -25.469 -16.641 1 98.81 201 ILE B CA 1
ATOM 3102 C C . ILE B 1 201 ? -7.559 -26.953 -16.875 1 98.81 201 ILE B C 1
ATOM 3104 O O . ILE B 1 201 ? -6.414 -27.406 -16.797 1 98.81 201 ILE B O 1
ATOM 3108 N N . ALA B 1 202 ? -8.578 -27.641 -17.219 1 98.69 202 ALA B N 1
ATOM 3109 C CA . ALA B 1 202 ? -8.43 -29.078 -17.484 1 98.69 202 ALA B CA 1
ATOM 3110 C C . ALA B 1 202 ? -7.488 -29.312 -18.672 1 98.69 202 ALA B C 1
ATOM 3112 O O . ALA B 1 202 ? -6.645 -30.203 -18.625 1 98.69 202 ALA B O 1
ATOM 3113 N N . SER B 1 203 ? -7.688 -28.531 -19.688 1 98.62 203 SER B N 1
ATOM 3114 C CA . SER B 1 203 ? -6.871 -28.672 -20.875 1 98.62 203 SER B CA 1
ATOM 3115 C C . SER B 1 203 ? -5.402 -28.359 -20.594 1 98.62 203 SER B C 1
ATOM 3117 O O . SER B 1 203 ? -4.512 -29.094 -21.016 1 98.62 203 SER B O 1
ATOM 3119 N N . VAL B 1 204 ? -5.141 -27.328 -19.875 1 98.75 204 VAL B N 1
ATOM 3120 C CA . VAL B 1 204 ? -3.779 -26.938 -19.516 1 98.75 204 VAL B CA 1
ATOM 3121 C C . VAL B 1 204 ? -3.135 -28.031 -18.672 1 98.75 204 VAL B C 1
ATOM 3123 O O . VAL B 1 204 ? -1.981 -28.406 -18.891 1 98.75 204 VAL B O 1
ATOM 3126 N N . ARG B 1 205 ? -3.842 -28.594 -17.719 1 98.5 205 ARG B N 1
ATOM 3127 C CA . ARG B 1 205 ? -3.326 -29.656 -16.859 1 98.5 205 ARG B CA 1
ATOM 3128 C C . ARG B 1 205 ? -2.973 -30.891 -17.656 1 98.5 205 ARG B C 1
ATOM 3130 O O . ARG B 1 205 ? -1.967 -31.562 -17.391 1 98.5 205 ARG B O 1
ATOM 3137 N N . GLN B 1 206 ? -3.85 -31.156 -18.578 1 98 206 GLN B N 1
ATOM 3138 C CA . GLN B 1 206 ? -3.58 -32.312 -19.438 1 98 206 GLN B CA 1
ATOM 3139 C C . GLN B 1 206 ? -2.291 -32.094 -20.234 1 98 206 GLN B C 1
ATOM 3141 O O . GLN B 1 206 ? -1.484 -33.031 -20.359 1 98 206 GLN B O 1
ATOM 3146 N N . THR B 1 207 ? -2.184 -30.906 -20.766 1 98.06 207 THR B N 1
ATOM 3147 C CA . THR B 1 207 ? -0.984 -30.578 -21.531 1 98.06 207 THR B CA 1
ATOM 3148 C C . THR B 1 207 ? 0.259 -30.672 -20.641 1 98.06 207 THR B C 1
ATOM 3150 O O . THR B 1 207 ? 1.288 -31.203 -21.062 1 98.06 207 THR B O 1
ATOM 3153 N N . MET B 1 208 ? 0.159 -30.234 -19.438 1 98.12 208 MET B N 1
ATOM 3154 C CA . MET B 1 208 ? 1.277 -30.281 -18.5 1 98.12 208 MET B CA 1
ATOM 3155 C C . MET B 1 208 ? 1.617 -31.719 -18.125 1 98.12 208 MET B C 1
ATOM 3157 O O . MET B 1 208 ? 2.791 -32.094 -18.062 1 98.12 208 MET B O 1
ATOM 3161 N N . ALA B 1 209 ? 0.61 -32.5 -17.875 1 96.12 209 ALA B N 1
ATOM 3162 C CA . ALA B 1 209 ? 0.809 -33.906 -17.5 1 96.12 209 ALA B CA 1
ATOM 3163 C C . ALA B 1 209 ? 1.507 -34.688 -18.609 1 96.12 209 ALA B C 1
ATOM 3165 O O . ALA B 1 209 ? 2.385 -35.5 -18.344 1 96.12 209 ALA B O 1
ATOM 3166 N N . ALA B 1 210 ? 1.111 -34.406 -19.766 1 95.19 210 ALA B N 1
ATOM 3167 C CA . ALA B 1 210 ? 1.71 -35.062 -20.906 1 95.19 210 ALA B CA 1
ATOM 3168 C C . ALA B 1 210 ? 3.18 -34.688 -21.062 1 95.19 210 ALA B C 1
ATOM 3170 O O . ALA B 1 210 ? 4 -35.5 -21.484 1 95.19 210 ALA B O 1
ATOM 3171 N N . ALA B 1 211 ? 3.477 -33.469 -20.797 1 94.81 211 ALA B N 1
ATOM 3172 C CA . ALA B 1 211 ? 4.84 -32.969 -20.938 1 94.81 211 ALA B CA 1
ATOM 3173 C C . ALA B 1 211 ? 5.75 -33.562 -19.859 1 94.81 211 ALA B C 1
ATOM 3175 O O . ALA B 1 211 ? 6.938 -33.781 -20.094 1 94.81 211 ALA B O 1
ATOM 3176 N N . LYS B 1 212 ? 5.297 -33.812 -18.672 1 88.56 212 LYS B N 1
ATOM 3177 C CA . LYS B 1 212 ? 6.059 -34.406 -17.562 1 88.56 212 LYS B CA 1
ATOM 3178 C C . LYS B 1 212 ? 6.469 -35.844 -17.875 1 88.56 212 LYS B C 1
ATOM 3180 O O . LYS B 1 212 ? 7.547 -36.281 -17.469 1 88.56 212 LYS B O 1
ATOM 3185 N N . GLY B 1 213 ? 5.555 -36.562 -18.453 1 78.44 213 GLY B N 1
ATOM 3186 C CA . GLY B 1 213 ? 5.82 -37.938 -18.812 1 78.44 213 GLY B CA 1
ATOM 3187 C C . GLY B 1 213 ? 6.926 -38.094 -19.844 1 78.44 213 GLY B C 1
ATOM 3188 O O . GLY B 1 213 ? 7.586 -39.125 -19.906 1 78.44 213 GLY B O 1
ATOM 3189 N N . GLN B 1 214 ? 7.172 -37.125 -20.531 1 70.12 214 GLN B N 1
ATOM 3190 C CA . GLN B 1 214 ? 8.195 -37.219 -21.578 1 70.12 214 GLN B CA 1
ATOM 3191 C C . GLN B 1 214 ? 9.562 -36.844 -21.016 1 70.12 214 GLN B C 1
ATOM 3193 O O . GLN B 1 214 ? 10.586 -37.094 -21.656 1 70.12 214 GLN B O 1
ATOM 3198 N N . ARG B 1 215 ? 9.742 -36.125 -19.969 1 62.31 215 ARG B N 1
ATOM 3199 C CA . ARG B 1 215 ? 11.016 -35.781 -19.344 1 62.31 215 ARG B CA 1
ATOM 3200 C C . ARG B 1 215 ? 11.68 -37 -18.719 1 62.31 215 ARG B C 1
ATOM 3202 O O . ARG B 1 215 ? 12.898 -37.031 -18.562 1 62.31 215 ARG B O 1
ATOM 3209 N N . GLY B 1 216 ? 10.977 -38.094 -18.219 1 45.38 216 GLY B N 1
ATOM 3210 C CA . GLY B 1 216 ? 11.547 -39.312 -17.656 1 45.38 216 GLY B CA 1
ATOM 3211 C C . GLY B 1 216 ? 11.898 -40.344 -18.703 1 45.38 216 GLY B C 1
ATOM 3212 O O . GLY B 1 216 ? 11.391 -40.312 -19.828 1 45.38 216 GLY B O 1
#

Radius of gyration: 24.68 Å; Cα contacts (8 Å, |Δi|>4): 862; chains: 2; bounding box: 42×78×50 Å

InterPro domains:
  IPR013785 Aldolase-type TIM barrel [G3DSA:3.20.20.70] (2-212)
  IPR022998 Thiamine phosphate synthase/TenI [PF02581] (10-191)
  IPR022998 Thiamine phosphate synthase/TenI [cd00564] (10-206)
  IPR034291 Thiamine phosphate synthase [MF_00097] (7-209)
  IPR034291 Thiamine phosphate synthase [TIGR00693] (10-202)
  IPR036206 Thiamin phosphate synthase superfamily [SSF51391] (6-208)

Secondary structure (DSSP, 8-state):
-GGGTT-SSEEEE--GGGSTT--HHHHHHHHHHTT--EEEE--SSS-HHHHHHHHHHHHHHHHHHT-EEEEES-HHHHHHHT-SEEEE-TTSS-HHHHHHHHTTTSEEEEEESSHHHHHHHHHHT-SEEEE---S---SSTTPPPP-HHHHHHHHHHH--S-EEE-SS--HHHHHHHHHTT-SSEEESHHHHT-SSHHHHHHHHHHHHHHHHHHH-/-GGGTT-SSEEEE--GGGSTT--HHHHHHHHHHTT--EEEE--SSS-HHHHHHHHHHHHHHHHHHT-EEEEES-HHHHHHHT-SEEEE-TTSS-HHHHHHHHTTTSEEEEEESSHHHHHHHHHHT-SEEEE---S---SSTT-----HHHHHHHHHHH--S-EEE-SS--HHHHHHHHHTT-SSEEESHHHHT-SSHHHHHHHHHHHHHHHHHHH-

pLDDT: mean 96.27, std 6.52, range [45.38, 98.88]

Sequence (432 aa):
MRQRLLATDLYCLTASDLSRGRETVEVVEQMLAAGIRLVQYREKSKKAAAQYRECQQLRKMTRDAGAAFVVNDDVALARAVGADGVHIGQEDLPVPVVRDLVGPDMAIGVSTHGPDQALAAVADGADYIGVGPLFATQTKKDVCAPVGLAYLDWVAAHIDLPFVAIGGIKEHNVAEVVRHGARCVALVTEITQAEDIAATIASVRQTMAAAKGQRGMRQRLLATDLYCLTASDLSRGRETVEVVEQMLAAGIRLVQYREKSKKAAAQYRECQQLRKMTRDAGAAFVVNDDVALARAVGADGVHIGQEDLPVPVVRDLVGPDMAIGVSTHGPDQALAAVADGADYIGVGPLFATQTKKDVCAPVGLAYLDWVAAHIDLPFVAIGGIKEHNVAEVVRHGARCVALVTEITQAEDIAATIASVRQTMAAAKGQRG

Organism: Desulfohalobium retbaense (strain ATCC 49708 / DSM 5692 / JCM 16813 / HR100) (NCBI:txid485915)

Foldseek 3Di:
DLLCLQVDAEAEEEDCVQQVNDDRLVLLLLCLVLPAAHYEYDDDPDDPVVVLVVLLSSLVVNVVSNHFYEYEQDLPSCQVNVGQEYEYEDPGDQLLVSCVSNDDGRAYEYEDQADVRLVVCVVSPHSEYEYWPQDADDRDPPDDHTSHLVRVLVCQVPPPGHYEYEHPDELVCLLVSLLSPHRYYYDYNNQSVDPRNSVSVVSSVVSNVVSNVVSD/DLLCQQVDAEAEEEDCVLQVNDDRLVLVLLCLVLPAAHYEYDDDPDDPVVVLVVLLSSLVVNVVSNHFYEYEQDLPSCQVNVGQEYEYEDPGDQLLVSCVSNDDGRAYEYEDQADVRLVVCVVSPHSEYEYWPQDADDRDPPDDHTSHLVRVLVCQVPPPHHYEYEHPDELVCLLVSLLSRHRYYYDYNNQSVDPRNSVSVVSSVVSNVVSNVVSD